Protein AF-A0AA88HEI7-F1 (afdb_monomer)

Mean predicted aligned error: 9.88 Å

pLDDT: mean 83.45, std 16.31, range [25.45, 96.25]

Sequence (390 aa):
SRKRRNDLRLVVDYRALNKQVVSDKFPLPRIDEILDSISSKNKIFTSLDLTQGYHQVKIKAADIFKTAFSTSECGSYEYLRVPFGLKTSSSALCRPLLHLLRGLNNIIHFVDDVIAMDKDAEDHLMTLAKVFEKFREGNLKCRPEKVNLFQTKLKFLGVVVTQGQISPDPEKIESVKNIKPPQTIKQLRGILGLMSYFRKFIRNYAQIAKPLTDLTRGNPQKITWSKLAQDSLDHLKKALTSEPILCLPDFQTGQFVVTTDASTKGIGAILSQIINGEEKVIAYASRTLTTGESNYSATQLELLSIIHHLEKFKHYLVGRKFKLRSDHKSLQYLQTFKKPSGILARWILKIQDLDYEFEHLKGKQNAPCDYLSRFPDNAPLENENEEINT

Organism: Artemia franciscana (NCBI:txid6661)

Solvent-accessible surface area (backbone atoms only — not comparable to full-atom values): 22637 Å² total; per-residue (Å²): 83,75,83,49,103,87,44,82,42,93,74,64,86,34,69,70,57,49,70,72,52,82,86,63,85,63,87,72,78,52,68,66,60,57,55,52,67,43,55,36,70,37,43,36,28,27,43,40,35,38,50,61,43,40,60,71,37,72,46,58,78,94,54,24,75,79,50,54,49,72,48,98,86,79,47,78,47,61,42,68,28,34,54,79,64,50,80,44,34,60,44,65,39,36,54,58,52,54,61,61,52,59,91,50,85,51,52,50,76,58,76,50,39,38,34,42,48,21,63,47,71,69,61,35,52,56,52,50,52,52,51,54,49,41,28,58,79,69,69,56,52,66,33,74,96,62,47,44,72,78,28,59,58,43,79,52,97,66,26,32,37,41,80,27,28,38,38,73,24,65,79,61,42,52,60,51,71,68,62,69,88,63,85,44,67,69,51,43,51,49,52,50,52,59,53,56,72,51,31,47,56,26,78,41,37,37,57,49,44,37,58,56,51,59,65,54,57,87,71,60,95,70,73,85,86,44,70,67,37,50,55,28,51,52,47,53,42,46,49,69,70,48,91,54,69,25,34,40,53,48,92,86,81,39,43,43,32,40,40,38,44,51,52,93,70,24,29,27,33,39,36,28,29,40,50,97,88,42,80,39,46,50,36,27,39,46,42,57,60,52,83,74,57,60,73,49,52,71,71,53,39,39,51,49,21,46,52,56,47,49,63,71,44,34,88,78,39,59,91,39,71,30,39,38,32,33,65,59,66,80,58,72,45,65,89,72,57,86,80,63,58,78,69,56,37,59,47,51,64,74,51,64,79,51,50,68,47,74,44,73,39,57,81,84,59,74,56,81,58,76,69,78,71,66,72,74,94,67,79,77,82,78,81,86,81,79,86,87,89,133

Nearest PDB structures (foldseek):
  8r0s-assembly1_A  TM=8.704E-01  e=8.540E-30  Cauliflower mosaic virus
  7o0h-assembly1_A  TM=8.951E-01  e=4.098E-25  White-tufted-ear marmoset simian foamy virus
  7o0g-assembly1_A  TM=7.783E-01  e=6.770E-24  White-tufted-ear marmoset simian foamy virus
  7o24-assembly1_A  TM=8.728E-01  e=4.391E-23  White-tufted-ear marmoset simian foamy virus
  7ksf-assembly1_A  TM=4.291E-01  e=5.043E-19  Eastern chimpanzee simian foamy virus

Foldseek 3Di:
DDPDPPDDDDDDACVVVLVVDDADCDDDDDPLVLLLLAALLWQWKKKWFFDQQQQLFADDPVCFVSQWDADPPPGIDTRRTGDPPHNCSQVSRVVVVCVLCPPLSQWDDDRRMIMGTDNDPVVSVVSVVSVVVSCVVSVIDTDPVPIDGGDSWDDDPQWIDHNQWIAGHPVLLVVLLPDDDDFALVSLVVNCVSLVVCQFQAFALALLCVVSVVQPPPNDGGGPCDPSNVSSSVVSSCSNVDDDIAGRDNLPDWAWEWEKDFDLQWIWIWIWTQDPNDTGTHTIDIHGDDPVRSPDDRVSRRLVNVLVVCLVCVVSFAPHEHEYEDQDVVCQCLVVDDDDDDVSVVSCVSCVRGHYDYDHDNVVNVPPPPVVPPDDPDDDPPPPDDDDDD

Secondary structure (DSSP, 8-state):
-EEETTEE------HHHHHHSPP----PPPHHHHHHHS-TT--EEEEEEBTTHHHHSBPPGGGGGGG-EEETTTEEE--SBPPTT-TTHHHHHHHHHHHHTTT-TTEEEETTEEEEEESSHHHHHHHHHHHHHHHHHTT--B-GGG-EEEESEEEETTEEEETTEEEE-HHHHHHHHTPPPPSSHHHHHHHHHHHHHTGGGSTTHHHHHHHHHHTTTT--SS----HHHHHHHHHHHHHHHS---EEPP-TTTPEEEEEEEEETTEEEEEEEEEETTEEEEEEEEEEPPPTTGGG--HHHHHHHHHHHHHHHTHHHHTTSEEEEEES-GGGGGGGG-SS--HHHHHHHHHHTT-EEEEEEPPTTS--TTSSTT---S-------------

Structure (mmCIF, N/CA/C/O backbone):
data_AF-A0AA88HEI7-F1
#
_entry.id   AF-A0AA88HEI7-F1
#
loop_
_atom_site.group_PDB
_atom_site.id
_atom_site.type_symbol
_atom_site.label_atom_id
_atom_site.label_alt_id
_atom_site.label_comp_id
_atom_site.label_asym_id
_atom_site.label_entity_id
_atom_site.label_seq_id
_atom_site.pdbx_PDB_ins_code
_atom_site.Cartn_x
_atom_site.Cartn_y
_atom_site.Cartn_z
_atom_site.occupancy
_atom_site.B_iso_or_equiv
_atom_site.auth_seq_id
_atom_site.auth_comp_id
_atom_site.auth_asym_id
_atom_site.auth_atom_id
_atom_site.pdbx_PDB_model_num
ATOM 1 N N . SER A 1 1 ? 17.238 15.469 -17.930 1.00 46.31 1 SER A N 1
ATOM 2 C CA . SER A 1 1 ? 17.228 15.496 -16.450 1.00 46.31 1 SER A CA 1
ATOM 3 C C . SER A 1 1 ? 18.445 14.751 -15.909 1.00 46.31 1 SER A C 1
ATOM 5 O O . SER A 1 1 ? 18.927 13.840 -16.573 1.00 46.31 1 SER A O 1
ATOM 7 N N . ARG A 1 2 ? 18.979 15.142 -14.742 1.00 37.72 2 ARG A N 1
ATOM 8 C CA . ARG A 1 2 ? 20.109 14.448 -14.091 1.00 37.72 2 ARG A CA 1
ATOM 9 C C . ARG A 1 2 ? 19.578 13.390 -13.126 1.00 37.72 2 ARG A C 1
ATOM 11 O O . ARG A 1 2 ? 18.756 13.723 -12.277 1.00 37.72 2 ARG A O 1
ATOM 18 N N . LYS A 1 3 ? 20.037 12.139 -13.242 1.00 47.06 3 LYS A N 1
ATOM 19 C CA . LYS A 1 3 ? 19.694 11.064 -12.284 1.00 47.06 3 LYS A CA 1
ATOM 20 C C . LYS A 1 3 ? 20.771 10.862 -11.213 1.00 47.06 3 LYS A C 1
ATOM 22 O O . LYS A 1 3 ? 20.450 10.573 -10.067 1.00 47.06 3 LYS A O 1
ATOM 27 N N . ARG A 1 4 ? 22.037 11.059 -11.586 1.00 41.31 4 ARG A N 1
ATOM 28 C CA . ARG A 1 4 ? 23.226 11.180 -10.722 1.00 41.31 4 ARG A CA 1
ATOM 29 C C . ARG A 1 4 ? 24.162 12.222 -11.343 1.00 41.31 4 ARG A C 1
ATOM 31 O O . ARG A 1 4 ? 23.912 12.651 -12.469 1.00 41.31 4 ARG A O 1
ATOM 38 N N . ARG A 1 5 ? 25.219 12.628 -10.626 1.00 44.19 5 ARG A N 1
ATOM 39 C CA . ARG A 1 5 ? 26.132 13.730 -11.007 1.00 44.19 5 ARG A CA 1
ATOM 40 C C . ARG A 1 5 ? 26.672 13.623 -12.455 1.00 44.19 5 ARG A C 1
ATOM 42 O O . ARG A 1 5 ? 26.899 14.671 -13.044 1.00 44.19 5 ARG A O 1
ATOM 49 N N . ASN A 1 6 ? 26.715 12.414 -13.044 1.00 52.28 6 ASN A N 1
ATOM 50 C CA . ASN A 1 6 ? 27.230 12.138 -14.397 1.00 52.28 6 ASN A CA 1
ATOM 51 C C . ASN A 1 6 ? 26.262 11.404 -15.371 1.00 52.28 6 ASN A C 1
ATOM 53 O O . ASN A 1 6 ? 26.705 10.993 -16.434 1.00 52.28 6 ASN A O 1
ATOM 57 N N . ASP A 1 7 ? 24.966 11.224 -15.063 1.00 63.91 7 ASP A N 1
ATOM 58 C CA . ASP A 1 7 ? 24.001 10.560 -15.982 1.00 63.91 7 ASP A CA 1
ATOM 59 C C . ASP A 1 7 ? 22.966 11.576 -16.500 1.00 63.91 7 ASP A C 1
ATOM 61 O O . ASP A 1 7 ? 22.053 11.985 -15.762 1.00 63.91 7 ASP A O 1
ATOM 65 N N . LEU A 1 8 ? 23.144 12.025 -17.749 1.00 76.06 8 LEU A N 1
ATOM 66 C CA . LEU A 1 8 ? 22.208 12.895 -18.464 1.00 76.06 8 LEU A CA 1
ATOM 67 C C . LEU A 1 8 ? 21.148 12.043 -19.164 1.00 76.06 8 LEU A C 1
ATOM 69 O O . LEU A 1 8 ? 21.453 11.207 -20.004 1.00 76.06 8 LEU A O 1
ATOM 73 N N . ARG A 1 9 ? 19.877 12.306 -18.859 1.00 77.31 9 ARG A N 1
ATOM 74 C CA . ARG A 1 9 ? 18.740 11.678 -19.541 1.00 77.31 9 ARG A CA 1
ATOM 75 C C . ARG A 1 9 ? 18.022 12.673 -20.430 1.00 77.31 9 ARG A C 1
ATOM 77 O O . ARG A 1 9 ? 17.627 13.739 -19.948 1.00 77.31 9 ARG A O 1
ATOM 84 N N . LEU A 1 10 ? 17.791 12.298 -21.684 1.00 83.38 10 LEU A N 1
ATOM 85 C CA . LEU A 1 10 ? 16.886 13.026 -22.565 1.00 83.38 10 LEU A CA 1
ATOM 86 C C . LEU A 1 10 ? 15.468 12.972 -21.982 1.00 83.38 10 LEU A C 1
ATOM 88 O O . LEU A 1 10 ? 14.978 11.909 -21.603 1.00 83.38 10 LEU A O 1
ATOM 92 N N . VAL A 1 11 ? 14.830 14.133 -21.866 1.00 85.75 11 VAL A N 1
ATOM 93 C CA . VAL A 1 11 ? 13.433 14.253 -21.444 1.00 85.75 11 VAL A CA 1
ATOM 94 C C . VAL A 1 11 ? 12.746 15.145 -22.454 1.00 85.75 11 VAL A C 1
ATOM 96 O O . VAL A 1 11 ? 13.076 16.323 -22.551 1.00 85.75 11 VAL A O 1
ATOM 99 N N . VAL A 1 12 ? 11.804 14.571 -23.191 1.00 89.56 12 VAL A N 1
ATOM 100 C CA . VAL A 1 12 ? 10.972 15.313 -24.133 1.00 89.56 12 VAL A CA 1
ATOM 101 C C . VAL A 1 12 ? 9.746 15.847 -23.399 1.00 89.56 12 VAL A C 1
ATOM 103 O O . VAL A 1 12 ? 9.105 15.130 -22.625 1.00 89.56 12 VAL A O 1
ATOM 106 N N . ASP A 1 13 ? 9.420 17.117 -23.623 1.00 90.75 13 ASP A N 1
ATOM 107 C CA . ASP A 1 13 ? 8.258 17.753 -23.011 1.00 90.75 13 ASP A CA 1
ATOM 108 C C . ASP A 1 13 ? 6.970 17.444 -23.785 1.00 90.75 13 ASP A C 1
ATOM 110 O O . ASP A 1 13 ? 6.516 18.209 -24.634 1.00 90.75 13 ASP A O 1
ATOM 114 N N . TYR A 1 14 ? 6.334 16.325 -23.444 1.00 93.25 14 TYR A N 1
ATOM 115 C CA . TYR A 1 14 ? 5.052 15.927 -24.027 1.00 93.25 14 TYR A CA 1
ATOM 116 C C . TYR A 1 14 ? 3.824 16.550 -23.342 1.00 93.25 14 TYR A C 1
ATOM 118 O O . TYR A 1 14 ? 2.710 16.061 -23.535 1.00 93.25 14 TYR A O 1
ATOM 126 N N . ARG A 1 15 ? 3.950 17.619 -22.537 1.00 93.00 15 ARG A N 1
ATOM 127 C CA . ARG A 1 15 ? 2.788 18.212 -21.834 1.00 93.00 15 ARG A CA 1
ATOM 128 C C . ARG A 1 15 ? 1.668 18.643 -22.784 1.00 93.00 15 ARG A C 1
ATOM 130 O O . ARG A 1 15 ? 0.502 18.417 -22.466 1.00 93.00 15 ARG A O 1
ATOM 137 N N . ALA A 1 16 ? 2.001 19.242 -23.928 1.00 92.31 16 ALA A N 1
ATOM 138 C CA . ALA A 1 16 ? 1.014 19.662 -24.926 1.00 92.31 16 ALA A CA 1
ATOM 139 C C . ALA A 1 16 ? 0.331 18.455 -25.590 1.00 92.31 16 ALA A C 1
ATOM 141 O O . ALA A 1 16 ? -0.897 18.375 -25.611 1.00 92.31 16 ALA A O 1
ATOM 142 N N . LEU A 1 17 ? 1.120 17.470 -26.023 1.00 92.44 17 LEU A N 1
ATOM 143 C CA . LEU A 1 17 ? 0.617 16.227 -26.607 1.00 92.44 17 LEU A CA 1
ATOM 144 C C . LEU A 1 17 ? -0.289 15.460 -25.629 1.00 92.44 17 LEU A C 1
ATOM 146 O O . LEU A 1 17 ? -1.380 15.021 -25.986 1.00 92.44 17 LEU A O 1
ATOM 150 N N . ASN A 1 18 ? 0.103 15.375 -24.357 1.00 93.19 18 ASN A N 1
ATOM 151 C CA . ASN A 1 18 ? -0.674 14.716 -23.308 1.00 93.19 18 ASN A CA 1
ATOM 152 C C . ASN A 1 18 ? -2.057 15.346 -23.086 1.00 93.19 18 ASN A C 1
ATOM 154 O O . ASN A 1 18 ? -2.955 14.653 -22.603 1.00 93.19 18 ASN A O 1
ATOM 158 N N . LYS A 1 19 ? -2.269 16.623 -23.431 1.00 92.69 19 LYS A N 1
ATOM 159 C CA . LYS A 1 19 ? -3.604 17.245 -23.374 1.00 92.69 19 LYS A CA 1
ATOM 160 C C . LYS A 1 19 ? -4.527 16.747 -24.488 1.00 92.69 19 LYS A C 1
ATOM 162 O O . LYS A 1 19 ? -5.728 16.679 -24.266 1.00 92.69 19 LYS A O 1
ATOM 167 N N . GLN A 1 20 ? -3.973 16.385 -25.643 1.00 91.81 20 GLN A N 1
ATOM 168 C CA . GLN A 1 20 ? -4.734 15.970 -26.827 1.00 91.81 20 GLN A CA 1
ATOM 169 C C . GLN A 1 20 ? -4.946 14.454 -26.909 1.00 91.81 20 GLN A C 1
ATOM 171 O O . GLN A 1 20 ? -5.955 13.992 -27.432 1.00 91.81 20 GLN A O 1
ATOM 176 N N . VAL A 1 21 ? -4.007 13.663 -26.388 1.00 89.06 21 VAL A N 1
ATOM 177 C CA . VAL A 1 21 ? -4.118 12.197 -26.361 1.00 89.06 21 VAL A CA 1
ATOM 178 C C . VAL A 1 21 ? -5.319 11.780 -25.502 1.00 89.06 21 VAL A C 1
ATOM 180 O O . VAL A 1 21 ? -5.598 12.403 -24.482 1.00 89.06 21 VAL A O 1
ATOM 183 N N . VAL A 1 22 ? -6.039 10.716 -25.852 1.00 89.25 22 VAL A N 1
ATOM 184 C CA . VAL A 1 22 ? -7.107 10.172 -24.991 1.00 89.25 22 VAL A CA 1
ATOM 185 C C . VAL A 1 22 ? -6.477 9.448 -23.797 1.00 89.25 22 VAL A C 1
ATOM 187 O O . VAL A 1 22 ? -5.483 8.742 -23.938 1.00 89.25 22 VAL A O 1
ATOM 190 N N . SER A 1 23 ? -7.005 9.660 -22.589 1.00 85.06 23 SER A N 1
ATOM 191 C CA . SER A 1 23 ? -6.466 9.003 -21.393 1.00 85.06 23 SER A CA 1
ATOM 192 C C . SER A 1 23 ? -6.825 7.519 -21.381 1.00 85.06 23 SER A C 1
ATOM 194 O O . SER A 1 23 ? -8.004 7.178 -21.377 1.00 85.06 23 SER A O 1
ATOM 196 N N . ASP A 1 24 ? -5.820 6.652 -21.285 1.00 84.31 24 ASP A N 1
ATOM 197 C CA . ASP A 1 24 ? -6.005 5.219 -21.060 1.00 84.31 24 ASP A CA 1
ATOM 198 C C . ASP A 1 24 ? -5.978 4.931 -19.554 1.00 84.31 24 ASP A C 1
ATOM 200 O O . ASP A 1 24 ? -4.927 4.979 -18.912 1.00 84.31 24 ASP A O 1
ATOM 204 N N . LYS A 1 25 ? -7.154 4.698 -18.966 1.00 79.81 25 LYS A N 1
ATOM 205 C CA . LYS A 1 25 ? -7.304 4.415 -17.533 1.00 79.81 25 LYS A CA 1
ATOM 206 C C . LYS A 1 25 ? -7.069 2.929 -17.264 1.00 79.81 25 LYS A C 1
ATOM 208 O O . LYS A 1 25 ? -8.001 2.202 -16.931 1.00 79.81 25 LYS A O 1
ATOM 213 N N . PHE A 1 26 ? -5.830 2.473 -17.421 1.00 82.44 26 PHE A N 1
ATOM 214 C CA . PHE A 1 26 ? -5.464 1.121 -17.006 1.00 82.44 26 PHE A CA 1
ATOM 215 C C . PHE A 1 26 ? -5.563 1.009 -15.474 1.00 82.44 26 PHE A C 1
ATOM 217 O O . PHE A 1 26 ? -4.972 1.842 -14.778 1.00 82.44 26 PHE A O 1
ATOM 224 N N . PRO A 1 27 ? -6.310 0.029 -14.934 1.00 80.50 27 PRO A N 1
ATOM 225 C CA . PRO A 1 27 ? -6.462 -0.123 -13.496 1.00 80.50 27 PRO A CA 1
ATOM 226 C C . PRO A 1 27 ? -5.153 -0.653 -12.909 1.00 80.50 27 PRO A C 1
ATOM 228 O O . PRO A 1 27 ? -4.846 -1.837 -13.009 1.00 80.50 27 PRO A O 1
ATOM 231 N N . LEU A 1 28 ? -4.365 0.235 -12.307 1.00 78.88 28 LEU A N 1
ATOM 232 C CA . LEU A 1 28 ? -3.258 -0.188 -11.460 1.00 78.88 28 LEU A CA 1
ATOM 233 C C . LEU A 1 28 ? -3.824 -0.563 -10.084 1.00 78.88 28 LEU A C 1
ATOM 235 O O . LEU A 1 28 ? -4.557 0.252 -9.509 1.00 78.88 28 LEU A O 1
ATOM 239 N N . PRO A 1 29 ? -3.510 -1.761 -9.561 1.00 78.44 29 PRO A N 1
ATOM 240 C CA . PRO A 1 29 ? -3.938 -2.148 -8.225 1.00 78.44 29 PRO A CA 1
ATOM 241 C C . PRO A 1 29 ? -3.342 -1.195 -7.189 1.00 78.44 29 PRO A C 1
ATOM 243 O O . PRO A 1 29 ? -2.284 -0.585 -7.401 1.00 78.44 29 PRO A O 1
ATOM 246 N N . ARG A 1 30 ? -4.031 -1.037 -6.058 1.00 80.69 30 ARG A N 1
ATOM 247 C CA . ARG A 1 30 ? -3.483 -0.225 -4.967 1.00 80.69 30 ARG A CA 1
ATOM 248 C C . ARG A 1 30 ? -2.265 -0.929 -4.393 1.00 80.69 30 ARG A C 1
ATOM 250 O O . ARG A 1 30 ? -2.239 -2.145 -4.281 1.00 80.69 30 ARG A O 1
ATOM 257 N N . ILE A 1 31 ? -1.277 -0.152 -3.962 1.00 83.06 31 ILE A N 1
ATOM 258 C CA . ILE A 1 31 ? -0.042 -0.696 -3.383 1.00 83.06 31 ILE A CA 1
ATOM 259 C C . ILE A 1 31 ? -0.345 -1.619 -2.201 1.00 83.06 31 ILE A C 1
ATOM 261 O O . ILE A 1 31 ? 0.251 -2.681 -2.090 1.00 83.06 31 ILE A O 1
ATOM 265 N N . ASP A 1 32 ? -1.312 -1.245 -1.362 1.00 79.38 32 ASP A N 1
ATOM 266 C CA . ASP A 1 32 ? -1.751 -2.085 -0.250 1.00 79.38 32 ASP A CA 1
ATOM 267 C C . ASP A 1 32 ? -2.324 -3.427 -0.726 1.00 79.38 32 ASP A C 1
ATOM 269 O O . ASP A 1 32 ? -1.926 -4.448 -0.192 1.00 79.38 32 ASP A O 1
ATOM 273 N N . GLU A 1 33 ? -3.138 -3.449 -1.787 1.00 82.56 33 GLU A N 1
ATOM 274 C CA . GLU A 1 33 ? -3.690 -4.691 -2.358 1.00 82.56 33 GLU A CA 1
ATOM 275 C C . GLU A 1 33 ? -2.591 -5.589 -2.941 1.00 82.56 33 GLU A C 1
ATOM 277 O O . GLU A 1 33 ? -2.639 -6.810 -2.804 1.00 82.56 33 GLU A O 1
ATOM 282 N N . ILE A 1 34 ? -1.578 -4.988 -3.575 1.00 87.00 34 ILE A N 1
ATOM 283 C CA . ILE A 1 34 ? -0.418 -5.730 -4.076 1.00 87.00 34 ILE A CA 1
ATOM 284 C C . ILE A 1 34 ? 0.338 -6.359 -2.905 1.00 87.00 34 ILE A C 1
ATOM 286 O O . ILE A 1 34 ? 0.660 -7.542 -2.947 1.00 87.00 34 ILE A O 1
ATOM 290 N N . LEU A 1 35 ? 0.606 -5.586 -1.852 1.00 85.75 35 LEU A N 1
ATOM 291 C CA . LEU A 1 35 ? 1.295 -6.090 -0.668 1.00 85.75 35 LEU A CA 1
ATOM 292 C C . LEU A 1 35 ? 0.477 -7.175 0.041 1.00 85.75 35 LEU A C 1
ATOM 294 O O . LEU A 1 35 ? 1.048 -8.186 0.421 1.00 85.75 35 LEU A O 1
ATOM 298 N N . ASP A 1 36 ? -0.842 -7.011 0.147 1.00 85.06 36 ASP A N 1
ATOM 299 C CA . ASP A 1 36 ? -1.750 -8.008 0.723 1.00 85.06 36 ASP A CA 1
ATOM 300 C C . ASP A 1 36 ? -1.759 -9.318 -0.081 1.00 85.06 36 ASP A C 1
ATOM 302 O O . ASP A 1 36 ? -1.977 -10.385 0.486 1.00 85.06 36 ASP A O 1
ATOM 306 N N . SER A 1 37 ? -1.519 -9.262 -1.397 1.00 84.88 37 SER A N 1
ATOM 307 C CA . SER A 1 37 ? -1.434 -10.465 -2.238 1.00 84.88 37 SER A CA 1
ATOM 308 C C . SER A 1 37 ? -0.168 -11.295 -1.994 1.00 84.88 37 SER A C 1
ATOM 310 O O . SER A 1 37 ? -0.115 -12.464 -2.381 1.00 84.88 37 SER A O 1
ATOM 312 N N . ILE A 1 38 ? 0.843 -10.722 -1.328 1.00 87.44 38 ILE A N 1
ATOM 313 C CA . ILE A 1 38 ? 2.047 -11.451 -0.931 1.00 87.44 38 ILE A CA 1
ATOM 314 C C . ILE A 1 38 ? 1.668 -12.407 0.197 1.00 87.44 38 ILE A C 1
ATOM 316 O O . ILE A 1 38 ? 1.335 -11.988 1.303 1.00 87.44 38 ILE A O 1
ATOM 320 N N . SER A 1 39 ? 1.758 -13.711 -0.063 1.00 83.50 39 SER A N 1
ATOM 321 C CA . SER A 1 39 ? 1.528 -14.703 0.985 1.00 83.50 39 SER A CA 1
ATOM 322 C C . SER A 1 39 ? 2.576 -14.574 2.090 1.00 83.50 39 SER A C 1
ATOM 324 O O . SER A 1 39 ? 3.778 -14.555 1.816 1.00 83.50 39 SER A O 1
ATOM 326 N N . SER A 1 40 ? 2.127 -14.593 3.347 1.00 81.88 40 SER A N 1
ATOM 327 C CA . SER A 1 40 ? 3.000 -14.658 4.526 1.00 81.88 40 SER A CA 1
ATOM 328 C C . SER A 1 40 ? 3.908 -15.898 4.550 1.00 81.88 40 SER A C 1
ATOM 330 O O . SER A 1 40 ? 4.911 -15.913 5.260 1.00 81.88 40 SER A O 1
ATOM 332 N N . LYS A 1 41 ? 3.585 -16.926 3.752 1.00 83.75 41 LYS A N 1
ATOM 333 C CA . LYS A 1 41 ? 4.357 -18.169 3.618 1.00 83.75 41 LYS A CA 1
ATOM 334 C C . LYS A 1 41 ? 5.565 -18.039 2.689 1.00 83.75 41 LYS A C 1
ATOM 336 O O . LYS A 1 41 ? 6.446 -18.894 2.737 1.00 83.75 41 LYS A O 1
ATOM 341 N N . ASN A 1 42 ? 5.609 -17.004 1.850 1.00 88.94 42 ASN A N 1
ATOM 342 C CA . ASN A 1 42 ? 6.715 -16.794 0.924 1.00 88.94 42 ASN A CA 1
ATOM 343 C C . ASN A 1 42 ? 7.952 -16.322 1.690 1.00 88.94 42 ASN A C 1
ATOM 345 O O . ASN A 1 42 ? 7.897 -15.370 2.472 1.00 88.94 42 ASN A O 1
ATOM 349 N N . LYS A 1 43 ? 9.074 -17.002 1.459 1.00 89.81 43 LYS A N 1
ATOM 350 C CA . LYS A 1 43 ? 10.350 -16.752 2.146 1.00 89.81 43 LYS A CA 1
ATOM 351 C C . LYS A 1 43 ? 11.431 -16.261 1.195 1.00 89.81 43 LYS A C 1
ATOM 353 O O . LYS A 1 43 ? 12.391 -15.640 1.645 1.00 89.81 43 LYS A O 1
ATOM 358 N N . ILE A 1 44 ? 11.274 -16.553 -0.093 1.00 94.31 44 ILE A N 1
ATOM 359 C CA . ILE A 1 44 ? 12.256 -16.276 -1.131 1.00 94.31 44 ILE A CA 1
ATOM 360 C C . ILE A 1 44 ? 11.632 -15.319 -2.131 1.00 94.31 44 ILE A C 1
ATOM 362 O O . ILE A 1 44 ? 10.534 -15.552 -2.638 1.00 94.31 44 ILE A O 1
ATOM 366 N N . PHE A 1 45 ? 12.354 -14.245 -2.416 1.00 95.12 45 PHE A N 1
ATOM 367 C CA . PHE A 1 45 ? 11.930 -13.186 -3.310 1.00 95.12 45 PHE A CA 1
ATOM 368 C C . PHE A 1 45 ? 13.007 -12.924 -4.354 1.00 95.12 45 PHE A C 1
ATOM 370 O O . PHE A 1 45 ? 14.190 -12.817 -4.038 1.00 95.12 45 PHE A O 1
ATOM 377 N N . THR A 1 46 ? 12.587 -12.739 -5.597 1.00 95.56 46 THR A N 1
ATOM 378 C CA . THR A 1 46 ? 13.456 -12.257 -6.669 1.00 95.56 46 THR A CA 1
ATOM 379 C C . THR A 1 46 ? 12.829 -11.027 -7.294 1.00 95.56 46 THR A C 1
ATOM 381 O O . THR A 1 46 ? 11.671 -11.070 -7.697 1.00 95.56 46 THR A O 1
ATOM 384 N N . SER A 1 47 ? 13.596 -9.944 -7.393 1.00 94.38 47 SER A N 1
ATOM 385 C CA . SER A 1 47 ? 13.179 -8.699 -8.040 1.00 94.38 47 SER A CA 1
ATOM 386 C C . SER A 1 47 ? 13.895 -8.527 -9.378 1.00 94.38 47 SER A C 1
ATOM 388 O O . SER A 1 47 ? 15.127 -8.597 -9.452 1.00 94.38 47 SER A O 1
ATOM 390 N N . LEU A 1 48 ? 13.113 -8.307 -10.434 1.00 94.00 48 LEU A N 1
ATOM 391 C CA . LEU A 1 48 ? 13.548 -8.151 -11.816 1.00 94.00 48 LEU A CA 1
ATOM 392 C C . LEU A 1 48 ? 13.118 -6.766 -12.333 1.00 94.00 48 LEU A C 1
ATOM 394 O O . LEU A 1 48 ? 11.933 -6.516 -12.538 1.00 94.00 48 LEU A O 1
ATOM 398 N N . ASP A 1 49 ? 14.088 -5.880 -12.585 1.00 91.31 49 ASP A N 1
ATOM 399 C CA . ASP A 1 49 ? 13.877 -4.548 -13.188 1.00 91.31 49 ASP A CA 1
ATOM 400 C C . ASP A 1 49 ? 14.002 -4.650 -14.716 1.00 91.31 49 ASP A C 1
ATOM 402 O O . ASP A 1 49 ? 15.042 -5.076 -15.243 1.00 91.31 49 ASP A O 1
ATOM 406 N N . LEU A 1 50 ? 12.954 -4.258 -15.446 1.00 90.81 50 LEU A N 1
ATOM 407 C CA . LEU A 1 50 ? 12.991 -4.192 -16.908 1.00 90.81 50 LEU A CA 1
ATOM 408 C C . LEU A 1 50 ? 13.887 -3.037 -17.389 1.00 90.81 50 LEU A C 1
ATOM 410 O O . LEU A 1 50 ? 13.739 -1.872 -17.007 1.00 90.81 50 LEU A O 1
ATOM 414 N N . THR A 1 51 ? 14.810 -3.327 -18.311 1.00 87.69 51 THR A N 1
ATOM 415 C CA . THR A 1 51 ? 15.716 -2.317 -18.873 1.00 87.69 51 THR A CA 1
ATOM 416 C C . THR A 1 51 ? 14.942 -1.310 -19.710 1.00 87.69 51 THR A C 1
ATOM 418 O O . THR A 1 51 ? 14.588 -1.595 -20.848 1.00 87.69 51 THR A O 1
ATOM 421 N N . GLN A 1 52 ? 14.725 -0.105 -19.175 1.00 84.00 52 GLN A N 1
ATOM 422 C CA . GLN A 1 52 ? 13.996 0.951 -19.892 1.00 84.00 52 GLN A CA 1
ATOM 423 C C . GLN A 1 52 ? 12.639 0.433 -20.407 1.00 84.00 52 GLN A C 1
ATOM 425 O O . GLN A 1 52 ? 12.377 0.518 -21.604 1.00 84.00 52 GLN A O 1
ATOM 430 N N . GLY A 1 53 ? 11.815 -0.148 -19.524 1.00 85.62 53 GLY A N 1
ATOM 431 C CA . GLY A 1 53 ? 10.642 -0.957 -19.891 1.00 85.62 53 GLY A CA 1
ATOM 432 C C . GLY A 1 53 ? 9.767 -0.360 -20.996 1.00 85.62 53 GLY A C 1
ATOM 433 O O . GLY A 1 53 ? 9.475 -1.043 -21.976 1.00 85.62 53 GLY A O 1
ATOM 434 N N . TYR A 1 54 ? 9.458 0.941 -20.941 1.00 89.56 54 TYR A N 1
ATOM 435 C CA . TYR A 1 54 ? 8.697 1.618 -22.004 1.00 89.56 54 TYR A CA 1
ATOM 436 C C . TYR A 1 54 ? 9.340 1.503 -23.396 1.00 89.56 54 TYR A C 1
ATOM 438 O O . TYR A 1 54 ? 8.659 1.182 -24.368 1.00 89.56 54 TYR A O 1
ATOM 446 N N . HIS A 1 55 ? 10.658 1.666 -23.510 1.00 91.50 55 HIS A N 1
ATOM 447 C CA . HIS A 1 55 ? 11.365 1.566 -24.789 1.00 91.50 55 HIS A CA 1
ATOM 448 C C . HIS A 1 55 ? 11.425 0.140 -25.357 1.00 91.50 55 HIS A C 1
ATOM 450 O O . HIS A 1 55 ? 11.844 -0.054 -26.498 1.00 91.50 55 HIS A O 1
ATOM 456 N N . GLN A 1 56 ? 10.973 -0.867 -24.611 1.00 91.88 56 GLN A N 1
ATOM 457 C CA . GLN A 1 56 ? 10.829 -2.226 -25.129 1.00 91.88 56 GLN A CA 1
ATOM 458 C C . GLN A 1 56 ? 9.515 -2.406 -25.906 1.00 91.88 56 GLN A C 1
ATOM 460 O O . GLN A 1 56 ? 9.420 -3.284 -26.764 1.00 91.88 56 GLN A O 1
ATOM 465 N N . VAL A 1 57 ? 8.526 -1.526 -25.713 1.00 92.81 57 VAL A N 1
ATOM 466 C CA . VAL A 1 57 ? 7.216 -1.592 -26.378 1.00 92.81 57 VAL A CA 1
ATOM 467 C C . VAL A 1 57 ? 7.224 -0.772 -27.670 1.00 92.81 57 VAL A C 1
ATOM 469 O O . VAL A 1 57 ? 7.652 0.381 -27.683 1.00 92.81 57 VAL A O 1
ATOM 472 N N . LYS A 1 58 ? 6.764 -1.360 -28.783 1.00 93.88 58 LYS A N 1
ATOM 473 C CA . LYS A 1 58 ? 6.641 -0.661 -30.076 1.00 93.88 58 LYS A CA 1
ATOM 474 C C . LYS A 1 58 ? 5.461 0.304 -30.074 1.00 93.88 58 LYS A C 1
ATOM 476 O O . LYS A 1 58 ? 4.394 -0.026 -29.564 1.00 93.88 58 LYS A O 1
ATOM 481 N N . ILE A 1 59 ? 5.646 1.464 -30.698 1.00 94.06 59 ILE A N 1
ATOM 482 C CA . ILE A 1 59 ? 4.533 2.358 -31.031 1.00 94.06 59 ILE A CA 1
ATOM 483 C C . ILE A 1 59 ? 3.884 1.855 -32.320 1.00 94.06 59 ILE A C 1
ATOM 485 O O . ILE A 1 59 ? 4.557 1.333 -33.212 1.00 94.06 59 ILE A O 1
ATOM 489 N N . LYS A 1 60 ? 2.562 1.992 -32.420 1.00 94.06 60 LYS A N 1
ATOM 490 C CA . LYS A 1 60 ? 1.836 1.730 -33.664 1.00 94.06 60 LYS A CA 1
ATOM 491 C C . LYS A 1 60 ? 2.355 2.673 -34.754 1.00 94.06 60 LYS A C 1
ATOM 493 O O . LYS A 1 60 ? 2.455 3.868 -34.511 1.00 94.06 60 LYS A O 1
ATOM 498 N N . ALA A 1 61 ? 2.624 2.162 -35.957 1.00 95.50 61 ALA A N 1
ATOM 499 C CA . ALA A 1 61 ? 3.243 2.943 -37.037 1.00 95.50 61 ALA A CA 1
ATOM 500 C C . ALA A 1 61 ? 2.541 4.288 -37.314 1.00 95.50 61 ALA A C 1
ATOM 502 O O . ALA A 1 61 ? 3.194 5.315 -37.448 1.00 95.50 61 ALA A O 1
ATOM 503 N N . ALA A 1 62 ? 1.205 4.295 -37.289 1.00 96.25 62 ALA A N 1
ATOM 504 C CA . ALA A 1 62 ? 0.386 5.489 -37.500 1.00 96.25 62 ALA A CA 1
ATOM 505 C C . ALA A 1 62 ? 0.488 6.555 -36.387 1.00 96.25 62 ALA A C 1
ATOM 507 O O . ALA A 1 62 ? -0.023 7.654 -36.559 1.00 96.25 62 ALA A O 1
ATOM 508 N N . ASP A 1 63 ? 1.105 6.247 -35.245 1.00 94.69 63 ASP A N 1
ATOM 509 C CA . ASP A 1 63 ? 1.230 7.152 -34.097 1.00 94.69 63 ASP A CA 1
ATOM 510 C C . ASP A 1 63 ? 2.675 7.623 -33.855 1.00 94.69 63 ASP A C 1
ATOM 512 O O . ASP A 1 63 ? 2.894 8.463 -32.983 1.00 94.69 63 ASP A O 1
ATOM 516 N N . ILE A 1 64 ? 3.657 7.123 -34.618 1.00 95.50 64 ILE A N 1
ATOM 517 C CA . ILE A 1 64 ? 5.089 7.430 -34.434 1.00 95.50 64 ILE A CA 1
ATOM 518 C C . ILE A 1 64 ? 5.354 8.935 -34.570 1.00 95.50 64 ILE A C 1
ATOM 520 O O . ILE A 1 64 ? 5.936 9.530 -33.662 1.00 95.50 64 ILE A O 1
ATOM 524 N N . PHE A 1 65 ? 4.821 9.572 -35.617 1.00 94.75 65 PHE A N 1
ATOM 525 C CA . PHE A 1 65 ? 5.020 11.002 -35.890 1.00 94.75 65 PHE A CA 1
ATOM 526 C C . PHE A 1 65 ? 4.555 11.918 -34.746 1.00 94.75 65 PHE A C 1
ATOM 528 O O . PHE A 1 65 ? 5.061 13.023 -34.565 1.00 94.75 65 PHE A O 1
ATOM 535 N N . LYS A 1 66 ? 3.609 11.459 -33.913 1.00 94.31 66 LYS A N 1
ATOM 536 C CA . LYS A 1 66 ? 3.119 12.220 -32.751 1.00 94.31 66 LYS A CA 1
ATOM 537 C C . LYS A 1 66 ? 4.189 12.369 -31.671 1.00 94.31 66 LYS A C 1
ATOM 539 O O . LYS A 1 66 ? 4.070 13.238 -30.817 1.00 94.31 66 LYS A O 1
ATOM 544 N N . THR A 1 67 ? 5.212 11.520 -31.692 1.00 94.81 67 THR A N 1
ATOM 545 C CA . THR A 1 67 ? 6.338 11.539 -30.751 1.00 94.81 67 THR A CA 1
ATOM 546 C C . THR A 1 67 ? 7.534 12.342 -31.258 1.00 94.81 67 THR A C 1
ATOM 548 O O . THR A 1 67 ? 8.625 12.231 -30.700 1.00 94.81 67 THR A O 1
ATOM 551 N N . ALA A 1 68 ? 7.344 13.137 -32.313 1.00 93.38 68 ALA A N 1
ATOM 552 C CA . ALA A 1 68 ? 8.389 13.989 -32.847 1.00 93.38 68 ALA A CA 1
ATOM 553 C C . ALA A 1 68 ? 8.926 14.964 -31.785 1.00 93.38 68 ALA A C 1
ATOM 555 O O . ALA A 1 68 ? 8.168 15.588 -31.036 1.00 93.38 68 ALA A O 1
ATOM 556 N N . PHE A 1 69 ? 10.245 15.111 -31.740 1.00 92.62 69 PHE A N 1
ATOM 557 C CA . PHE A 1 69 ? 10.947 16.114 -30.951 1.00 92.62 69 PHE A CA 1
ATOM 558 C C . PHE A 1 69 ? 12.142 16.642 -31.739 1.00 92.62 69 PHE A C 1
ATOM 560 O O . PHE A 1 69 ? 12.709 15.937 -32.569 1.00 92.62 69 PHE A O 1
ATOM 567 N N . SER A 1 70 ? 12.544 17.878 -31.461 1.00 90.69 70 SER A N 1
ATOM 568 C CA . SER A 1 70 ? 13.680 18.506 -32.135 1.00 90.69 70 SER A CA 1
ATOM 569 C C . SER A 1 70 ? 14.800 18.781 -31.143 1.00 90.69 70 SER A C 1
ATOM 571 O O . SER A 1 70 ? 14.549 19.173 -30.000 1.00 90.69 70 SER A O 1
ATOM 573 N N . THR A 1 71 ? 16.039 18.586 -31.580 1.00 88.00 71 THR A N 1
ATOM 574 C CA . THR A 1 71 ? 17.231 19.049 -30.867 1.00 88.00 71 THR A CA 1
ATOM 575 C C . THR A 1 71 ? 17.833 20.228 -31.621 1.00 88.00 71 THR A C 1
ATOM 577 O O . THR A 1 71 ? 17.751 20.304 -32.846 1.00 88.00 71 THR A O 1
ATOM 580 N N . SER A 1 72 ? 18.423 21.175 -30.890 1.00 80.69 72 SER A N 1
ATOM 581 C CA . SER A 1 72 ? 18.972 22.414 -31.457 1.00 80.69 72 SER A CA 1
ATOM 582 C C . SER A 1 72 ? 20.096 22.184 -32.469 1.00 80.69 72 SER A C 1
ATOM 584 O O . SER A 1 72 ? 20.315 23.029 -33.326 1.00 80.69 72 SER A O 1
ATOM 586 N N . GLU A 1 73 ? 20.795 21.053 -32.373 1.00 78.56 73 GLU A N 1
ATOM 587 C CA . GLU A 1 73 ? 21.994 20.764 -33.165 1.00 78.56 73 GLU A CA 1
ATOM 588 C C . GLU A 1 73 ? 21.791 19.657 -34.208 1.00 78.56 73 GLU A C 1
ATOM 590 O O . GLU A 1 73 ? 22.548 19.595 -35.171 1.00 78.56 73 GLU A O 1
ATOM 595 N N . CYS A 1 74 ? 20.801 18.769 -34.040 1.00 76.12 74 CYS A N 1
ATOM 596 C CA . CYS A 1 74 ? 20.729 17.529 -34.826 1.00 76.12 74 CYS A CA 1
ATOM 597 C C . CYS A 1 74 ? 19.391 17.315 -35.561 1.00 76.12 74 CYS A C 1
ATOM 599 O O . CYS A 1 74 ? 19.203 16.287 -36.206 1.00 76.12 74 CYS A O 1
ATOM 601 N N . GLY A 1 75 ? 18.469 18.281 -35.515 1.00 85.50 75 GLY A N 1
ATOM 602 C CA . GLY A 1 75 ? 17.211 18.230 -36.268 1.00 85.50 75 GLY A CA 1
ATOM 603 C C . GLY A 1 75 ? 16.071 17.521 -35.530 1.00 85.50 75 GLY A C 1
ATOM 604 O O . GLY A 1 75 ? 16.027 17.504 -34.298 1.00 85.50 75 GLY A O 1
ATOM 605 N N . SER A 1 76 ? 15.103 16.999 -36.290 1.00 91.00 76 SER A N 1
ATOM 606 C CA . SER A 1 76 ? 13.881 16.374 -35.764 1.00 91.00 76 SER A CA 1
ATOM 607 C C . SER A 1 76 ? 13.964 14.850 -35.774 1.00 91.00 76 SER A C 1
ATOM 609 O O . SER A 1 76 ? 14.368 14.244 -36.762 1.00 91.00 76 SER A O 1
ATOM 611 N N . TYR A 1 77 ? 13.529 14.242 -34.675 1.00 93.88 77 TYR A N 1
ATOM 612 C CA . TYR A 1 77 ? 13.546 12.804 -34.434 1.00 93.88 77 TYR A CA 1
ATOM 613 C C . TYR A 1 77 ? 12.192 12.329 -33.931 1.00 93.88 77 TYR A C 1
ATOM 615 O O . TYR A 1 77 ? 11.466 13.077 -33.282 1.00 93.88 77 TYR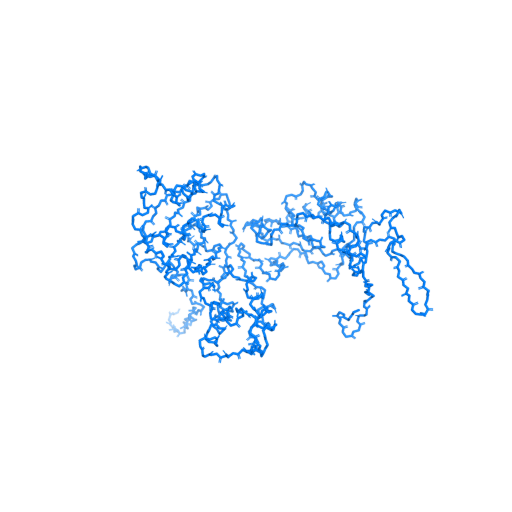 A O 1
ATOM 623 N N . GLU A 1 78 ? 11.885 11.058 -34.162 1.00 94.12 78 GLU A N 1
ATOM 624 C CA . GLU A 1 78 ? 10.653 10.412 -33.716 1.00 94.12 78 GLU A CA 1
ATOM 625 C C . GLU A 1 78 ? 10.983 9.123 -32.959 1.00 94.12 78 GLU A C 1
ATOM 627 O O . GLU A 1 78 ? 11.983 8.451 -33.229 1.00 94.12 78 GLU A O 1
ATOM 632 N N . TYR A 1 79 ? 10.138 8.747 -32.002 1.00 95.00 79 TYR A N 1
ATOM 633 C CA . TYR A 1 79 ? 10.304 7.509 -31.254 1.00 95.00 79 TYR A CA 1
ATOM 634 C C . TYR A 1 79 ? 9.578 6.340 -31.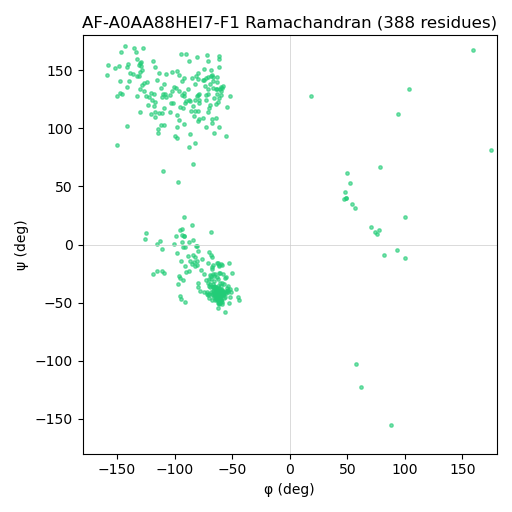929 1.00 95.00 79 TYR A C 1
ATOM 636 O O . TYR A 1 79 ? 8.361 6.328 -32.065 1.00 95.00 79 TYR A O 1
ATOM 644 N N . LEU A 1 80 ? 10.312 5.268 -32.234 1.00 95.62 80 LEU A N 1
ATOM 645 C CA . LEU A 1 80 ? 9.728 3.994 -32.697 1.00 95.62 80 LEU A CA 1
ATOM 646 C C . LEU A 1 80 ? 9.191 3.122 -31.542 1.00 95.62 80 LEU A C 1
ATOM 648 O O . LEU A 1 80 ? 8.482 2.131 -31.745 1.00 95.62 80 LEU A O 1
ATOM 652 N N . ARG A 1 81 ? 9.575 3.461 -30.310 1.00 94.19 81 ARG A N 1
ATOM 653 C CA . ARG A 1 81 ? 9.267 2.739 -29.072 1.00 94.19 81 ARG A CA 1
ATOM 654 C C . ARG A 1 81 ? 8.721 3.708 -28.042 1.00 94.19 81 ARG A C 1
ATOM 656 O O . ARG A 1 81 ? 9.139 4.858 -28.035 1.00 94.19 81 ARG A O 1
ATOM 663 N N . VAL A 1 82 ? 7.832 3.256 -27.163 1.00 93.56 82 VAL A N 1
ATOM 664 C CA . VAL A 1 82 ? 7.114 4.142 -26.234 1.00 93.56 82 VAL A CA 1
ATOM 665 C C . VAL A 1 82 ? 8.112 4.989 -25.426 1.00 93.56 82 VAL A C 1
ATOM 667 O O . VAL A 1 82 ? 8.946 4.425 -24.710 1.00 93.56 82 VAL A O 1
ATOM 670 N N . PRO A 1 83 ? 8.086 6.332 -25.539 1.00 92.00 83 PRO A N 1
ATOM 671 C CA . PRO A 1 83 ? 8.985 7.178 -24.780 1.00 92.00 83 PRO A CA 1
ATOM 672 C C . PRO A 1 83 ? 8.506 7.403 -23.351 1.00 92.00 83 PRO A C 1
ATOM 674 O O . PRO A 1 83 ? 7.329 7.249 -23.012 1.00 92.00 83 PRO A O 1
ATOM 677 N N . PHE A 1 84 ? 9.435 7.831 -22.500 1.00 88.56 84 PHE A N 1
ATOM 678 C CA . PHE A 1 84 ? 9.087 8.407 -21.208 1.00 88.56 84 PHE A CA 1
ATOM 679 C C . PHE A 1 84 ? 8.349 9.739 -21.411 1.00 88.56 84 PHE A C 1
ATOM 681 O O . PHE A 1 84 ? 8.681 10.514 -22.305 1.00 88.56 84 PHE A O 1
ATOM 688 N N . GLY A 1 85 ? 7.370 10.024 -20.549 1.00 88.38 85 GLY A N 1
ATOM 689 C CA . GLY A 1 85 ? 6.672 11.313 -20.512 1.00 88.38 85 GLY A CA 1
ATOM 690 C C . GLY A 1 85 ? 5.300 11.340 -21.189 1.00 88.38 85 GLY A C 1
ATOM 691 O O . GLY A 1 85 ? 4.557 12.294 -20.955 1.00 88.38 85 GLY A O 1
ATOM 692 N N . LEU A 1 86 ? 4.911 10.310 -21.952 1.00 90.50 86 LEU A N 1
ATOM 693 C CA . LEU A 1 86 ? 3.521 10.184 -22.403 1.00 90.50 86 LEU A CA 1
ATOM 694 C C . LEU A 1 86 ? 2.639 9.707 -21.251 1.00 90.50 86 LEU A C 1
ATOM 696 O O . LEU A 1 86 ? 3.010 8.830 -20.470 1.00 90.50 86 LEU A O 1
ATOM 700 N N . LYS A 1 87 ? 1.423 10.244 -21.171 1.00 89.19 87 LYS A N 1
ATOM 701 C CA . LYS A 1 87 ? 0.463 9.858 -20.128 1.00 89.19 87 LYS A CA 1
ATOM 702 C C . LYS A 1 87 ? -0.026 8.410 -20.244 1.00 89.19 87 LYS A C 1
ATOM 704 O O . LYS A 1 87 ? -0.566 7.880 -19.283 1.00 89.19 87 LYS A O 1
ATOM 709 N N . THR A 1 88 ? 0.145 7.786 -21.408 1.00 89.88 88 THR A N 1
ATOM 710 C CA . THR A 1 88 ? -0.234 6.394 -21.692 1.00 89.88 88 THR A CA 1
ATOM 711 C C . THR A 1 88 ? 0.951 5.426 -21.630 1.00 89.88 88 THR A C 1
ATOM 713 O O . THR A 1 88 ? 0.757 4.232 -21.840 1.00 89.88 88 THR A O 1
ATOM 716 N N . SER A 1 89 ? 2.177 5.884 -21.327 1.00 89.94 89 SER A N 1
ATOM 717 C CA . SER A 1 89 ? 3.358 5.003 -21.349 1.00 89.94 89 SER A CA 1
ATOM 718 C C . SER A 1 89 ? 3.228 3.826 -20.386 1.00 89.94 89 SER A C 1
ATOM 720 O O . SER A 1 89 ? 3.511 2.690 -20.758 1.00 89.94 89 SER A O 1
ATOM 722 N N . SER A 1 90 ? 2.740 4.077 -19.167 1.00 87.12 90 SER A N 1
ATOM 723 C CA . SER A 1 90 ? 2.559 3.026 -18.164 1.00 87.12 90 SER A CA 1
ATOM 724 C C . SER A 1 90 ? 1.537 1.984 -18.605 1.00 87.12 90 SER A C 1
ATOM 726 O O . SER A 1 90 ? 1.812 0.795 -18.510 1.00 87.12 90 SER A O 1
ATOM 728 N N . SER A 1 91 ? 0.393 2.393 -19.159 1.00 89.44 91 SER A N 1
ATOM 729 C CA . SER A 1 91 ? -0.617 1.437 -19.627 1.00 89.44 91 SER A CA 1
ATOM 730 C C . SER A 1 91 ? -0.162 0.648 -20.855 1.00 89.44 91 SER A C 1
ATOM 732 O O . SER A 1 91 ? -0.485 -0.536 -20.979 1.00 89.44 91 SER A O 1
ATOM 734 N N . ALA A 1 92 ? 0.624 1.276 -21.734 1.00 91.00 92 ALA A N 1
ATOM 735 C CA . ALA A 1 92 ? 1.213 0.632 -22.902 1.00 91.00 92 ALA A CA 1
ATOM 736 C C . ALA A 1 92 ? 2.198 -0.488 -22.531 1.00 91.00 92 ALA A C 1
ATOM 738 O O . ALA A 1 92 ? 2.334 -1.432 -23.302 1.00 91.00 92 ALA A O 1
ATOM 739 N N . LEU A 1 93 ? 2.840 -0.416 -21.359 1.00 90.25 93 LEU A N 1
ATOM 740 C CA . LEU A 1 93 ? 3.697 -1.482 -20.834 1.00 90.25 93 LEU A CA 1
ATOM 741 C C . LEU A 1 93 ? 2.944 -2.479 -19.947 1.00 90.25 93 LEU A C 1
ATOM 743 O O . LEU A 1 93 ? 3.066 -3.685 -20.151 1.00 90.25 93 LEU A O 1
ATOM 747 N N . CYS A 1 94 ? 2.162 -2.001 -18.976 1.00 89.75 94 CYS A N 1
ATOM 748 C CA . CYS A 1 94 ? 1.516 -2.877 -17.998 1.00 89.75 94 CYS A CA 1
ATOM 749 C C . CYS A 1 94 ? 0.566 -3.875 -18.663 1.00 89.75 94 CYS A C 1
ATOM 751 O O . CYS A 1 94 ? 0.514 -5.032 -18.263 1.00 89.75 94 CYS A O 1
ATOM 753 N N . ARG A 1 95 ? -0.176 -3.453 -19.694 1.00 90.06 95 ARG A N 1
ATOM 754 C CA . ARG A 1 95 ? -1.151 -4.310 -20.379 1.00 90.06 95 ARG A CA 1
ATOM 755 C C . ARG A 1 95 ? -0.510 -5.531 -21.062 1.00 90.06 95 ARG A C 1
ATOM 757 O O . ARG A 1 95 ? -0.956 -6.641 -20.772 1.00 90.06 95 ARG A O 1
ATOM 764 N N . PRO A 1 96 ? 0.499 -5.386 -21.944 1.00 90.44 96 PRO A N 1
ATOM 765 C CA . PRO A 1 96 ? 1.162 -6.547 -22.531 1.00 90.44 96 PRO A CA 1
ATOM 766 C C . PRO A 1 96 ? 1.934 -7.364 -21.492 1.00 90.44 96 PRO A C 1
ATOM 768 O O . PRO A 1 96 ? 1.916 -8.587 -21.582 1.00 90.44 96 PRO A O 1
ATOM 771 N N . LEU A 1 97 ? 2.549 -6.729 -20.486 1.00 90.62 97 LEU A N 1
ATOM 772 C CA . LEU A 1 97 ? 3.263 -7.450 -19.428 1.00 90.62 97 LEU A CA 1
ATOM 773 C C . LEU A 1 97 ? 2.319 -8.336 -18.598 1.00 90.62 97 LEU A C 1
ATOM 775 O O . LEU A 1 97 ? 2.612 -9.509 -18.386 1.00 90.62 97 LEU A O 1
ATOM 779 N N . LEU A 1 98 ? 1.156 -7.809 -18.202 1.00 89.62 98 LEU A N 1
ATOM 780 C CA . LEU A 1 98 ? 0.109 -8.568 -17.511 1.00 89.62 98 LEU A CA 1
ATOM 781 C C . LEU A 1 98 ? -0.394 -9.741 -18.361 1.00 89.62 98 LEU A C 1
ATOM 783 O O . LEU A 1 98 ? -0.624 -10.828 -17.839 1.00 89.62 98 LEU A O 1
ATOM 787 N N . HIS A 1 99 ? -0.571 -9.534 -19.669 1.00 90.31 99 HIS A N 1
ATOM 788 C CA . HIS A 1 99 ? -0.984 -10.604 -20.574 1.00 90.31 99 HIS A CA 1
ATOM 789 C C . HIS A 1 99 ? 0.081 -11.704 -20.684 1.00 90.31 99 HIS A C 1
ATOM 791 O O . HIS A 1 99 ? -0.250 -12.883 -20.604 1.00 90.31 99 HIS A O 1
ATOM 797 N N . LEU A 1 100 ? 1.350 -11.315 -20.819 1.00 92.31 100 LEU A N 1
ATOM 798 C CA . LEU A 1 100 ? 2.488 -12.221 -20.969 1.00 92.31 100 LEU A CA 1
ATOM 799 C C . LEU A 1 100 ? 2.736 -13.074 -19.715 1.00 92.31 100 LEU A C 1
ATOM 801 O O . LEU A 1 100 ? 3.053 -14.255 -19.824 1.00 92.31 100 LEU A O 1
ATOM 805 N N . LEU A 1 101 ? 2.577 -12.479 -18.530 1.00 90.69 101 LEU A N 1
ATOM 806 C CA . LEU A 1 101 ? 2.777 -13.143 -17.237 1.00 90.69 101 LEU A CA 1
ATOM 807 C C . LEU A 1 101 ? 1.523 -13.862 -16.718 1.00 90.69 101 LEU A C 1
ATOM 809 O O . LEU A 1 101 ? 1.531 -14.420 -15.619 1.00 90.69 101 LEU A O 1
ATOM 813 N N . ARG A 1 102 ? 0.428 -13.858 -17.486 1.00 89.00 102 ARG A N 1
ATOM 814 C CA . ARG A 1 102 ? -0.826 -14.495 -17.083 1.00 89.00 102 ARG A CA 1
ATOM 815 C C . ARG A 1 102 ? -0.618 -15.992 -16.833 1.00 89.00 102 ARG A C 1
ATOM 817 O O . ARG A 1 102 ? -0.004 -16.688 -17.633 1.00 89.00 102 ARG A O 1
ATOM 824 N N . GLY A 1 103 ? -1.193 -16.489 -15.738 1.00 86.69 103 GLY A N 1
ATOM 825 C CA . GLY A 1 103 ? -1.091 -17.894 -15.323 1.00 86.69 103 GLY A CA 1
ATOM 826 C C . GLY A 1 103 ? 0.056 -18.179 -14.350 1.00 86.69 103 GLY A C 1
ATOM 827 O O . GLY A 1 103 ? 0.152 -19.291 -13.838 1.00 86.69 103 GLY A O 1
ATOM 828 N N . LEU A 1 104 ? 0.896 -17.183 -14.052 1.00 89.19 104 LEU A N 1
ATOM 829 C CA . LEU A 1 104 ? 1.927 -17.273 -13.025 1.00 89.19 104 LEU A CA 1
ATOM 830 C C . LEU A 1 104 ? 1.406 -16.630 -11.732 1.00 89.19 104 LEU A C 1
ATOM 832 O O . LEU A 1 104 ? 1.375 -15.411 -11.603 1.00 89.19 104 LEU A O 1
ATOM 836 N N . ASN A 1 105 ? 0.966 -17.458 -10.783 1.00 84.38 105 ASN A N 1
ATOM 837 C CA . ASN A 1 105 ? 0.342 -16.990 -9.534 1.00 84.38 105 ASN A CA 1
ATOM 838 C C . ASN A 1 105 ? 1.358 -16.460 -8.507 1.00 84.38 105 ASN A C 1
ATOM 840 O O . ASN A 1 105 ? 1.002 -15.671 -7.640 1.00 84.38 105 ASN A O 1
ATOM 844 N N . ASN A 1 106 ? 2.622 -16.865 -8.631 1.00 89.00 106 ASN A N 1
ATOM 845 C CA . ASN A 1 106 ? 3.713 -16.532 -7.711 1.00 89.00 106 ASN A CA 1
ATOM 846 C C . ASN A 1 106 ? 4.476 -15.271 -8.146 1.00 89.00 106 ASN A C 1
ATOM 848 O O . ASN A 1 106 ? 5.657 -15.102 -7.841 1.00 89.00 106 ASN A O 1
ATOM 852 N N . ILE A 1 107 ? 3.817 -14.404 -8.922 1.00 91.50 107 ILE A N 1
ATOM 853 C CA . ILE A 1 107 ? 4.419 -13.203 -9.490 1.00 91.50 107 ILE A CA 1
ATOM 854 C C . ILE A 1 107 ? 3.549 -11.993 -9.214 1.00 91.50 107 ILE A C 1
ATOM 856 O O . ILE A 1 107 ? 2.351 -11.972 -9.490 1.00 91.50 107 ILE A O 1
ATOM 860 N N . ILE A 1 108 ? 4.209 -10.937 -8.766 1.00 89.69 108 ILE A N 1
ATOM 861 C CA . ILE A 1 108 ? 3.662 -9.592 -8.726 1.00 89.69 108 ILE A CA 1
ATOM 862 C C . ILE A 1 108 ? 4.368 -8.760 -9.786 1.00 89.69 108 ILE A C 1
ATOM 864 O O . ILE A 1 108 ? 5.583 -8.830 -9.938 1.00 89.69 108 ILE A O 1
ATOM 868 N N . HIS A 1 109 ? 3.612 -7.940 -10.505 1.00 88.00 109 HIS A N 1
ATOM 869 C CA . HIS A 1 109 ? 4.181 -6.931 -11.388 1.00 88.00 109 HIS A CA 1
ATOM 870 C C . HIS A 1 109 ? 3.632 -5.558 -11.009 1.00 88.00 109 HIS A C 1
ATOM 872 O O . HIS A 1 109 ? 2.446 -5.404 -10.707 1.00 88.00 109 HIS A O 1
ATOM 878 N N . PHE A 1 110 ? 4.495 -4.551 -11.042 1.00 86.19 110 PHE A N 1
ATOM 879 C CA . PHE A 1 110 ? 4.106 -3.160 -10.878 1.00 86.19 110 PHE A CA 1
ATOM 880 C C . PHE A 1 110 ? 4.921 -2.291 -11.826 1.00 86.19 110 PHE A C 1
ATOM 882 O O . PHE A 1 110 ? 6.079 -1.967 -11.576 1.00 86.19 110 PHE A O 1
ATOM 889 N N . VAL A 1 111 ? 4.285 -1.894 -12.928 1.00 85.06 111 VAL A N 1
ATOM 890 C CA . VAL A 1 111 ? 4.917 -1.118 -14.002 1.00 85.06 111 VAL A CA 1
ATOM 891 C C . VAL A 1 111 ? 6.144 -1.841 -14.573 1.00 85.06 111 VAL A C 1
ATOM 893 O O . VAL A 1 111 ? 5.966 -2.770 -15.354 1.00 85.06 111 VAL A O 1
ATOM 896 N N . ASP A 1 112 ? 7.355 -1.424 -14.199 1.00 85.25 112 ASP A N 1
ATOM 897 C CA . ASP A 1 112 ? 8.625 -1.961 -14.704 1.00 85.25 112 ASP A CA 1
ATOM 898 C C . ASP A 1 112 ? 9.205 -3.071 -13.804 1.00 85.25 112 ASP A C 1
ATOM 900 O O . ASP A 1 112 ? 10.129 -3.770 -14.226 1.00 85.25 112 ASP A O 1
ATOM 904 N N . ASP A 1 113 ? 8.687 -3.221 -12.580 1.00 87.81 113 ASP A N 1
ATOM 905 C CA . ASP A 1 113 ? 9.178 -4.181 -11.592 1.00 87.81 113 ASP A CA 1
ATOM 906 C C . ASP A 1 113 ? 8.382 -5.486 -11.673 1.00 87.81 113 ASP A C 1
ATOM 908 O O . ASP A 1 113 ? 7.148 -5.481 -11.604 1.00 87.81 113 ASP A O 1
ATOM 912 N N . VAL A 1 114 ? 9.087 -6.613 -11.776 1.00 92.62 114 VAL A N 1
ATOM 913 C CA . VAL A 1 114 ? 8.513 -7.962 -11.694 1.00 92.62 114 VAL A CA 1
ATOM 914 C C . VAL A 1 114 ? 9.145 -8.694 -10.519 1.00 92.62 114 VAL A C 1
ATOM 916 O O . VAL A 1 114 ? 10.364 -8.812 -10.432 1.00 92.62 114 VAL A O 1
ATOM 919 N N . ILE A 1 115 ? 8.313 -9.187 -9.611 1.00 94.25 115 ILE A N 1
ATOM 920 C CA . ILE A 1 115 ? 8.728 -9.864 -8.388 1.00 94.25 115 ILE A CA 1
ATOM 921 C C . ILE A 1 115 ? 8.209 -11.290 -8.423 1.00 94.25 115 ILE A C 1
ATOM 923 O O . ILE A 1 115 ? 6.999 -11.496 -8.442 1.00 94.25 115 ILE A O 1
ATOM 927 N N . ALA A 1 116 ? 9.118 -12.257 -8.388 1.00 94.81 116 ALA A N 1
ATOM 928 C CA . ALA A 1 116 ? 8.790 -13.654 -8.137 1.00 94.81 116 ALA A CA 1
ATOM 929 C C . ALA A 1 116 ? 8.887 -13.940 -6.635 1.00 94.81 116 ALA A C 1
ATOM 931 O O . ALA A 1 116 ? 9.775 -13.406 -5.960 1.00 94.81 116 ALA A O 1
ATOM 932 N N . MET A 1 117 ? 7.994 -14.777 -6.114 1.00 94.12 117 MET A N 1
ATOM 933 C CA . MET A 1 117 ? 7.940 -15.110 -4.693 1.00 94.12 117 MET A CA 1
ATOM 934 C C . MET A 1 117 ? 7.501 -16.546 -4.454 1.00 94.12 117 MET A C 1
ATOM 936 O O . MET A 1 117 ? 6.459 -16.966 -4.943 1.00 94.12 117 MET A O 1
ATOM 940 N N . ASP A 1 118 ? 8.258 -17.275 -3.645 1.00 94.12 118 ASP A N 1
ATOM 941 C CA . ASP A 1 118 ? 7.958 -18.672 -3.347 1.00 94.12 118 ASP A CA 1
ATOM 942 C C . ASP A 1 118 ? 8.359 -19.025 -1.903 1.00 94.12 118 ASP A C 1
ATOM 944 O O . ASP A 1 118 ? 9.059 -18.274 -1.206 1.00 94.12 118 ASP A O 1
ATOM 948 N N . LYS A 1 119 ? 7.868 -20.173 -1.426 1.00 91.88 119 LYS A N 1
ATOM 949 C CA . LYS A 1 119 ? 8.163 -20.712 -0.088 1.00 91.88 119 LYS A CA 1
ATOM 950 C C . LYS A 1 119 ? 9.541 -21.380 -0.005 1.00 91.88 119 LYS A C 1
ATOM 952 O O . LYS A 1 119 ? 10.235 -21.180 0.989 1.00 91.88 119 LYS A O 1
ATOM 957 N N . ASP A 1 120 ? 9.917 -22.111 -1.055 1.00 92.81 120 ASP A N 1
ATOM 958 C CA . ASP A 1 120 ? 11.083 -22.996 -1.121 1.00 92.81 120 ASP A CA 1
ATOM 959 C C . ASP A 1 120 ? 11.915 -22.695 -2.377 1.00 92.81 120 ASP A C 1
ATOM 961 O O . ASP A 1 120 ? 11.411 -22.139 -3.358 1.00 92.81 120 ASP A O 1
ATOM 965 N N . ALA A 1 121 ? 13.206 -23.030 -2.348 1.00 94.62 121 ALA A N 1
ATOM 966 C CA . ALA A 1 121 ? 14.152 -22.642 -3.397 1.00 94.62 121 ALA A CA 1
ATOM 967 C C . ALA A 1 121 ? 13.903 -23.389 -4.715 1.00 94.62 121 ALA A C 1
ATOM 969 O O . ALA A 1 121 ? 14.043 -22.803 -5.790 1.00 94.62 121 ALA A O 1
ATOM 970 N N . GLU A 1 122 ? 13.492 -24.653 -4.638 1.00 94.81 122 GLU A N 1
ATOM 971 C CA . GLU A 1 122 ? 13.154 -25.490 -5.788 1.00 94.81 122 GLU A CA 1
ATOM 972 C C . GLU A 1 122 ? 11.929 -24.941 -6.529 1.00 94.81 122 GLU A C 1
ATOM 974 O O . GLU A 1 122 ? 11.973 -24.749 -7.748 1.00 94.81 122 GLU A O 1
ATOM 979 N N . ASP A 1 123 ? 10.868 -24.605 -5.786 1.00 93.88 123 ASP A N 1
ATOM 980 C CA . ASP A 1 123 ? 9.675 -23.947 -6.330 1.00 93.88 123 ASP A CA 1
ATOM 981 C C . ASP A 1 123 ? 10.056 -22.615 -6.993 1.00 93.88 123 ASP A C 1
ATOM 983 O O . ASP A 1 123 ? 9.637 -22.326 -8.119 1.00 93.88 123 ASP A O 1
ATOM 987 N N . HIS A 1 124 ? 10.943 -21.849 -6.351 1.00 95.81 124 HIS A N 1
ATOM 988 C CA . HIS A 1 124 ? 11.423 -20.576 -6.879 1.00 95.81 124 HIS A CA 1
ATOM 989 C C . HIS A 1 124 ? 12.196 -20.717 -8.194 1.00 95.81 124 HIS A C 1
ATOM 991 O O . HIS A 1 124 ? 11.987 -19.933 -9.123 1.00 95.81 124 HIS A O 1
ATOM 997 N N . LEU A 1 125 ? 13.060 -21.728 -8.317 1.00 96.19 125 LEU A N 1
ATOM 998 C CA . LEU A 1 125 ? 13.781 -22.017 -9.561 1.00 96.19 125 LEU A CA 1
ATOM 999 C C . LEU A 1 125 ? 12.816 -22.323 -10.710 1.00 96.19 125 LEU A C 1
ATOM 1001 O O . LEU A 1 125 ? 12.978 -21.787 -11.810 1.00 96.19 125 LEU A O 1
ATOM 1005 N N . MET A 1 126 ? 11.786 -23.135 -10.455 1.00 95.38 126 MET A N 1
ATOM 1006 C CA . MET A 1 126 ? 10.757 -23.444 -11.452 1.00 95.38 126 MET A CA 1
ATOM 1007 C C . MET A 1 126 ? 9.960 -22.200 -11.856 1.00 95.38 126 MET A C 1
ATOM 1009 O O . MET A 1 126 ? 9.684 -22.001 -13.044 1.00 95.38 126 MET A O 1
ATOM 1013 N N . THR A 1 127 ? 9.609 -21.345 -10.893 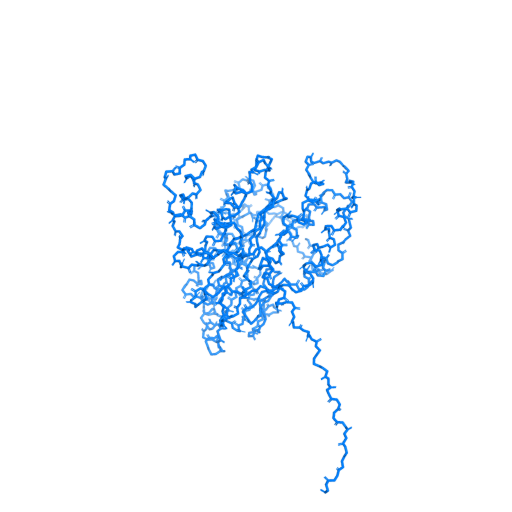1.00 95.38 127 THR A N 1
ATOM 1014 C CA . THR A 1 127 ? 8.942 -20.064 -11.154 1.00 95.38 127 THR A CA 1
ATOM 1015 C C . THR A 1 127 ? 9.817 -19.173 -12.034 1.00 95.38 127 THR A C 1
ATOM 1017 O O . THR A 1 127 ? 9.360 -18.717 -13.084 1.00 95.38 127 THR A O 1
ATOM 1020 N N . LEU A 1 128 ? 11.092 -18.981 -11.680 1.00 96.19 128 LEU A N 1
ATOM 1021 C CA . LEU A 1 128 ? 12.032 -18.157 -12.446 1.00 96.19 128 LEU A CA 1
ATOM 1022 C C . LEU A 1 128 ? 12.265 -18.678 -13.865 1.00 96.19 128 LEU A C 1
ATOM 1024 O O . LEU A 1 128 ? 12.286 -17.879 -14.802 1.00 96.19 128 LEU A O 1
ATOM 1028 N N . ALA A 1 129 ? 12.381 -19.994 -14.054 1.00 95.94 129 ALA A N 1
ATOM 1029 C CA . ALA A 1 129 ? 12.517 -20.590 -15.382 1.00 95.94 129 ALA A CA 1
ATOM 1030 C C . ALA A 1 129 ? 11.343 -20.200 -16.297 1.00 95.94 129 ALA A C 1
ATOM 1032 O O . ALA A 1 129 ? 11.561 -19.738 -17.422 1.00 95.94 129 ALA A O 1
ATOM 1033 N N . LYS A 1 130 ? 10.108 -20.281 -15.780 1.00 96.12 130 LYS A N 1
ATOM 1034 C CA . LYS A 1 130 ? 8.894 -19.849 -16.493 1.00 96.12 130 LYS A CA 1
ATOM 1035 C C . LYS A 1 130 ? 8.893 -18.343 -16.755 1.00 96.12 130 LYS A C 1
ATOM 1037 O O . LYS A 1 130 ? 8.555 -17.921 -17.858 1.00 96.12 130 LYS A O 1
ATOM 1042 N N . VAL A 1 131 ? 9.304 -17.519 -15.784 1.00 95.56 131 VAL A N 1
ATOM 1043 C CA . VAL A 1 131 ? 9.396 -16.056 -15.971 1.00 95.56 131 VAL A CA 1
ATOM 1044 C C . VAL A 1 131 ? 10.353 -15.714 -17.109 1.00 95.56 131 VAL A C 1
ATOM 1046 O O . VAL A 1 131 ? 10.008 -14.941 -18.002 1.00 95.56 131 VAL A O 1
ATOM 1049 N N . PHE A 1 132 ? 11.548 -16.303 -17.111 1.00 95.06 132 PHE A N 1
ATOM 1050 C CA . PHE A 1 132 ? 12.551 -16.034 -18.137 1.00 95.06 132 PHE A CA 1
ATOM 1051 C C . PHE A 1 132 ? 12.167 -16.604 -19.503 1.00 95.06 132 PHE A C 1
ATOM 1053 O O . PHE A 1 132 ? 12.529 -16.028 -20.528 1.00 95.06 132 PHE A O 1
ATOM 1060 N N . GLU A 1 133 ? 11.416 -17.702 -19.556 1.00 95.56 133 GLU A N 1
ATOM 1061 C CA . GLU A 1 133 ? 10.781 -18.169 -20.789 1.00 95.56 133 GLU A CA 1
ATOM 1062 C C . GLU A 1 133 ? 9.784 -17.140 -21.329 1.00 95.56 133 GLU A C 1
ATOM 1064 O O . GLU A 1 133 ? 9.933 -16.699 -22.469 1.00 95.56 133 GLU A O 1
ATOM 1069 N N . LYS A 1 134 ? 8.874 -16.636 -20.488 1.00 94.81 134 LYS A N 1
ATOM 1070 C CA . LYS A 1 134 ? 7.949 -15.560 -20.869 1.00 94.81 134 LYS A CA 1
ATOM 1071 C C . LYS A 1 134 ? 8.668 -14.295 -21.315 1.00 94.81 134 LYS A C 1
ATOM 1073 O O . LYS A 1 134 ? 8.298 -13.697 -22.322 1.00 94.81 134 LYS A O 1
ATOM 1078 N N . PHE A 1 135 ? 9.746 -13.901 -20.647 1.00 94.38 135 PHE A N 1
ATOM 1079 C CA . PHE A 1 135 ? 10.539 -12.754 -21.090 1.00 94.38 135 PHE A CA 1
ATOM 1080 C C . PHE A 1 135 ? 11.200 -12.992 -22.449 1.00 94.38 135 PHE A C 1
ATOM 1082 O O . PHE A 1 135 ? 11.248 -12.066 -23.257 1.00 94.38 135 PHE A O 1
ATOM 1089 N N . ARG A 1 136 ? 11.653 -14.214 -22.753 1.00 95.19 136 ARG A N 1
ATOM 1090 C CA . ARG A 1 136 ? 12.161 -14.559 -24.092 1.00 95.19 136 ARG A CA 1
ATOM 1091 C C . ARG A 1 136 ? 11.056 -14.501 -25.148 1.00 95.19 136 ARG A C 1
ATOM 1093 O O . ARG A 1 136 ? 11.283 -13.879 -26.183 1.00 95.19 136 ARG A O 1
ATOM 1100 N N . GLU A 1 137 ? 9.873 -15.052 -24.869 1.00 94.12 137 GLU A N 1
ATOM 1101 C CA . GLU A 1 137 ? 8.696 -14.972 -25.755 1.00 94.12 137 GLU A CA 1
ATOM 1102 C C . GLU A 1 137 ? 8.322 -13.512 -26.071 1.00 94.12 137 GLU A C 1
ATOM 1104 O O . GLU A 1 137 ? 8.109 -13.146 -27.225 1.00 94.12 137 GLU A O 1
ATOM 1109 N N . GLY A 1 138 ? 8.298 -12.653 -25.047 1.00 91.31 138 GLY A N 1
ATOM 1110 C CA . GLY A 1 138 ? 7.989 -11.227 -25.180 1.00 91.31 138 GLY A CA 1
ATOM 1111 C C . GLY A 1 138 ? 9.151 -10.353 -25.665 1.00 91.31 138 GLY A C 1
ATOM 1112 O O . GLY A 1 138 ? 8.983 -9.140 -25.789 1.00 91.31 138 GLY A O 1
ATOM 1113 N N . ASN A 1 139 ? 10.333 -10.936 -25.905 1.00 93.31 139 ASN A N 1
ATOM 1114 C CA . ASN A 1 139 ? 11.596 -10.230 -26.146 1.00 93.31 139 ASN A CA 1
ATOM 1115 C C . ASN A 1 139 ? 11.870 -9.100 -25.129 1.00 93.31 139 ASN A C 1
ATOM 1117 O O . ASN A 1 139 ? 12.364 -8.023 -25.478 1.00 93.31 139 ASN A O 1
ATOM 1121 N N . LEU A 1 140 ? 11.537 -9.354 -23.864 1.00 93.00 140 LEU A N 1
ATOM 1122 C CA . LEU A 1 140 ? 11.793 -8.456 -22.751 1.00 93.00 140 LEU A CA 1
ATOM 1123 C C . LEU A 1 140 ? 13.210 -8.658 -22.209 1.00 93.00 140 LEU A C 1
ATOM 1125 O O . LEU A 1 140 ? 13.734 -9.772 -22.151 1.00 93.00 140 LEU A O 1
ATOM 1129 N N . LYS A 1 141 ? 13.844 -7.560 -21.806 1.00 92.69 141 LYS A N 1
ATOM 1130 C CA . LYS A 1 141 ? 15.201 -7.521 -21.257 1.00 92.69 141 LYS A CA 1
ATOM 1131 C C . LYS A 1 141 ? 15.178 -6.939 -19.851 1.00 92.69 141 LYS A C 1
ATOM 1133 O O . LYS A 1 141 ? 14.642 -5.852 -19.631 1.00 92.69 141 LYS A O 1
ATOM 1138 N N . CYS A 1 142 ? 15.823 -7.627 -18.919 1.00 92.50 142 CYS A N 1
ATOM 1139 C CA . CYS A 1 142 ? 16.082 -7.122 -17.573 1.00 92.50 142 CYS A CA 1
ATOM 1140 C C . CYS A 1 142 ? 17.414 -6.381 -17.517 1.00 92.50 142 CYS A C 1
ATOM 1142 O O . CYS A 1 142 ? 18.244 -6.513 -18.420 1.00 92.50 142 CYS A O 1
ATOM 1144 N N . ARG A 1 143 ? 17.618 -5.595 -16.462 1.00 89.06 143 ARG A N 1
ATOM 1145 C CA . ARG A 1 143 ? 18.903 -4.955 -16.174 1.00 89.06 143 ARG A CA 1
ATOM 1146 C C . ARG A 1 143 ? 19.681 -5.808 -15.171 1.00 89.06 143 ARG A C 1
ATOM 1148 O O . ARG A 1 143 ? 19.325 -5.760 -13.997 1.00 89.06 143 ARG A O 1
ATOM 1155 N N . PRO A 1 144 ? 20.748 -6.524 -15.576 1.00 89.12 144 PRO A N 1
ATOM 1156 C CA . PRO A 1 144 ? 21.454 -7.447 -14.681 1.00 89.12 144 PRO A CA 1
ATOM 1157 C C . PRO A 1 144 ? 21.916 -6.799 -13.369 1.00 89.12 144 PRO A C 1
ATOM 1159 O O . PRO A 1 144 ? 21.702 -7.359 -12.306 1.00 89.12 144 PRO A O 1
ATOM 1162 N N . GLU A 1 145 ? 22.428 -5.564 -13.423 1.00 89.38 145 GLU A N 1
ATOM 1163 C CA . GLU A 1 145 ? 22.900 -4.797 -12.252 1.00 89.38 145 GLU A CA 1
ATOM 1164 C C . GLU A 1 145 ? 21.827 -4.498 -11.192 1.00 89.38 145 GLU A C 1
ATOM 1166 O O . GLU A 1 145 ? 22.145 -4.085 -10.080 1.00 89.38 145 GLU A O 1
ATOM 1171 N N . LYS A 1 146 ? 20.548 -4.615 -11.551 1.00 86.88 146 LYS A N 1
ATOM 1172 C CA . LYS A 1 146 ? 19.411 -4.347 -10.664 1.00 86.88 146 LYS A CA 1
ATOM 1173 C C . LYS A 1 146 ? 18.573 -5.586 -10.370 1.00 86.88 146 LYS A C 1
ATOM 1175 O O . LYS A 1 146 ? 17.560 -5.485 -9.680 1.00 86.88 146 LYS A O 1
ATOM 1180 N N . VAL A 1 147 ? 18.961 -6.728 -10.920 1.00 91.00 147 VAL A N 1
ATOM 1181 C CA . VAL A 1 147 ? 18.316 -7.998 -10.628 1.00 91.00 147 VAL A CA 1
ATOM 1182 C C . VAL A 1 147 ? 18.830 -8.480 -9.277 1.00 91.00 147 VAL A C 1
ATOM 1184 O O . VAL A 1 147 ? 20.033 -8.617 -9.079 1.00 91.00 147 VAL A O 1
ATOM 1187 N N . ASN A 1 148 ? 17.912 -8.741 -8.350 1.00 93.50 148 ASN A N 1
ATOM 1188 C CA . ASN A 1 148 ? 18.231 -9.285 -7.033 1.00 93.50 148 ASN A CA 1
ATOM 1189 C C . ASN A 1 148 ? 17.556 -10.648 -6.915 1.00 93.50 148 ASN A C 1
ATOM 1191 O O . ASN A 1 148 ? 16.329 -10.709 -6.858 1.00 93.50 148 ASN A O 1
ATOM 1195 N N . LEU A 1 149 ? 18.344 -11.724 -6.920 1.00 94.50 149 LEU A N 1
ATOM 1196 C CA . LEU A 1 149 ? 17.847 -13.102 -6.911 1.00 94.50 149 LEU A CA 1
ATOM 1197 C C . LEU A 1 149 ? 17.862 -13.690 -5.493 1.00 94.50 149 LEU A C 1
ATOM 1199 O O . LEU A 1 149 ? 18.742 -13.344 -4.705 1.00 94.50 149 LEU A O 1
ATOM 1203 N N . PHE A 1 150 ? 16.930 -14.602 -5.199 1.00 94.88 150 PHE A N 1
ATOM 1204 C CA . PHE A 1 150 ? 16.893 -15.427 -3.976 1.00 94.88 150 PHE A CA 1
ATOM 1205 C C . PHE A 1 150 ? 17.073 -14.643 -2.663 1.00 94.88 150 PHE A C 1
ATOM 1207 O O . PHE A 1 150 ? 17.763 -15.067 -1.738 1.00 94.88 150 PHE A O 1
ATOM 1214 N N . GLN A 1 151 ? 16.461 -13.467 -2.574 1.00 94.88 151 GLN A N 1
ATOM 1215 C CA . GLN A 1 151 ? 16.516 -12.625 -1.388 1.00 94.88 151 GLN A CA 1
ATOM 1216 C C . GLN A 1 151 ? 15.531 -13.120 -0.327 1.00 94.88 151 GLN A C 1
ATOM 1218 O O . GLN A 1 151 ? 14.403 -13.491 -0.636 1.00 94.88 151 GLN A O 1
ATOM 1223 N N . THR A 1 152 ? 15.920 -13.041 0.943 1.00 92.06 152 THR A N 1
ATOM 1224 C CA . THR A 1 152 ? 15.021 -13.286 2.088 1.00 92.06 152 THR A CA 1
ATOM 1225 C C . THR A 1 152 ? 14.252 -12.034 2.515 1.00 92.06 152 THR A C 1
ATOM 1227 O O . THR A 1 152 ? 13.278 -12.111 3.266 1.00 92.06 152 THR A O 1
ATOM 1230 N N . LYS A 1 153 ? 14.689 -10.867 2.024 1.00 92.00 153 LYS A N 1
ATOM 1231 C CA . LYS A 1 153 ? 14.062 -9.563 2.241 1.00 92.00 153 LYS A CA 1
ATOM 1232 C C . LYS A 1 153 ? 13.716 -8.936 0.898 1.00 92.00 153 LYS A C 1
ATOM 1234 O O . LYS A 1 153 ? 14.584 -8.771 0.044 1.00 92.00 153 LYS A O 1
ATOM 1239 N N . LEU A 1 154 ? 12.466 -8.530 0.729 1.00 91.38 154 LEU A N 1
ATOM 1240 C CA . LEU A 1 154 ? 11.996 -7.831 -0.460 1.00 91.38 154 LEU A CA 1
ATOM 1241 C C . LEU A 1 154 ? 11.836 -6.344 -0.150 1.00 91.38 154 LEU A C 1
ATOM 1243 O O . LEU A 1 154 ? 10.957 -5.959 0.616 1.00 91.38 154 LEU A O 1
ATOM 1247 N N . LYS A 1 155 ? 12.653 -5.497 -0.780 1.00 90.81 155 LYS A N 1
ATOM 1248 C CA . LYS A 1 155 ? 12.408 -4.050 -0.832 1.00 90.81 155 LYS A CA 1
ATOM 1249 C C . LYS A 1 155 ? 11.482 -3.759 -2.009 1.00 90.81 155 LYS A C 1
ATOM 1251 O O . LYS A 1 155 ? 11.870 -3.964 -3.157 1.00 90.81 155 LYS A O 1
ATOM 1256 N N . PHE A 1 156 ? 10.274 -3.276 -1.741 1.00 87.69 156 PHE A N 1
ATOM 1257 C CA . PHE A 1 156 ? 9.290 -2.993 -2.782 1.00 87.69 156 PHE A CA 1
ATOM 1258 C C . PHE A 1 156 ? 8.411 -1.806 -2.398 1.00 87.69 156 PHE A C 1
ATOM 1260 O O . PHE A 1 156 ? 7.902 -1.740 -1.288 1.00 87.69 156 PHE A O 1
ATOM 1267 N N . LEU A 1 157 ? 8.249 -0.836 -3.305 1.00 84.69 157 LEU A N 1
ATOM 1268 C CA . LEU A 1 157 ? 7.373 0.332 -3.115 1.00 84.69 157 LEU A CA 1
ATOM 1269 C C . LEU A 1 157 ? 7.565 1.060 -1.768 1.00 84.69 157 LEU A C 1
ATOM 1271 O O . LEU A 1 157 ? 6.613 1.510 -1.136 1.00 84.69 157 LEU A O 1
ATOM 1275 N N . GLY A 1 158 ? 8.813 1.203 -1.318 1.00 86.50 158 GLY A N 1
ATOM 1276 C CA . GLY A 1 158 ? 9.134 1.904 -0.070 1.00 86.50 158 GLY A CA 1
ATOM 1277 C C . GLY A 1 158 ? 8.720 1.164 1.204 1.00 86.50 158 GLY A C 1
ATOM 1278 O O . GLY A 1 158 ? 8.696 1.781 2.268 1.00 86.50 158 GLY A O 1
ATOM 1279 N N . VAL A 1 159 ? 8.409 -0.129 1.107 1.00 88.81 159 VAL A N 1
ATOM 1280 C CA . VAL A 1 159 ? 8.297 -1.049 2.241 1.00 88.81 159 VAL A CA 1
ATOM 1281 C C . VAL A 1 159 ? 9.316 -2.180 2.105 1.00 88.81 159 VAL A C 1
ATOM 1283 O O . VAL A 1 159 ? 9.800 -2.480 1.010 1.00 88.81 159 VAL A O 1
ATOM 1286 N N . VAL A 1 160 ? 9.640 -2.809 3.227 1.00 90.62 160 VAL A N 1
ATOM 1287 C CA . VAL A 1 160 ? 10.436 -4.030 3.305 1.00 90.62 160 VAL A CA 1
ATOM 1288 C C . VAL A 1 160 ? 9.523 -5.149 3.765 1.00 90.62 160 VAL A C 1
ATOM 1290 O O . VAL A 1 160 ? 8.855 -5.024 4.788 1.00 90.62 160 VAL A O 1
ATOM 1293 N N . VAL A 1 161 ? 9.504 -6.237 3.006 1.00 91.00 161 VAL A N 1
ATOM 1294 C CA . VAL A 1 161 ? 8.839 -7.481 3.380 1.00 91.00 161 VAL A CA 1
ATOM 1295 C C . VAL A 1 161 ? 9.903 -8.478 3.811 1.00 91.00 161 VAL A C 1
ATOM 1297 O O . VAL A 1 161 ? 10.905 -8.671 3.120 1.00 91.00 161 VAL A O 1
ATOM 1300 N N . THR A 1 162 ? 9.741 -9.085 4.977 1.00 89.88 162 THR A N 1
ATOM 1301 C CA . THR A 1 162 ? 10.675 -10.079 5.522 1.00 89.88 162 THR A CA 1
ATOM 1302 C C . THR A 1 162 ? 9.892 -11.050 6.391 1.00 89.88 162 THR A C 1
ATOM 1304 O O . THR A 1 162 ? 9.154 -10.606 7.254 1.00 89.88 162 THR A O 1
ATOM 1307 N N . GLN A 1 163 ? 10.024 -12.361 6.166 1.00 84.75 163 GLN A N 1
ATOM 1308 C CA . GLN A 1 163 ? 9.429 -13.405 7.026 1.00 84.75 163 GLN A CA 1
ATOM 1309 C C . GLN A 1 163 ? 7.934 -13.193 7.374 1.00 84.75 163 GLN A C 1
ATOM 1311 O O . GLN A 1 163 ? 7.526 -13.311 8.526 1.00 84.75 163 GLN A O 1
ATOM 1316 N N . GLY A 1 164 ? 7.097 -12.849 6.389 1.00 85.75 164 GLY A N 1
ATOM 1317 C CA . GLY A 1 164 ? 5.661 -12.635 6.628 1.00 85.75 164 GLY A CA 1
ATOM 1318 C C . GLY A 1 164 ? 5.314 -11.310 7.324 1.00 85.75 164 GLY A C 1
ATOM 1319 O O . GLY A 1 164 ? 4.169 -11.098 7.723 1.00 85.75 164 GLY A O 1
ATOM 1320 N N . GLN A 1 165 ? 6.286 -10.415 7.466 1.00 89.00 165 GLN A N 1
ATOM 1321 C CA . GLN A 1 165 ? 6.148 -9.102 8.077 1.00 89.00 165 GLN A CA 1
ATOM 1322 C C . GLN A 1 165 ? 6.437 -7.988 7.070 1.00 89.00 165 GLN A C 1
ATOM 1324 O O . GLN A 1 165 ? 7.198 -8.177 6.120 1.00 89.00 165 GLN A O 1
ATOM 1329 N N . ILE A 1 166 ? 5.841 -6.818 7.293 1.00 90.31 166 ILE A N 1
ATOM 1330 C CA . ILE A 1 166 ? 6.029 -5.605 6.501 1.00 90.31 166 ILE A CA 1
ATOM 1331 C C . ILE A 1 166 ? 6.426 -4.464 7.431 1.00 90.31 166 ILE A C 1
ATOM 1333 O O . ILE A 1 166 ? 5.753 -4.188 8.427 1.00 90.31 166 ILE A O 1
ATOM 1337 N N . SER A 1 167 ? 7.465 -3.737 7.046 1.00 89.12 167 SER A N 1
ATOM 1338 C CA . SER A 1 167 ? 7.873 -2.481 7.670 1.00 89.12 167 SER A CA 1
ATOM 1339 C C . SER A 1 167 ? 8.137 -1.418 6.601 1.00 89.12 167 SER A C 1
ATOM 1341 O O . SER A 1 167 ? 8.325 -1.748 5.426 1.00 89.12 167 SER A O 1
ATOM 1343 N N . PRO A 1 168 ? 8.113 -0.120 6.935 1.00 89.31 168 PRO A N 1
ATOM 1344 C CA . PRO A 1 168 ? 8.526 0.893 5.977 1.00 89.31 168 PRO A CA 1
ATOM 1345 C C . PRO A 1 168 ? 10.036 0.804 5.702 1.00 89.31 168 PRO A C 1
ATOM 1347 O O . PRO A 1 168 ? 10.815 0.403 6.562 1.00 89.31 168 PRO A O 1
ATOM 1350 N N . ASP A 1 169 ? 10.459 1.180 4.495 1.00 88.62 169 ASP A N 1
ATOM 1351 C CA . ASP A 1 169 ? 11.870 1.144 4.097 1.00 88.62 169 ASP A CA 1
ATOM 1352 C C . ASP A 1 169 ? 12.716 2.111 4.945 1.00 88.62 169 ASP A C 1
ATOM 1354 O O . ASP A 1 169 ? 12.451 3.320 4.913 1.00 88.62 169 ASP A O 1
ATOM 1358 N N . PRO A 1 170 ? 13.741 1.626 5.679 1.00 84.62 170 PRO A N 1
ATOM 1359 C CA . PRO A 1 170 ? 14.607 2.472 6.492 1.00 84.62 170 PRO A CA 1
ATOM 1360 C C . PRO A 1 170 ? 15.232 3.632 5.713 1.00 84.62 170 PRO A C 1
ATOM 1362 O O . PRO A 1 170 ? 15.318 4.735 6.249 1.00 84.62 170 PRO A O 1
ATOM 1365 N N . GLU A 1 171 ? 15.583 3.433 4.437 1.00 83.88 171 GLU A N 1
ATOM 1366 C CA . GLU A 1 171 ? 16.148 4.491 3.583 1.00 83.88 171 GLU A CA 1
ATOM 1367 C C . GLU A 1 171 ? 15.115 5.596 3.299 1.00 83.88 171 GLU A C 1
ATOM 1369 O O . GLU A 1 171 ? 15.437 6.784 3.218 1.00 83.88 171 GLU A O 1
ATOM 1374 N N . LYS A 1 172 ? 13.831 5.229 3.187 1.00 81.31 172 LYS A N 1
ATOM 1375 C CA . LYS A 1 172 ? 12.730 6.194 3.049 1.00 81.31 172 LYS A CA 1
ATOM 1376 C C . LYS A 1 172 ? 12.433 6.889 4.372 1.00 81.31 172 LYS A C 1
ATOM 1378 O O . LYS A 1 172 ? 12.215 8.104 4.376 1.00 81.31 172 LYS A O 1
ATOM 1383 N N . ILE A 1 173 ? 12.456 6.154 5.482 1.00 82.38 173 ILE A N 1
ATOM 1384 C CA . ILE A 1 173 ? 12.226 6.697 6.825 1.00 82.38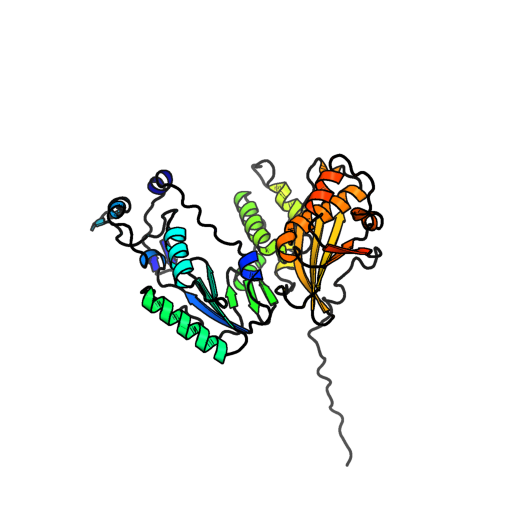 173 ILE A CA 1
ATOM 1385 C C . ILE A 1 173 ? 13.367 7.627 7.262 1.00 82.38 173 ILE A C 1
ATOM 1387 O O . ILE A 1 173 ? 13.129 8.584 7.995 1.00 82.38 173 ILE A O 1
ATOM 1391 N N . GLU A 1 174 ? 14.601 7.424 6.812 1.00 82.75 174 GLU A N 1
ATOM 1392 C CA . GLU A 1 174 ? 15.719 8.299 7.181 1.00 82.75 174 GLU A CA 1
ATOM 1393 C C . GLU A 1 174 ? 15.466 9.753 6.760 1.00 82.75 174 GLU A C 1
ATOM 1395 O O . GLU A 1 174 ? 15.673 10.693 7.535 1.00 82.75 174 GLU A O 1
ATOM 1400 N N . SER A 1 175 ? 14.886 9.942 5.571 1.00 80.06 175 SER A N 1
ATOM 1401 C CA . SER A 1 175 ? 14.435 11.264 5.130 1.00 80.06 175 SER A CA 1
ATOM 1402 C C . SER A 1 175 ? 13.365 11.853 6.057 1.00 80.06 175 SER A C 1
ATOM 1404 O O . SER A 1 175 ? 13.364 13.060 6.290 1.00 80.06 175 SER A O 1
ATOM 1406 N N . VAL A 1 176 ? 12.511 11.004 6.643 1.00 82.25 176 VAL A N 1
ATOM 1407 C CA . VAL A 1 176 ? 11.473 11.377 7.611 1.00 82.25 176 VAL A CA 1
ATOM 1408 C C . VAL A 1 176 ? 12.069 11.795 8.956 1.00 82.25 176 VAL A C 1
ATOM 1410 O O . VAL A 1 176 ? 11.651 12.818 9.502 1.00 82.25 176 VAL A O 1
ATOM 1413 N N . LYS A 1 177 ? 13.080 11.078 9.468 1.00 83.44 177 LYS A N 1
ATOM 1414 C CA . LYS A 1 177 ? 13.790 11.424 10.719 1.00 83.44 177 LYS A CA 1
ATOM 1415 C C . LYS A 1 177 ? 14.324 12.857 10.689 1.00 83.44 177 LYS A C 1
ATOM 1417 O O . LYS A 1 177 ? 14.184 13.600 11.661 1.00 83.44 177 LYS A O 1
ATOM 1422 N N . ASN A 1 178 ? 14.831 13.279 9.536 1.00 84.94 178 ASN A N 1
ATOM 1423 C CA . ASN A 1 178 ? 15.483 14.573 9.357 1.00 84.94 178 ASN A CA 1
ATOM 1424 C C . ASN A 1 178 ? 14.543 15.704 8.900 1.00 84.94 178 ASN A C 1
ATOM 1426 O O . ASN A 1 178 ? 15.007 16.811 8.618 1.00 84.94 178 ASN A O 1
ATOM 1430 N N . ILE A 1 179 ? 13.223 15.474 8.842 1.00 86.75 179 ILE A N 1
ATOM 1431 C CA . ILE A 1 179 ? 12.260 16.523 8.474 1.00 86.75 179 ILE A CA 1
ATOM 1432 C C . ILE A 1 179 ? 12.310 17.664 9.491 1.00 86.75 179 ILE A C 1
ATOM 1434 O O . ILE A 1 179 ? 12.074 17.466 10.686 1.00 86.75 179 ILE A O 1
ATOM 1438 N N . LYS A 1 180 ? 12.577 18.871 8.991 1.00 87.50 180 LYS A N 1
ATOM 1439 C CA . LYS A 1 180 ? 12.470 20.122 9.745 1.00 87.50 180 LYS A CA 1
ATOM 1440 C C . LYS A 1 180 ? 11.044 20.683 9.658 1.00 87.50 180 LYS A C 1
ATOM 1442 O O . LYS A 1 180 ? 10.332 20.368 8.699 1.00 87.50 180 LYS A O 1
ATOM 1447 N N . PRO A 1 181 ? 10.635 21.541 10.607 1.00 89.25 181 PRO A N 1
ATOM 1448 C CA . PRO A 1 181 ? 9.368 22.258 10.524 1.00 89.25 181 PRO A CA 1
ATOM 1449 C C . PRO A 1 181 ? 9.223 22.996 9.179 1.00 89.25 181 PRO A C 1
ATOM 1451 O O . PRO A 1 181 ? 10.140 23.721 8.778 1.00 89.25 181 PRO A O 1
ATOM 1454 N N . PRO A 1 182 ? 8.113 22.804 8.444 1.00 89.88 182 PRO A N 1
ATOM 1455 C CA . PRO A 1 182 ? 7.903 23.442 7.155 1.00 89.88 182 PRO A CA 1
ATOM 1456 C C . PRO A 1 182 ? 7.691 24.948 7.310 1.00 89.88 182 PRO A C 1
ATOM 1458 O O . PRO A 1 182 ? 6.919 25.403 8.150 1.00 89.88 182 PRO A O 1
ATOM 1461 N N . GLN A 1 183 ? 8.314 25.717 6.422 1.00 87.19 183 GLN A N 1
ATOM 1462 C CA . GLN A 1 183 ? 8.138 27.170 6.339 1.00 87.19 183 GLN A CA 1
ATOM 1463 C C . GLN A 1 183 ? 7.014 27.559 5.371 1.00 87.19 183 GLN A C 1
ATOM 1465 O O . GLN A 1 183 ? 6.497 28.672 5.418 1.00 87.19 183 GLN A O 1
ATOM 1470 N N . THR A 1 184 ? 6.624 26.644 4.477 1.00 88.75 184 THR A N 1
ATOM 1471 C CA . THR A 1 184 ? 5.598 26.888 3.455 1.00 88.75 184 THR A CA 1
ATOM 1472 C C . THR A 1 184 ? 4.530 25.803 3.451 1.00 88.75 184 THR A C 1
ATOM 1474 O O . THR A 1 184 ? 4.782 24.640 3.768 1.00 88.75 184 THR A O 1
ATOM 1477 N N . ILE A 1 185 ? 3.321 26.150 3.007 1.00 89.31 185 ILE A N 1
ATOM 1478 C CA . ILE A 1 185 ? 2.202 25.193 2.927 1.00 89.31 185 ILE A CA 1
ATOM 1479 C C . ILE A 1 185 ? 2.473 24.103 1.903 1.00 89.31 185 ILE A C 1
ATOM 1481 O O . ILE A 1 185 ? 2.061 22.962 2.092 1.00 89.31 185 ILE A O 1
ATOM 1485 N N . LYS A 1 186 ? 3.209 24.426 0.837 1.00 89.00 186 LYS A N 1
ATOM 1486 C CA . LYS A 1 186 ? 3.653 23.432 -0.140 1.00 89.00 186 LYS A CA 1
ATOM 1487 C C . LYS A 1 186 ? 4.540 22.371 0.520 1.00 89.00 186 LYS A C 1
ATOM 1489 O O . LYS A 1 186 ? 4.324 21.186 0.281 1.00 89.00 186 LYS A O 1
ATOM 1494 N N . GLN A 1 187 ? 5.481 22.780 1.376 1.00 90.31 187 GLN A N 1
ATOM 1495 C CA . GLN A 1 187 ? 6.305 21.848 2.153 1.00 90.31 187 GLN A CA 1
ATOM 1496 C C . GLN A 1 187 ? 5.453 21.036 3.132 1.00 90.31 187 GLN A C 1
ATOM 1498 O O . GLN A 1 187 ? 5.562 19.814 3.144 1.00 90.31 187 GLN A O 1
ATOM 1503 N N . LEU A 1 188 ? 4.556 21.682 3.887 1.00 91.31 188 LEU A N 1
ATOM 1504 C CA . LEU A 1 188 ? 3.677 20.995 4.839 1.00 91.31 188 LEU A CA 1
ATOM 1505 C C . LEU A 1 188 ? 2.786 19.945 4.155 1.00 91.31 188 LEU A C 1
ATOM 1507 O O . LEU A 1 188 ? 2.680 18.821 4.635 1.00 91.31 188 LEU A O 1
ATOM 1511 N N . ARG A 1 189 ? 2.202 20.268 2.996 1.00 90.69 189 ARG A N 1
ATOM 1512 C CA . ARG A 1 189 ? 1.429 19.315 2.180 1.00 90.69 189 ARG A CA 1
ATOM 1513 C C . ARG A 1 189 ? 2.284 18.169 1.657 1.00 90.69 189 ARG A C 1
ATOM 1515 O O . ARG A 1 189 ? 1.816 17.038 1.647 1.00 90.69 189 ARG A O 1
ATOM 1522 N N . GLY A 1 190 ? 3.520 18.449 1.248 1.00 90.50 190 GLY A N 1
ATOM 1523 C CA . GLY A 1 190 ? 4.475 17.415 0.850 1.00 90.50 190 GLY A CA 1
ATOM 1524 C C . GLY A 1 190 ? 4.788 16.449 1.995 1.00 90.50 190 GLY A C 1
ATOM 1525 O O . GLY A 1 190 ? 4.718 15.238 1.802 1.00 90.50 190 GLY A O 1
ATOM 1526 N N . ILE A 1 191 ? 5.048 16.978 3.196 1.00 90.12 191 ILE A N 1
ATOM 1527 C CA . ILE A 1 191 ? 5.293 16.185 4.411 1.00 90.12 191 ILE A CA 1
ATOM 1528 C C . ILE A 1 191 ? 4.061 15.348 4.759 1.00 90.12 191 ILE A C 1
ATOM 1530 O O . ILE A 1 191 ? 4.179 14.140 4.936 1.00 90.12 191 ILE A O 1
ATOM 1534 N N . LEU A 1 192 ? 2.872 15.955 4.807 1.00 91.12 192 LEU A N 1
ATOM 1535 C CA . LEU A 1 192 ? 1.625 15.237 5.081 1.00 91.12 192 LEU A CA 1
ATOM 1536 C C . LEU A 1 192 ? 1.350 14.152 4.037 1.00 91.12 192 LEU A C 1
ATOM 1538 O O . LEU A 1 192 ? 0.963 13.049 4.406 1.00 91.12 192 LEU A O 1
ATOM 1542 N N . GLY A 1 193 ? 1.600 14.432 2.757 1.00 90.00 193 GLY A N 1
ATOM 1543 C CA . GLY A 1 193 ? 1.483 13.454 1.677 1.00 90.00 193 GLY A CA 1
ATOM 1544 C C . GLY A 1 193 ? 2.402 12.251 1.894 1.00 90.00 193 GLY A C 1
ATOM 1545 O O . GLY A 1 193 ? 1.927 11.116 1.880 1.00 90.00 193 GLY A O 1
ATOM 1546 N N . LEU A 1 194 ? 3.682 12.497 2.189 1.00 87.94 194 LEU A N 1
ATOM 1547 C CA . LEU A 1 194 ? 4.657 11.447 2.500 1.00 87.94 194 LEU A CA 1
ATOM 1548 C C . LEU A 1 194 ? 4.242 10.627 3.729 1.00 87.94 194 LEU A C 1
ATOM 1550 O O . LEU A 1 194 ? 4.234 9.405 3.679 1.00 87.94 194 LEU A O 1
ATOM 1554 N N . MET A 1 195 ? 3.848 11.284 4.819 1.00 88.62 195 MET A N 1
ATOM 1555 C CA . MET A 1 195 ? 3.417 10.615 6.053 1.00 88.62 195 MET A CA 1
ATOM 1556 C C . MET A 1 195 ? 2.139 9.798 5.844 1.00 88.62 195 MET A C 1
ATOM 1558 O O . MET A 1 195 ? 1.989 8.711 6.395 1.00 88.62 195 MET A O 1
ATOM 1562 N N . SER A 1 196 ? 1.217 10.304 5.021 1.00 89.06 196 SER A N 1
ATOM 1563 C CA . SER A 1 196 ? -0.053 9.635 4.737 1.00 89.06 196 SER A CA 1
ATOM 1564 C C . SER A 1 196 ? 0.128 8.328 3.967 1.00 89.06 196 SER A C 1
ATOM 1566 O O . SER A 1 196 ? -0.699 7.430 4.115 1.00 89.06 196 SER A O 1
ATOM 1568 N N . TYR A 1 197 ? 1.224 8.195 3.210 1.00 87.62 197 TYR A N 1
ATOM 1569 C CA . TYR A 1 197 ? 1.609 6.946 2.555 1.00 87.62 197 TYR A CA 1
ATOM 1570 C C . TYR A 1 197 ? 1.801 5.815 3.573 1.00 87.62 197 TYR A C 1
ATOM 1572 O O . TYR A 1 197 ? 1.343 4.696 3.368 1.00 87.62 197 TYR A O 1
ATOM 1580 N N . PHE A 1 198 ? 2.392 6.134 4.726 1.00 88.25 198 PHE A N 1
ATOM 1581 C CA . PHE A 1 198 ? 2.683 5.181 5.794 1.00 88.25 198 PHE A CA 1
ATOM 1582 C C . PHE A 1 198 ? 1.609 5.139 6.893 1.00 88.25 198 PHE A C 1
ATOM 1584 O O . PHE A 1 198 ? 1.809 4.521 7.936 1.00 88.25 198 PHE A O 1
ATOM 1591 N N . ARG A 1 199 ? 0.434 5.746 6.676 1.00 89.19 199 ARG A N 1
ATOM 1592 C CA . ARG A 1 199 ? -0.639 5.817 7.688 1.00 89.19 199 ARG A CA 1
ATOM 1593 C C . ARG A 1 199 ? -1.084 4.453 8.225 1.00 89.19 199 ARG A C 1
ATOM 1595 O O . ARG A 1 199 ? -1.562 4.389 9.350 1.00 89.19 199 ARG A O 1
ATOM 1602 N N . LYS A 1 200 ? -0.951 3.377 7.435 1.00 89.69 200 LYS A N 1
ATOM 1603 C CA . LYS A 1 200 ? -1.339 2.018 7.849 1.00 89.69 200 LYS A CA 1
ATOM 1604 C C . LYS A 1 200 ? -0.459 1.451 8.963 1.00 89.69 200 LYS A C 1
ATOM 1606 O O . LYS A 1 200 ? -0.907 0.551 9.657 1.00 89.69 200 LYS A O 1
ATOM 1611 N N . PHE A 1 201 ? 0.747 1.995 9.136 1.00 88.81 201 PHE A N 1
ATOM 1612 C CA . PHE A 1 201 ? 1.695 1.633 10.191 1.00 88.81 201 PHE A CA 1
ATOM 1613 C C . PHE A 1 201 ? 1.482 2.453 11.473 1.00 88.81 201 PHE A C 1
ATOM 1615 O O . PHE A 1 201 ? 2.054 2.135 12.504 1.00 88.81 201 PHE A O 1
ATOM 1622 N N . ILE A 1 202 ? 0.647 3.501 11.440 1.00 89.19 202 ILE A N 1
ATOM 1623 C CA . ILE A 1 202 ? 0.483 4.438 12.556 1.00 89.19 202 ILE A CA 1
ATOM 1624 C C . ILE A 1 202 ? -0.929 4.318 13.140 1.00 89.19 202 ILE A C 1
ATOM 1626 O O . ILE A 1 202 ? -1.919 4.733 12.523 1.00 89.19 202 ILE A O 1
ATOM 1630 N N . ARG A 1 203 ? -1.026 3.831 14.380 1.00 88.69 203 ARG A N 1
ATOM 1631 C CA . ARG A 1 203 ? -2.275 3.866 15.153 1.00 88.69 203 ARG A CA 1
ATOM 1632 C C . ARG A 1 203 ? -2.740 5.315 15.323 1.00 88.69 203 ARG A C 1
ATOM 1634 O O . ARG A 1 203 ? -1.961 6.181 15.704 1.00 88.69 203 ARG A O 1
ATOM 1641 N N . ASN A 1 204 ? -4.018 5.581 15.051 1.00 88.00 204 ASN A N 1
ATOM 1642 C CA . ASN A 1 204 ? -4.632 6.909 15.201 1.00 88.00 204 ASN A CA 1
ATOM 1643 C C . ASN A 1 204 ? -3.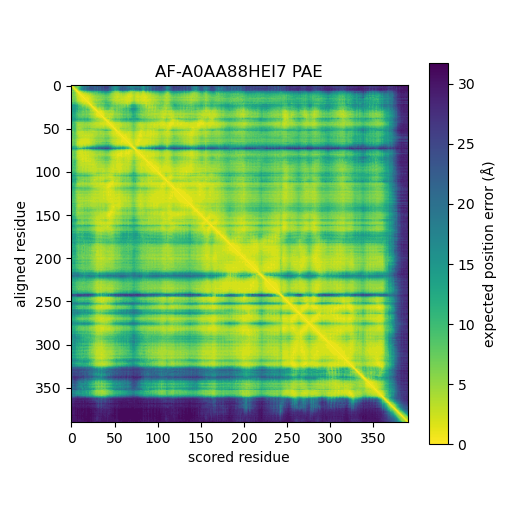941 8.041 14.408 1.00 88.00 204 ASN A C 1
ATOM 1645 O O . ASN A 1 204 ? -3.968 9.204 14.817 1.00 88.00 204 ASN A O 1
ATOM 1649 N N . TYR A 1 205 ? -3.355 7.719 13.245 1.00 91.75 205 TYR A N 1
ATOM 1650 C CA . TYR A 1 205 ? -2.730 8.693 12.340 1.00 91.75 205 TYR A CA 1
ATOM 1651 C C . TYR A 1 205 ? -3.556 9.972 12.138 1.00 91.75 205 TYR A C 1
ATOM 1653 O O . TYR A 1 205 ? -3.015 11.069 12.232 1.00 91.75 205 TYR A O 1
ATOM 1661 N N . ALA A 1 206 ? -4.858 9.855 11.860 1.00 90.50 206 ALA A N 1
ATOM 1662 C CA . ALA A 1 206 ? -5.705 10.999 11.536 1.00 90.50 206 ALA A CA 1
ATOM 1663 C C . ALA A 1 206 ? -5.824 11.989 12.705 1.00 90.50 206 ALA A C 1
ATOM 1665 O O . ALA A 1 206 ? -5.837 13.199 12.487 1.00 90.50 206 ALA A O 1
ATOM 1666 N N . GLN A 1 207 ? -5.878 11.486 13.938 1.00 89.69 207 GLN A N 1
ATOM 1667 C CA . GLN A 1 207 ? -5.934 12.287 15.156 1.00 89.69 207 GLN A CA 1
ATOM 1668 C C . GLN A 1 207 ? -4.589 12.974 15.416 1.00 89.69 207 GLN A C 1
ATOM 1670 O O . GLN A 1 207 ? -4.571 14.165 15.722 1.00 89.69 207 GLN A O 1
ATOM 1675 N N . ILE A 1 208 ? -3.476 12.252 15.243 1.00 91.00 208 ILE A N 1
ATOM 1676 C CA . ILE A 1 208 ? -2.119 12.790 15.437 1.00 91.00 208 ILE A CA 1
ATOM 1677 C C . ILE A 1 208 ? -1.801 13.842 14.364 1.00 91.00 208 ILE A C 1
ATOM 1679 O O . ILE A 1 208 ? -1.275 14.905 14.666 1.00 91.00 208 ILE A O 1
ATOM 1683 N N . ALA A 1 209 ? -2.166 13.592 13.107 1.00 92.81 209 ALA A N 1
ATOM 1684 C CA . ALA A 1 209 ? -1.925 14.511 11.998 1.00 92.81 209 ALA A CA 1
ATOM 1685 C C . ALA A 1 209 ? -2.890 15.709 11.978 1.00 92.81 209 ALA A C 1
ATOM 1687 O O . ALA A 1 209 ? -2.645 16.668 11.241 1.00 92.81 209 ALA A O 1
ATOM 1688 N N . LYS A 1 210 ? -3.976 15.690 12.767 1.00 91.19 210 LYS A N 1
ATOM 1689 C CA . LYS A 1 210 ? -5.029 16.715 12.733 1.00 91.19 210 LYS A CA 1
ATOM 1690 C C . LYS A 1 210 ? -4.482 18.143 12.883 1.00 91.19 210 LYS A C 1
ATOM 1692 O O . LYS A 1 210 ? -4.773 18.944 11.991 1.00 91.19 210 LYS A O 1
ATOM 1697 N N . PRO A 1 211 ? -3.638 18.473 13.884 1.00 91.88 211 PRO A N 1
ATOM 1698 C CA . PRO A 1 211 ? -3.108 19.830 14.038 1.00 91.88 211 PRO A CA 1
ATOM 1699 C C . PRO A 1 211 ? -2.312 20.302 12.817 1.00 91.88 211 PRO A C 1
ATOM 1701 O O . PRO A 1 211 ? -2.412 21.458 12.419 1.00 91.88 211 PRO A O 1
ATOM 1704 N N . LEU A 1 212 ? -1.582 19.396 12.162 1.00 92.75 212 LEU A N 1
ATOM 1705 C CA . LEU A 1 212 ? -0.838 19.687 10.935 1.00 92.75 212 LEU A CA 1
ATOM 1706 C C . LEU A 1 212 ? -1.763 19.877 9.729 1.00 92.75 212 LEU A C 1
ATOM 1708 O O . LEU A 1 212 ? -1.546 20.770 8.913 1.00 92.75 212 LEU A O 1
ATOM 1712 N N . THR A 1 213 ? -2.809 19.058 9.601 1.00 91.19 213 THR A N 1
ATOM 1713 C CA . THR A 1 213 ? -3.789 19.209 8.514 1.00 91.19 213 THR A CA 1
ATOM 1714 C C . THR A 1 213 ? -4.596 20.498 8.648 1.00 91.19 213 THR A C 1
ATOM 1716 O O . THR A 1 213 ? -4.853 21.157 7.638 1.00 91.19 213 THR A O 1
ATOM 1719 N N . ASP A 1 214 ? -4.931 20.904 9.876 1.00 90.06 214 ASP A N 1
ATOM 1720 C CA . ASP A 1 214 ? -5.678 22.129 10.161 1.00 90.06 214 ASP A CA 1
ATOM 1721 C C . ASP A 1 214 ? -4.897 23.375 9.696 1.00 90.06 214 ASP A C 1
ATOM 1723 O O . ASP A 1 214 ? -5.493 24.274 9.105 1.00 90.06 214 ASP A O 1
ATOM 1727 N N . LEU A 1 215 ? -3.560 23.372 9.806 1.00 90.75 215 LEU A N 1
ATOM 1728 C CA . LEU A 1 215 ? -2.684 24.428 9.268 1.00 90.75 215 LEU A CA 1
ATOM 1729 C C . LEU A 1 215 ? -2.722 24.559 7.733 1.00 90.75 215 LEU A C 1
ATOM 1731 O O . LEU A 1 215 ? -2.261 25.560 7.188 1.00 90.75 215 LEU A O 1
ATOM 1735 N N . THR A 1 216 ? -3.246 23.566 7.009 1.00 88.56 216 THR A N 1
ATOM 1736 C CA . THR A 1 216 ? -3.368 23.613 5.538 1.00 88.56 216 THR A CA 1
ATOM 1737 C C . THR A 1 216 ? -4.756 24.025 5.046 1.00 88.56 216 THR A C 1
ATOM 1739 O O . THR A 1 216 ? -4.940 24.214 3.833 1.00 88.56 216 THR A O 1
ATOM 1742 N N . ARG A 1 217 ? -5.734 24.146 5.956 1.00 85.75 217 ARG A N 1
ATOM 1743 C CA . ARG A 1 217 ? -7.138 24.435 5.640 1.00 85.75 217 ARG A CA 1
ATOM 1744 C C . ARG A 1 217 ? -7.300 25.875 5.158 1.00 85.75 217 ARG A C 1
ATOM 1746 O O . ARG A 1 217 ? -6.788 26.796 5.775 1.00 85.75 217 ARG A O 1
ATOM 1753 N N . GLY A 1 218 ? -8.045 26.066 4.069 1.00 80.25 218 GLY A N 1
ATOM 1754 C CA . GLY A 1 218 ? -8.364 27.402 3.551 1.00 80.25 218 GLY A CA 1
ATOM 1755 C C . GLY A 1 218 ? -7.231 28.087 2.780 1.00 80.25 218 GLY A C 1
ATOM 1756 O O . GLY A 1 218 ? -7.351 29.267 2.491 1.00 80.25 218 GLY A O 1
ATOM 1757 N N . ASN A 1 219 ? -6.159 27.363 2.419 1.00 77.56 219 ASN A N 1
ATOM 1758 C CA . ASN A 1 219 ? -4.985 27.917 1.721 1.00 77.56 219 ASN A CA 1
ATOM 1759 C C . ASN A 1 219 ? -4.434 29.193 2.397 1.00 77.56 219 ASN A C 1
ATOM 1761 O O . ASN A 1 219 ? -4.425 30.252 1.768 1.00 77.56 219 ASN A O 1
ATOM 1765 N N . PRO A 1 220 ? -3.972 29.116 3.659 1.00 81.06 220 PRO A N 1
ATOM 1766 C CA . PRO A 1 220 ? -3.444 30.296 4.334 1.00 81.06 220 PRO A CA 1
ATOM 1767 C C . PRO A 1 220 ? -2.223 30.858 3.585 1.00 81.06 220 PRO A C 1
ATOM 1769 O O . PRO A 1 220 ? -1.625 30.180 2.758 1.00 81.06 220 PRO A O 1
ATOM 1772 N N . GLN A 1 221 ? -1.826 32.105 3.835 1.00 74.19 221 GLN A N 1
ATOM 1773 C CA . GLN A 1 221 ? -0.576 32.628 3.256 1.00 74.19 221 GLN A CA 1
ATOM 1774 C C . GLN A 1 221 ? 0.642 32.394 4.157 1.00 74.19 221 GLN A C 1
ATOM 1776 O O . GLN A 1 221 ? 1.769 32.325 3.670 1.00 74.19 221 GLN A O 1
ATOM 1781 N N . LYS A 1 222 ? 0.424 32.236 5.468 1.00 77.75 222 LYS A N 1
ATOM 1782 C CA . LYS A 1 222 ? 1.469 32.006 6.473 1.00 77.75 222 LYS A CA 1
ATOM 1783 C C . LYS A 1 222 ? 1.099 30.823 7.359 1.00 77.75 222 LYS A C 1
ATOM 1785 O O . LYS A 1 222 ? -0.074 30.615 7.658 1.00 77.75 222 LYS A O 1
ATOM 1790 N N . ILE A 1 223 ? 2.108 30.061 7.775 1.00 84.50 223 ILE A N 1
ATOM 1791 C CA . ILE A 1 223 ? 1.953 28.978 8.748 1.00 84.50 223 ILE A CA 1
ATOM 1792 C C . ILE A 1 223 ? 2.295 29.532 10.126 1.00 84.50 223 ILE A C 1
ATOM 1794 O O . ILE A 1 223 ? 3.434 29.925 10.368 1.00 84.50 223 ILE A O 1
ATOM 1798 N N . THR A 1 224 ? 1.331 29.513 11.040 1.00 86.00 224 THR A N 1
ATOM 1799 C CA . THR A 1 224 ? 1.598 29.750 12.461 1.00 86.00 224 THR A CA 1
ATOM 1800 C C . THR A 1 224 ? 1.976 28.420 13.102 1.00 86.00 224 THR A C 1
ATOM 1802 O O . THR A 1 224 ? 1.108 27.617 13.443 1.00 86.00 224 THR A O 1
ATOM 1805 N N . TRP A 1 225 ? 3.277 28.149 13.206 1.00 92.00 225 TRP A N 1
ATOM 1806 C CA . TRP A 1 225 ? 3.770 26.898 13.779 1.00 92.00 225 TRP A CA 1
ATOM 1807 C C . TRP A 1 225 ? 3.629 26.916 15.304 1.00 92.00 225 TRP A C 1
ATOM 1809 O O . TRP A 1 225 ? 4.326 27.657 15.993 1.00 92.00 225 TRP A O 1
ATOM 1819 N N . SER A 1 226 ? 2.693 26.130 15.832 1.00 91.69 226 SER A N 1
ATOM 1820 C CA . SER A 1 226 ? 2.427 26.036 17.269 1.00 91.69 226 SER A CA 1
ATOM 1821 C C . SER A 1 226 ? 3.193 24.880 17.915 1.00 91.69 226 SER A C 1
ATOM 1823 O O . SER A 1 226 ? 3.613 23.941 17.236 1.00 91.69 226 SER A O 1
ATOM 1825 N N . LYS A 1 227 ? 3.301 24.892 19.250 1.00 93.25 227 LYS A N 1
ATOM 1826 C CA . LYS A 1 227 ? 3.825 23.746 20.012 1.00 93.25 227 LYS A CA 1
ATOM 1827 C C . LYS A 1 227 ? 3.048 22.460 19.703 1.00 93.25 227 LYS A C 1
ATOM 1829 O O . LYS A 1 227 ? 3.650 21.432 19.442 1.00 93.25 227 LYS A O 1
ATOM 1834 N N . LEU A 1 228 ? 1.719 22.551 19.594 1.00 91.81 228 LEU A N 1
ATOM 1835 C CA . LEU A 1 228 ? 0.865 21.417 19.229 1.00 91.81 228 LEU A CA 1
ATOM 1836 C C . LEU A 1 228 ? 1.213 20.832 17.847 1.00 91.81 228 LEU A C 1
ATOM 1838 O O . LEU A 1 228 ? 1.177 19.616 17.663 1.00 91.81 228 LEU A O 1
ATOM 1842 N N . ALA A 1 229 ? 1.542 21.685 16.871 1.00 93.00 229 ALA A N 1
ATOM 1843 C CA . ALA A 1 229 ? 1.981 21.246 15.548 1.00 93.00 229 ALA A CA 1
ATOM 1844 C C . ALA A 1 229 ? 3.355 20.562 15.606 1.00 93.00 229 ALA A C 1
ATOM 1846 O O . ALA A 1 229 ? 3.541 19.526 14.968 1.00 93.00 229 ALA A O 1
ATOM 1847 N N . GLN A 1 230 ? 4.280 21.097 16.407 1.00 94.31 230 GLN A N 1
ATOM 1848 C CA . GLN A 1 230 ? 5.586 20.483 16.641 1.00 94.31 230 GLN A CA 1
ATOM 1849 C C . GLN A 1 230 ? 5.449 19.102 17.294 1.00 94.31 230 GLN A C 1
ATOM 1851 O O . GLN A 1 230 ? 5.935 18.122 16.735 1.00 94.31 230 GLN A O 1
ATOM 1856 N N . ASP A 1 231 ? 4.693 19.005 18.389 1.00 94.00 231 ASP A N 1
ATOM 1857 C CA . ASP A 1 231 ? 4.451 17.750 19.109 1.00 94.00 231 ASP A CA 1
ATOM 1858 C C . ASP A 1 231 ? 3.803 16.697 18.191 1.00 94.00 231 ASP A C 1
ATOM 1860 O O . ASP A 1 231 ? 4.160 15.520 18.216 1.00 94.00 231 ASP A O 1
ATOM 1864 N N . SER A 1 232 ? 2.878 17.125 17.322 1.00 93.12 232 SER A N 1
ATOM 1865 C CA . SER A 1 232 ? 2.242 16.253 16.325 1.00 93.12 232 SER A CA 1
ATOM 1866 C C . SER A 1 232 ? 3.238 15.736 15.287 1.00 93.12 232 SER A C 1
ATOM 1868 O O . SER A 1 232 ? 3.211 14.556 14.936 1.00 93.12 232 SER A O 1
ATOM 1870 N N . LEU A 1 233 ? 4.121 16.606 14.788 1.00 92.69 233 LEU A N 1
ATOM 1871 C CA . LEU A 1 233 ? 5.160 16.226 13.834 1.00 92.69 233 LEU A CA 1
ATOM 1872 C C . LEU A 1 233 ? 6.141 15.233 14.466 1.00 92.69 233 LEU A C 1
ATOM 1874 O O . LEU A 1 233 ? 6.434 14.204 13.860 1.00 92.69 233 LEU A O 1
ATOM 1878 N N . ASP A 1 234 ? 6.603 15.504 15.683 1.00 92.12 234 ASP A N 1
ATOM 1879 C CA . ASP A 1 234 ? 7.557 14.645 16.385 1.00 92.12 234 ASP A CA 1
ATOM 1880 C C . ASP A 1 234 ? 6.943 13.290 16.749 1.00 92.12 234 ASP A C 1
ATOM 1882 O O . ASP A 1 234 ? 7.599 12.258 16.595 1.00 92.12 234 ASP A O 1
ATOM 1886 N N . HIS A 1 235 ? 5.659 13.255 17.118 1.00 91.06 235 HIS A N 1
ATOM 1887 C CA . HIS A 1 235 ? 4.936 12.002 17.328 1.00 91.06 235 HIS A CA 1
ATOM 1888 C C . HIS A 1 235 ? 4.845 11.184 16.031 1.00 91.06 235 HIS A C 1
ATOM 1890 O O . HIS A 1 235 ? 5.163 9.998 16.043 1.00 91.06 235 HIS A O 1
ATOM 1896 N N . LEU A 1 236 ? 4.492 11.792 14.891 1.00 90.25 236 LEU A N 1
ATOM 1897 C CA . LEU A 1 236 ? 4.463 11.076 13.606 1.00 90.25 236 LEU A CA 1
ATOM 1898 C C . LEU A 1 236 ? 5.842 10.533 13.211 1.00 90.25 236 LEU A C 1
ATOM 1900 O O . LEU A 1 236 ? 5.944 9.399 12.746 1.00 90.25 236 LEU A O 1
ATOM 1904 N N . LYS A 1 237 ? 6.907 11.316 13.427 1.00 89.69 237 LYS A N 1
ATOM 1905 C CA . LYS A 1 237 ? 8.288 10.874 13.189 1.00 89.69 237 LYS A CA 1
ATOM 1906 C C . LYS A 1 237 ? 8.631 9.690 14.086 1.00 89.69 237 LYS A C 1
ATOM 1908 O O . LYS A 1 237 ? 9.134 8.687 13.589 1.00 89.69 237 LYS A O 1
ATOM 1913 N N . LYS A 1 238 ? 8.316 9.771 15.381 1.00 88.56 238 LYS A N 1
ATOM 1914 C CA . LYS A 1 238 ? 8.534 8.672 16.325 1.00 88.56 238 LYS A CA 1
ATOM 1915 C C . LYS A 1 238 ? 7.773 7.421 15.893 1.00 88.56 238 LYS A C 1
ATOM 1917 O O . LYS A 1 238 ? 8.405 6.396 15.724 1.00 88.56 238 LYS A O 1
ATOM 1922 N N . ALA A 1 239 ? 6.477 7.521 15.604 1.00 85.81 239 ALA A N 1
ATOM 1923 C CA . ALA A 1 239 ? 5.643 6.379 15.222 1.00 85.81 239 ALA A CA 1
ATOM 1924 C C . ALA A 1 239 ? 6.134 5.637 13.964 1.00 85.81 239 ALA A C 1
ATOM 1926 O O . ALA A 1 239 ? 5.976 4.426 13.877 1.00 85.81 239 ALA A O 1
ATOM 1927 N N . LEU A 1 240 ? 6.740 6.346 13.003 1.00 82.44 240 LEU A N 1
ATOM 1928 C CA . LEU A 1 240 ? 7.327 5.740 11.797 1.00 82.44 240 LEU A CA 1
ATOM 1929 C C . LEU A 1 240 ? 8.741 5.194 11.981 1.00 82.44 240 LEU A C 1
ATOM 1931 O O . LEU A 1 240 ? 9.244 4.509 11.095 1.00 82.44 240 LEU A O 1
ATOM 1935 N N . THR A 1 241 ? 9.411 5.570 13.067 1.00 81.62 241 THR A N 1
ATOM 1936 C CA . THR A 1 241 ? 10.813 5.219 13.325 1.00 81.62 241 THR A CA 1
ATOM 1937 C C . THR A 1 241 ? 10.964 4.205 14.448 1.00 81.62 241 THR A C 1
ATOM 1939 O O . THR A 1 241 ? 11.959 3.490 14.467 1.00 81.62 241 THR A O 1
ATOM 1942 N N . SER A 1 242 ? 9.991 4.137 15.357 1.00 75.81 242 SER A N 1
ATOM 1943 C CA . SER A 1 242 ? 9.747 2.993 16.231 1.00 75.81 242 SER A CA 1
ATOM 1944 C C . SER A 1 242 ? 9.191 1.829 15.419 1.00 75.81 242 SER A C 1
ATOM 1946 O O . SER A 1 242 ? 8.597 2.061 14.370 1.00 75.81 242 SER A O 1
ATOM 1948 N N . GLU A 1 243 ? 9.328 0.602 15.913 1.00 59.28 243 GLU A N 1
ATOM 1949 C CA . GLU A 1 243 ? 8.763 -0.590 15.278 1.00 59.28 243 GLU A CA 1
ATOM 1950 C C . GLU A 1 243 ? 7.258 -0.730 15.562 1.00 59.28 243 GLU A C 1
ATOM 1952 O O . GLU A 1 243 ? 6.857 -1.105 16.662 1.00 59.28 243 GLU A O 1
ATOM 1957 N N . PRO A 1 244 ? 6.396 -0.503 14.561 1.00 58.69 244 PRO A N 1
ATOM 1958 C CA . PRO A 1 244 ? 5.243 -1.359 14.378 1.00 58.69 244 PRO A CA 1
ATOM 1959 C C . PRO A 1 244 ? 5.493 -2.189 13.129 1.00 58.69 244 PRO A C 1
ATOM 1961 O O . PRO A 1 244 ? 5.378 -1.721 11.992 1.00 58.69 244 PRO A O 1
ATOM 1964 N N . ILE A 1 245 ? 5.855 -3.441 13.359 1.00 73.88 245 ILE A N 1
ATOM 1965 C CA . ILE A 1 245 ? 5.935 -4.431 12.304 1.00 73.88 245 ILE A CA 1
ATOM 1966 C C . ILE A 1 245 ? 4.508 -4.905 12.030 1.00 73.88 245 ILE A C 1
ATOM 1968 O O . ILE A 1 245 ? 3.857 -5.485 12.900 1.00 73.88 245 ILE A O 1
ATOM 1972 N N . LEU A 1 246 ? 4.000 -4.617 10.832 1.00 88.62 246 LEU A N 1
ATOM 1973 C CA . LEU A 1 246 ? 2.726 -5.177 10.393 1.00 88.62 246 LEU A CA 1
ATOM 1974 C C . LEU A 1 246 ? 2.957 -6.606 9.911 1.00 88.62 246 LEU A C 1
ATOM 1976 O O . LEU A 1 246 ? 4.004 -6.925 9.353 1.00 88.62 246 LEU A O 1
ATOM 1980 N N . CYS A 1 247 ? 1.977 -7.471 10.102 1.00 89.75 247 CYS A N 1
ATOM 1981 C CA . CYS A 1 247 ? 1.984 -8.817 9.556 1.00 89.75 247 CYS A CA 1
ATOM 1982 C C . CYS A 1 247 ? 1.251 -8.833 8.211 1.00 89.75 247 CYS A C 1
ATOM 1984 O O . CYS A 1 247 ? 0.232 -8.159 8.041 1.00 89.75 247 CYS A O 1
ATOM 1986 N N . LEU A 1 248 ? 1.774 -9.599 7.254 1.00 90.62 248 LEU A N 1
ATOM 1987 C CA . LEU A 1 248 ? 1.042 -9.922 6.035 1.00 90.62 248 LEU A CA 1
ATOM 1988 C C . LEU A 1 248 ? -0.212 -10.737 6.387 1.00 90.62 248 LEU A C 1
ATOM 1990 O O . LEU A 1 248 ? -0.134 -11.628 7.236 1.00 90.62 248 LEU A O 1
ATOM 1994 N N . PRO A 1 249 ? -1.354 -10.474 5.732 1.00 90.44 249 PRO A N 1
ATOM 1995 C CA . PRO A 1 249 ? -2.573 -11.235 5.969 1.00 90.44 249 PRO A CA 1
ATOM 1996 C C . PRO A 1 249 ? -2.393 -12.708 5.565 1.00 90.44 249 PRO A C 1
ATOM 1998 O O . PRO A 1 249 ? -1.933 -13.015 4.465 1.00 90.44 249 PRO A O 1
ATOM 2001 N N . ASP A 1 250 ? -2.821 -13.637 6.420 1.00 89.31 250 ASP A N 1
ATOM 2002 C CA . ASP A 1 250 ? -3.000 -15.045 6.055 1.00 89.31 250 ASP A CA 1
ATOM 2003 C C . ASP A 1 250 ? -4.475 -15.335 5.771 1.00 89.31 250 ASP A C 1
ATOM 2005 O O . ASP A 1 250 ? -5.254 -15.673 6.660 1.00 89.31 250 ASP A O 1
ATOM 2009 N N . PHE A 1 251 ? -4.875 -15.244 4.507 1.00 87.25 251 PHE A N 1
ATOM 2010 C CA . PHE A 1 251 ? -6.262 -15.484 4.105 1.00 87.25 251 PHE A CA 1
ATOM 2011 C C . PHE A 1 251 ? -6.743 -16.937 4.247 1.00 87.25 251 PHE A C 1
ATOM 2013 O O . PHE A 1 251 ? -7.935 -17.173 4.032 1.00 87.25 251 PHE A O 1
ATOM 2020 N N . GLN A 1 252 ? -5.858 -17.896 4.544 1.00 83.19 252 GLN A N 1
ATOM 2021 C CA . GLN A 1 252 ? -6.199 -19.319 4.619 1.00 83.19 252 GLN A CA 1
ATOM 2022 C C . GLN A 1 252 ? -6.540 -19.769 6.038 1.00 83.19 252 GLN A C 1
ATOM 2024 O O . GLN A 1 252 ? -7.527 -20.478 6.214 1.00 83.19 252 GLN A O 1
ATOM 2029 N N . THR A 1 253 ? -5.723 -19.400 7.031 1.00 81.31 253 THR A N 1
ATOM 2030 C CA . THR A 1 253 ? -5.839 -19.979 8.384 1.00 81.31 253 THR A CA 1
ATOM 2031 C C . THR A 1 253 ? -6.155 -18.976 9.484 1.00 81.31 253 THR A C 1
ATOM 2033 O O . THR A 1 253 ? -6.734 -19.350 10.503 1.00 81.31 253 THR A O 1
ATOM 2036 N N . GLY A 1 254 ? -5.802 -17.703 9.306 1.00 81.81 254 GLY A N 1
ATOM 2037 C CA . GLY A 1 254 ? -5.913 -16.737 10.390 1.00 81.81 254 GLY A CA 1
ATOM 2038 C C . GLY A 1 254 ? -7.324 -16.165 10.538 1.00 81.81 254 GLY A C 1
ATOM 2039 O O . GLY A 1 254 ? -7.969 -15.774 9.561 1.00 81.81 254 GLY A O 1
ATOM 2040 N N . GLN A 1 255 ? -7.785 -16.025 11.780 1.00 92.94 255 GLN A N 1
ATOM 2041 C CA . GLN A 1 255 ? -9.055 -15.364 12.079 1.00 92.94 255 GLN A CA 1
ATOM 2042 C C . GLN A 1 255 ? -8.857 -13.849 12.154 1.00 92.94 255 GLN A C 1
ATOM 2044 O O . GLN A 1 255 ? -8.119 -13.364 13.012 1.00 92.94 255 GLN A O 1
ATOM 2049 N N . PHE A 1 256 ? -9.535 -13.101 11.282 1.00 95.69 256 PHE A N 1
ATOM 2050 C CA . PHE A 1 256 ? -9.508 -11.641 11.327 1.00 95.69 256 PHE A CA 1
ATOM 2051 C C . PHE A 1 256 ? -10.220 -11.105 12.569 1.00 95.69 256 PHE A C 1
ATOM 2053 O O . PHE A 1 256 ? -11.243 -11.634 13.017 1.00 95.69 256 PHE A O 1
ATOM 2060 N N . VAL A 1 257 ? -9.683 -10.011 13.093 1.00 95.75 257 VAL A N 1
ATOM 2061 C CA . VAL A 1 257 ? -10.236 -9.252 14.203 1.00 95.75 257 VAL A CA 1
ATOM 2062 C C . VAL A 1 257 ? -10.213 -7.776 13.822 1.00 95.75 257 VAL A C 1
ATOM 2064 O O . VAL A 1 257 ? -9.189 -7.233 13.411 1.00 95.75 257 VAL A O 1
ATOM 2067 N N . VAL A 1 258 ? -11.356 -7.114 13.949 1.00 96.00 258 VAL A N 1
ATOM 2068 C CA . VAL A 1 258 ? -11.481 -5.670 13.772 1.00 96.00 258 VAL A CA 1
ATOM 2069 C C . VAL A 1 258 ? -11.784 -5.071 15.129 1.00 96.00 258 VAL A C 1
ATOM 2071 O O . VAL A 1 258 ? -12.855 -5.306 15.678 1.00 96.00 258 VAL A O 1
ATOM 2074 N N . THR A 1 259 ? -10.856 -4.285 15.664 1.00 94.38 259 THR A N 1
ATOM 2075 C CA . THR A 1 259 ? -11.078 -3.523 16.898 1.00 94.38 259 THR A CA 1
ATOM 2076 C C . THR A 1 259 ? -11.322 -2.072 16.541 1.00 94.38 259 THR A C 1
ATOM 2078 O O . THR A 1 259 ? -10.468 -1.455 15.905 1.00 94.38 259 THR A O 1
ATOM 2081 N N . THR A 1 260 ? -12.469 -1.524 16.930 1.00 92.19 260 THR A N 1
ATOM 2082 C CA . THR A 1 260 ? -12.836 -0.129 16.666 1.00 92.19 260 THR A CA 1
ATOM 2083 C C . THR A 1 260 ? -12.911 0.682 17.945 1.00 92.19 260 THR A C 1
ATOM 2085 O O . THR A 1 260 ? -13.297 0.168 18.990 1.00 92.19 260 THR A O 1
ATOM 2088 N N . ASP A 1 261 ? -12.576 1.959 17.824 1.00 87.19 261 ASP A N 1
ATOM 2089 C CA . ASP A 1 261 ? -12.655 2.958 18.888 1.00 87.19 261 ASP A CA 1
ATOM 2090 C C . ASP A 1 261 ? -13.187 4.259 18.269 1.00 87.19 261 ASP A C 1
ATOM 2092 O O . ASP A 1 261 ? -12.853 4.600 17.117 1.00 87.19 261 ASP A O 1
ATOM 2096 N N . ALA A 1 262 ? -14.048 4.971 18.986 1.00 87.62 262 ALA A N 1
ATOM 2097 C CA . ALA A 1 262 ? -14.486 6.298 18.620 1.00 87.62 262 ALA A CA 1
ATOM 2098 C C . ALA A 1 262 ? -14.285 7.302 19.756 1.00 87.62 262 ALA A C 1
ATOM 2100 O O . ALA A 1 262 ? -14.607 7.105 20.920 1.00 87.62 262 ALA A O 1
ATOM 2101 N N . SER A 1 263 ? -13.827 8.488 19.370 1.00 85.12 263 SER A N 1
ATOM 2102 C CA . SER A 1 263 ? -13.722 9.629 20.269 1.00 85.12 263 SER A CA 1
ATOM 2103 C C . SER A 1 263 ? -14.288 10.875 19.606 1.00 85.12 263 SER A C 1
ATOM 2105 O O . SER A 1 263 ? -14.410 10.959 18.382 1.00 85.12 263 SER A O 1
ATOM 2107 N N . THR A 1 264 ? -14.521 11.915 20.402 1.00 80.94 264 THR A N 1
ATOM 2108 C CA . THR A 1 264 ? -14.888 13.249 19.899 1.00 80.94 264 THR A CA 1
ATOM 2109 C C . THR A 1 264 ? -13.824 13.861 18.976 1.00 80.94 264 THR A C 1
ATOM 2111 O O . THR A 1 264 ? -14.111 14.792 18.225 1.00 80.94 264 THR A O 1
ATOM 2114 N N . LYS A 1 265 ? -12.589 13.337 18.987 1.00 78.69 265 LYS A N 1
ATOM 2115 C CA . LYS A 1 265 ? -11.490 13.784 18.116 1.00 78.69 265 LYS A CA 1
ATOM 2116 C C . LYS A 1 265 ? -11.463 13.066 16.762 1.00 78.69 265 LYS A C 1
ATOM 2118 O O . LYS A 1 265 ? -10.885 13.592 15.808 1.00 78.69 265 LYS A O 1
ATOM 2123 N N . GLY A 1 266 ? -12.051 11.876 16.661 1.00 89.62 266 GLY A N 1
ATOM 2124 C CA . GLY A 1 266 ? -11.942 11.013 15.487 1.00 89.62 266 GLY A CA 1
ATOM 2125 C C . GLY A 1 266 ? -12.262 9.557 15.795 1.00 89.62 266 GLY A C 1
ATOM 2126 O O . GLY A 1 266 ? -12.276 9.145 16.953 1.00 89.62 266 GLY A O 1
ATOM 2127 N N . ILE A 1 267 ? -12.426 8.782 14.730 1.00 92.44 267 ILE A N 1
ATOM 2128 C CA . ILE A 1 267 ? -12.627 7.332 14.766 1.00 92.44 267 ILE A CA 1
ATOM 2129 C C . ILE A 1 267 ? -11.330 6.603 14.400 1.00 92.44 267 ILE A C 1
ATOM 2131 O O . ILE A 1 267 ? -10.528 7.105 13.600 1.00 92.44 267 ILE A O 1
ATOM 2135 N N . GLY A 1 268 ? -11.118 5.426 14.975 1.00 92.88 268 GLY A N 1
ATOM 2136 C CA . GLY A 1 268 ? -9.955 4.580 14.727 1.00 92.88 268 GLY A CA 1
ATOM 2137 C C . GLY A 1 268 ? -10.325 3.103 14.663 1.00 92.88 268 GLY A C 1
ATOM 2138 O O . GLY A 1 268 ? -11.333 2.675 15.222 1.00 92.88 268 GLY A O 1
ATOM 2139 N N . ALA A 1 269 ? -9.498 2.326 13.972 1.00 93.81 269 ALA A N 1
ATOM 2140 C CA . ALA A 1 269 ? -9.584 0.879 13.982 1.00 93.81 269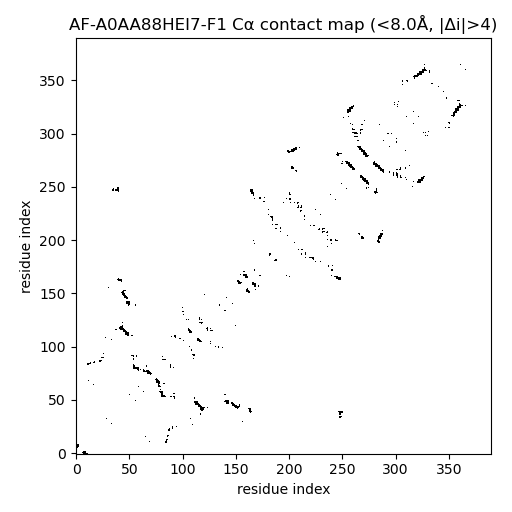 ALA A CA 1
ATOM 2141 C C . ALA A 1 269 ? -8.221 0.209 13.808 1.00 93.81 269 ALA A C 1
ATOM 2143 O O . ALA A 1 269 ? -7.300 0.750 13.185 1.00 93.81 269 ALA A O 1
ATOM 2144 N N . ILE A 1 270 ? -8.139 -1.004 14.334 1.00 94.56 270 ILE A N 1
ATOM 2145 C CA . ILE A 1 270 ? -7.038 -1.941 14.159 1.00 94.56 270 ILE A CA 1
ATOM 2146 C C . ILE A 1 270 ? -7.616 -3.156 13.440 1.00 94.56 270 ILE A C 1
ATOM 2148 O O . ILE A 1 270 ? -8.573 -3.757 13.925 1.00 94.56 270 ILE A O 1
ATOM 2152 N N . LEU A 1 271 ? -7.046 -3.493 12.288 1.00 95.19 271 LEU A N 1
ATOM 2153 C CA . LEU A 1 271 ? -7.220 -4.797 11.670 1.00 95.19 271 LEU A CA 1
ATOM 2154 C C . LEU A 1 271 ? -6.070 -5.679 12.142 1.00 95.19 271 LEU A C 1
ATOM 2156 O O . LEU A 1 271 ? -4.905 -5.383 11.865 1.00 95.19 271 LEU A O 1
ATOM 2160 N N . SER A 1 272 ? -6.400 -6.745 12.847 1.00 95.12 272 SER A N 1
ATOM 2161 C CA . SER A 1 272 ? -5.466 -7.754 13.329 1.00 95.12 272 SER A CA 1
ATOM 2162 C C . SER A 1 272 ? -5.933 -9.145 12.918 1.00 95.12 272 SER A C 1
ATOM 2164 O O . SER A 1 272 ? -7.037 -9.339 12.401 1.00 95.12 272 SER A O 1
ATOM 2166 N N . GLN A 1 273 ? -5.061 -10.124 13.107 1.00 93.62 273 GLN A N 1
ATOM 2167 C CA . GLN A 1 273 ? -5.353 -11.516 12.836 1.00 93.62 273 GLN A CA 1
ATOM 2168 C C . GLN A 1 273 ? -4.730 -12.393 13.908 1.00 93.62 273 GLN A C 1
ATOM 2170 O O . GLN A 1 273 ? -3.585 -12.182 14.306 1.00 93.62 273 GLN A O 1
ATOM 2175 N N . ILE A 1 274 ? -5.496 -13.369 14.383 1.00 91.31 274 ILE A N 1
ATOM 2176 C CA . ILE A 1 274 ? -5.000 -14.375 15.317 1.00 91.31 274 ILE A CA 1
ATOM 2177 C C . ILE A 1 274 ? -4.311 -15.455 14.485 1.00 91.31 274 ILE A C 1
ATOM 2179 O O . ILE A 1 274 ? -4.974 -16.184 13.745 1.00 91.31 274 ILE A O 1
ATOM 2183 N N . ILE A 1 275 ? -2.986 -15.529 14.587 1.00 85.81 275 ILE A N 1
ATOM 2184 C CA . ILE A 1 275 ? -2.130 -16.483 13.876 1.00 85.81 275 ILE A CA 1
ATOM 2185 C C . ILE A 1 275 ? -1.335 -17.242 14.934 1.00 85.81 275 ILE A C 1
ATOM 2187 O O . ILE A 1 275 ? -0.598 -16.635 15.706 1.00 85.81 275 ILE A O 1
ATOM 2191 N N . ASN A 1 276 ? -1.483 -18.568 14.980 1.00 83.56 276 ASN A N 1
ATOM 2192 C CA . ASN A 1 276 ? -0.835 -19.430 15.979 1.00 83.56 276 ASN A CA 1
ATOM 2193 C C . ASN A 1 276 ? -1.110 -19.005 17.439 1.00 83.56 276 ASN A C 1
ATOM 2195 O O . ASN A 1 276 ? -0.240 -19.108 18.294 1.00 83.56 276 ASN A O 1
ATOM 2199 N N . GLY A 1 277 ? -2.315 -18.497 17.723 1.00 84.31 277 GLY A N 1
ATOM 2200 C CA . GLY A 1 277 ? -2.711 -18.034 19.061 1.00 84.31 277 GLY A CA 1
ATOM 2201 C C . GLY A 1 277 ? -2.251 -16.616 19.421 1.00 84.31 277 GLY A C 1
ATOM 2202 O O . GLY A 1 277 ? -2.733 -16.063 20.406 1.00 84.31 277 GLY A O 1
ATOM 2203 N N . GLU A 1 278 ? -1.400 -15.993 18.606 1.00 88.06 278 GLU A N 1
ATOM 2204 C CA . GLU A 1 278 ? -0.949 -14.614 18.792 1.00 88.06 278 GLU A CA 1
ATOM 2205 C C . GLU A 1 278 ? -1.745 -13.652 17.911 1.00 88.06 278 GLU A C 1
ATOM 2207 O O . GLU A 1 278 ? -1.946 -13.890 16.718 1.00 88.06 278 GLU A O 1
ATOM 2212 N N . GLU A 1 279 ? -2.175 -12.527 18.477 1.00 90.19 279 GLU A N 1
ATOM 2213 C CA . GLU A 1 279 ? -2.817 -11.464 17.710 1.00 90.19 279 GLU A CA 1
ATOM 2214 C C . GLU A 1 279 ? -1.760 -10.576 17.047 1.00 90.19 279 GLU A C 1
ATOM 2216 O O . GLU A 1 279 ? -1.002 -9.884 17.722 1.00 90.19 279 GLU A O 1
ATOM 2221 N N . LYS A 1 280 ? -1.718 -10.574 15.715 1.00 90.56 280 LYS A N 1
ATOM 2222 C CA . LYS A 1 280 ? -0.767 -9.788 14.919 1.00 90.56 280 LYS A CA 1
ATOM 2223 C C . LYS A 1 280 ? -1.497 -8.691 14.164 1.00 90.56 280 LYS A C 1
ATOM 2225 O O . LYS A 1 280 ? -2.548 -8.926 13.573 1.00 90.56 280 LYS A O 1
ATOM 2230 N N . VAL A 1 281 ? -0.956 -7.476 14.181 1.00 92.38 281 VAL A N 1
ATOM 2231 C CA . VAL A 1 281 ? -1.588 -6.331 13.515 1.00 92.38 281 VAL A CA 1
ATOM 2232 C C . VAL A 1 281 ? -1.296 -6.371 12.019 1.00 92.38 281 VAL A C 1
ATOM 2234 O O . VAL A 1 281 ? -0.141 -6.446 11.620 1.00 92.38 281 VAL A O 1
ATOM 2237 N N . ILE A 1 282 ? -2.336 -6.272 11.194 1.00 92.38 282 ILE A N 1
ATOM 2238 C CA . ILE A 1 282 ? -2.236 -6.204 9.730 1.00 92.38 282 ILE A CA 1
ATOM 2239 C C . ILE A 1 282 ? -2.244 -4.753 9.263 1.00 92.38 282 ILE A C 1
ATOM 2241 O O . ILE A 1 282 ? -1.455 -4.369 8.404 1.00 92.38 282 ILE A O 1
ATOM 2245 N N . ALA A 1 283 ? -3.134 -3.925 9.817 1.00 92.81 283 ALA A N 1
ATOM 2246 C CA . ALA A 1 283 ? -3.234 -2.525 9.426 1.00 92.81 283 ALA A CA 1
ATOM 2247 C C . ALA A 1 283 ? -3.911 -1.654 10.487 1.00 92.81 283 ALA A C 1
ATOM 2249 O O . ALA A 1 283 ? -4.891 -2.046 11.119 1.00 92.81 283 ALA A O 1
ATOM 2250 N N . TYR A 1 284 ? -3.461 -0.405 10.588 1.00 92.88 284 TYR A N 1
ATOM 2251 C CA . TYR A 1 284 ? -4.167 0.653 11.299 1.00 92.88 284 TYR A CA 1
ATOM 2252 C C . TYR A 1 284 ? -5.020 1.499 10.350 1.00 92.88 284 TYR A C 1
ATOM 2254 O O . TYR A 1 284 ? -4.667 1.795 9.201 1.00 92.88 284 TYR A O 1
ATOM 2262 N N . ALA A 1 285 ? -6.159 1.959 10.855 1.00 93.50 285 ALA A N 1
ATOM 2263 C CA . ALA A 1 285 ? -7.008 2.918 10.181 1.00 93.50 285 ALA A CA 1
ATOM 2264 C C . ALA A 1 285 ? -7.497 3.988 11.150 1.00 93.50 285 ALA A C 1
ATOM 2266 O O . ALA A 1 285 ? -7.697 3.751 12.334 1.00 93.50 285 ALA A O 1
ATOM 2267 N N . SER A 1 286 ? -7.655 5.201 10.637 1.00 93.00 286 SER A N 1
ATOM 2268 C CA . SER A 1 286 ? -8.236 6.301 11.390 1.00 93.00 286 SER A CA 1
ATOM 2269 C C . SER A 1 286 ? -8.781 7.363 10.451 1.00 93.00 286 SER A C 1
ATOM 2271 O O . SER A 1 286 ? -8.321 7.500 9.309 1.00 93.00 286 SER A O 1
ATOM 2273 N N . ARG A 1 287 ? -9.766 8.115 10.943 1.00 92.38 287 ARG A N 1
ATOM 2274 C CA . ARG A 1 287 ? -10.382 9.242 10.243 1.00 92.38 287 ARG A CA 1
ATOM 2275 C C . ARG A 1 287 ? -10.809 10.310 11.249 1.00 92.38 287 ARG A C 1
ATOM 2277 O O . ARG A 1 287 ? -11.327 10.004 12.320 1.00 92.38 287 ARG A O 1
ATOM 2284 N N . THR A 1 288 ? -10.616 11.575 10.893 1.00 90.62 288 THR A N 1
ATOM 2285 C CA . THR A 1 288 ? -11.189 12.703 11.633 1.00 90.62 288 THR A CA 1
ATOM 2286 C C . THR A 1 288 ? -12.688 12.835 11.358 1.00 90.62 288 THR A C 1
ATOM 2288 O O . THR A 1 288 ? -13.172 12.484 10.282 1.00 90.62 288 THR A O 1
ATOM 2291 N N . LEU A 1 289 ? -13.434 13.358 12.328 1.00 89.88 289 LEU A N 1
ATOM 2292 C CA . LEU A 1 289 ? -14.860 13.628 12.151 1.00 89.88 289 LEU A CA 1
ATOM 2293 C C . LEU A 1 289 ? -15.074 14.837 11.232 1.00 89.88 289 LEU A C 1
ATOM 2295 O O . LEU A 1 289 ? -14.315 15.811 11.277 1.00 89.88 289 LEU A O 1
ATOM 2299 N N . THR A 1 290 ? -16.118 14.779 10.411 1.00 89.31 290 THR A N 1
ATOM 2300 C CA . THR A 1 290 ? -16.671 15.963 9.739 1.00 89.31 290 THR A CA 1
ATOM 2301 C C . THR A 1 290 ? -17.412 16.850 10.739 1.00 89.31 290 THR A C 1
ATOM 2303 O O . THR A 1 290 ? -17.806 16.393 11.808 1.00 89.31 290 THR A O 1
ATOM 2306 N N . THR A 1 291 ? -17.675 18.106 10.371 1.00 86.81 291 THR A N 1
ATOM 2307 C CA . THR A 1 291 ? -18.410 19.056 11.225 1.00 86.81 291 THR A CA 1
ATOM 2308 C C . THR A 1 291 ? -19.772 18.521 11.677 1.00 86.81 291 THR A C 1
ATOM 2310 O O . THR A 1 291 ? -20.167 18.742 12.814 1.00 86.81 291 THR A O 1
ATOM 2313 N N . GLY A 1 292 ? -20.485 17.795 10.807 1.00 87.94 292 GLY A N 1
ATOM 2314 C CA . GLY A 1 292 ? -21.768 17.181 11.160 1.00 87.94 292 GLY A CA 1
ATOM 2315 C C . GLY A 1 292 ? -21.613 15.987 12.104 1.00 87.94 292 GLY A C 1
ATOM 2316 O O . GLY A 1 292 ? -22.356 15.872 13.073 1.00 87.94 292 GLY A O 1
ATOM 2317 N N . GLU A 1 293 ? -20.622 15.128 11.852 1.00 89.44 293 GLU A N 1
ATOM 2318 C CA . GLU A 1 293 ? -20.332 13.956 12.691 1.00 89.44 293 GLU A CA 1
ATOM 2319 C C . GLU A 1 293 ? -19.799 14.347 14.075 1.00 89.44 293 GLU A C 1
ATOM 2321 O O . GLU A 1 293 ? -20.017 13.618 15.033 1.00 89.44 293 GLU A O 1
ATOM 2326 N N . SER A 1 294 ? -19.147 15.504 14.224 1.00 87.56 294 SER A N 1
ATOM 2327 C CA . SER A 1 294 ? -18.694 16.007 15.530 1.00 87.56 294 SER A CA 1
ATOM 2328 C C . SER A 1 294 ? -19.830 16.254 16.528 1.00 87.56 294 SER A C 1
ATOM 2330 O O . SER A 1 294 ? -19.565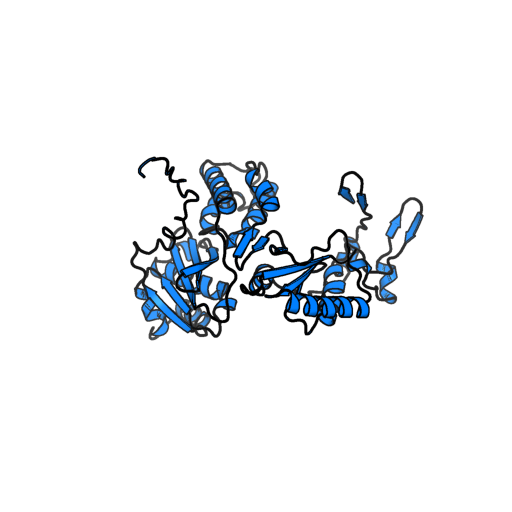 16.309 17.725 1.00 87.56 294 SER A O 1
ATOM 2332 N N . ASN A 1 295 ? -21.074 16.372 16.055 1.00 88.94 295 ASN A N 1
ATOM 2333 C CA . ASN A 1 295 ? -22.261 16.531 16.898 1.00 88.94 295 ASN A CA 1
ATOM 2334 C C . ASN A 1 295 ? -22.947 15.195 17.231 1.00 88.94 295 ASN A C 1
ATOM 2336 O O . ASN A 1 295 ? -24.010 15.185 17.848 1.00 88.94 295 ASN A O 1
ATOM 2340 N N . TYR A 1 296 ? -22.396 14.067 16.779 1.00 87.88 296 TYR A N 1
ATOM 2341 C CA . TYR A 1 296 ? -22.963 12.752 17.056 1.00 87.88 296 TYR A CA 1
ATOM 2342 C C . TYR A 1 296 ? -22.781 12.374 18.527 1.00 87.88 296 TYR A C 1
ATOM 2344 O O . TYR A 1 296 ? -21.755 12.653 19.146 1.00 87.88 296 TYR A O 1
ATOM 2352 N N . SER A 1 297 ? -23.783 11.688 19.077 1.00 87.12 297 SER A N 1
ATOM 2353 C CA . SER A 1 297 ? -23.675 11.029 20.382 1.00 87.12 297 SER A CA 1
ATOM 2354 C C . SER A 1 297 ? -22.576 9.961 20.374 1.00 87.12 297 SER A C 1
ATOM 2356 O O . SER A 1 297 ? -22.215 9.440 19.317 1.00 87.12 297 SER A O 1
ATOM 2358 N N . ALA A 1 298 ? -22.083 9.573 21.554 1.00 83.88 298 ALA A N 1
ATOM 2359 C CA . ALA A 1 298 ? -21.065 8.526 21.685 1.00 83.88 298 ALA A CA 1
ATOM 2360 C C . ALA A 1 298 ? -21.461 7.233 20.947 1.00 83.88 298 ALA A C 1
ATOM 2362 O O . ALA A 1 298 ? -20.687 6.708 20.155 1.00 83.88 298 ALA A O 1
ATOM 2363 N N . THR A 1 299 ? -22.711 6.783 21.094 1.00 83.19 299 THR A N 1
ATOM 2364 C CA . THR A 1 299 ? -23.227 5.598 20.391 1.00 83.19 299 THR A CA 1
ATOM 2365 C C . THR A 1 299 ? -23.214 5.754 18.868 1.00 83.19 299 THR A C 1
ATOM 2367 O O . THR A 1 299 ? -22.897 4.809 18.147 1.00 83.19 299 THR A O 1
ATOM 2370 N N . GLN A 1 300 ? -23.546 6.941 18.354 1.00 86.00 300 GLN A N 1
ATOM 2371 C CA . GLN A 1 300 ? -23.498 7.218 16.915 1.00 86.00 300 GLN A CA 1
ATOM 2372 C C . GLN A 1 300 ? -22.059 7.271 16.390 1.00 86.00 300 GLN A C 1
ATOM 2374 O O . GLN A 1 300 ? -21.819 6.822 15.271 1.00 86.00 300 GLN A O 1
ATOM 2379 N N . LEU A 1 301 ? -21.114 7.798 17.173 1.00 87.69 301 LEU A N 1
ATOM 2380 C CA . LEU A 1 301 ? -19.691 7.823 16.825 1.00 87.69 301 LEU A CA 1
ATOM 2381 C C . LEU A 1 301 ? -19.088 6.418 16.786 1.00 87.69 301 LEU A C 1
ATOM 2383 O O . LEU A 1 301 ? -18.371 6.092 15.841 1.00 87.69 301 LEU A O 1
ATOM 2387 N N . GLU A 1 302 ? -19.422 5.581 17.763 1.00 87.75 302 GLU A N 1
ATOM 2388 C CA . GLU A 1 302 ? -18.998 4.180 17.803 1.00 87.75 302 GLU A CA 1
ATOM 2389 C C . GLU A 1 302 ? -19.525 3.407 16.595 1.00 87.75 302 GLU A C 1
ATOM 2391 O O . GLU A 1 302 ? -18.764 2.776 15.859 1.00 87.75 302 GLU A O 1
ATOM 2396 N N . LEU A 1 303 ? -20.820 3.543 16.300 1.00 87.19 303 LEU A N 1
ATOM 2397 C CA . LEU A 1 303 ? -21.401 2.908 15.124 1.00 87.19 303 LEU A CA 1
ATOM 2398 C C . LEU A 1 303 ? -20.783 3.436 13.821 1.00 87.19 303 LEU A C 1
ATOM 2400 O O . LEU A 1 303 ? -20.459 2.654 12.930 1.00 87.19 303 LEU A O 1
ATOM 2404 N N . LEU A 1 304 ? -20.560 4.746 13.713 1.00 89.69 304 LEU A N 1
ATOM 2405 C CA . LEU A 1 304 ? -19.853 5.338 12.578 1.00 89.69 304 LEU A CA 1
ATOM 2406 C C . LEU A 1 304 ? -18.445 4.744 12.421 1.00 89.69 304 LEU A C 1
ATOM 2408 O O . LEU A 1 304 ? -18.025 4.489 11.290 1.00 89.69 304 LEU A O 1
ATOM 2412 N N . SER A 1 305 ? -17.729 4.518 13.528 1.00 91.25 305 SER A N 1
ATOM 2413 C CA . SER A 1 305 ? -16.405 3.893 13.527 1.00 91.25 305 SER A CA 1
ATOM 2414 C C . SER A 1 305 ? -16.461 2.482 12.955 1.00 91.25 305 SER A C 1
ATOM 2416 O O . SER A 1 305 ? -15.719 2.184 12.018 1.00 91.25 305 SER A O 1
ATOM 2418 N N . ILE A 1 306 ? -17.392 1.651 13.431 1.00 91.00 306 ILE A N 1
ATOM 2419 C CA . ILE A 1 306 ? -17.607 0.291 12.920 1.00 91.00 306 ILE A CA 1
ATOM 2420 C C . ILE A 1 306 ? -17.883 0.315 11.420 1.00 91.00 306 ILE A C 1
ATOM 2422 O O . ILE A 1 306 ? -17.133 -0.270 10.644 1.00 91.00 306 ILE A O 1
ATOM 2426 N N . ILE A 1 307 ? -18.916 1.036 10.986 1.00 90.38 307 ILE A N 1
ATOM 2427 C CA . ILE A 1 307 ? -19.359 1.023 9.586 1.00 90.38 307 ILE A CA 1
ATOM 2428 C C . ILE A 1 307 ? -18.252 1.510 8.653 1.00 90.38 307 ILE A C 1
ATOM 2430 O O . ILE A 1 307 ? -17.966 0.875 7.638 1.00 90.38 307 ILE A O 1
ATOM 2434 N N . HIS A 1 308 ? -17.600 2.618 9.008 1.00 92.94 308 HIS A N 1
ATOM 2435 C CA . HIS A 1 308 ? -16.540 3.195 8.192 1.00 92.94 308 HIS A CA 1
ATOM 2436 C C . HIS A 1 308 ? -15.346 2.246 8.040 1.00 92.94 308 HIS A C 1
ATOM 2438 O O . HIS A 1 308 ? -14.797 2.104 6.945 1.00 92.94 308 HIS A O 1
ATOM 2444 N N . HIS A 1 309 ? -14.924 1.604 9.131 1.00 94.19 309 HIS A N 1
ATOM 2445 C CA . HIS A 1 309 ? -13.746 0.746 9.117 1.00 94.19 309 HIS A CA 1
ATOM 2446 C C . HIS A 1 309 ? -14.029 -0.642 8.542 1.00 94.19 309 HIS A C 1
ATOM 2448 O O . HIS A 1 309 ? -13.173 -1.167 7.835 1.00 94.19 309 HIS A O 1
ATOM 2454 N N . LEU A 1 310 ? -15.228 -1.193 8.738 1.00 93.44 310 LEU A N 1
ATOM 2455 C CA . LEU A 1 310 ? -15.654 -2.414 8.052 1.00 93.44 310 LEU A CA 1
ATOM 2456 C C . LEU A 1 310 ? -15.732 -2.209 6.538 1.00 93.44 310 LEU A C 1
ATOM 2458 O O . LEU A 1 310 ? -15.254 -3.052 5.789 1.00 93.44 310 LEU A O 1
ATOM 2462 N N . GLU A 1 311 ? -16.241 -1.065 6.072 1.00 92.06 311 GLU A N 1
ATOM 2463 C CA . GLU A 1 311 ? -16.227 -0.718 4.645 1.00 92.06 311 GLU A CA 1
ATOM 2464 C C . GLU A 1 311 ? -14.790 -0.566 4.117 1.00 92.06 311 GLU A C 1
ATOM 2466 O O . GLU A 1 311 ? -14.475 -1.026 3.020 1.00 92.06 311 GLU A O 1
ATOM 2471 N N . LYS A 1 312 ? -13.888 0.020 4.914 1.00 91.94 312 LYS A N 1
ATOM 2472 C CA . LYS A 1 312 ? -12.469 0.158 4.557 1.00 91.94 312 LYS A CA 1
ATOM 2473 C C . LYS A 1 312 ? -11.735 -1.183 4.480 1.00 91.94 312 LYS A C 1
ATOM 2475 O O . LYS A 1 312 ? -10.890 -1.344 3.605 1.00 91.94 312 LYS A O 1
ATOM 2480 N N . PHE A 1 313 ? -12.016 -2.103 5.397 1.00 93.44 313 PHE A N 1
ATOM 2481 C CA . PHE A 1 313 ? -11.383 -3.422 5.467 1.00 93.44 313 PHE A CA 1
ATOM 2482 C C . PHE A 1 313 ? -12.178 -4.504 4.735 1.00 93.44 313 PHE A C 1
ATOM 2484 O O . PHE A 1 313 ? -11.838 -5.681 4.817 1.00 93.44 313 PHE A O 1
ATOM 2491 N N . LYS A 1 314 ? -13.221 -4.118 3.994 1.00 90.94 314 LYS A N 1
ATOM 2492 C CA . LYS A 1 314 ? -14.167 -5.034 3.358 1.00 90.94 314 LYS A CA 1
ATOM 2493 C C . LYS A 1 314 ? -13.477 -6.104 2.508 1.00 90.94 314 LYS A C 1
ATOM 2495 O O . LYS A 1 314 ? -13.885 -7.259 2.554 1.00 90.94 314 LYS A O 1
ATOM 2500 N N . HIS A 1 315 ? -12.402 -5.761 1.795 1.00 89.31 315 HIS A N 1
ATOM 2501 C CA . HIS A 1 315 ? -11.659 -6.716 0.963 1.00 89.31 315 HIS A CA 1
ATOM 2502 C C . HIS A 1 315 ? -10.980 -7.839 1.759 1.00 89.31 315 HIS A C 1
ATOM 2504 O O . HIS A 1 315 ? -10.803 -8.927 1.218 1.00 89.31 315 HIS A O 1
ATOM 2510 N N . TYR A 1 316 ? -10.663 -7.621 3.039 1.00 91.19 316 TYR A N 1
ATOM 2511 C CA . TYR A 1 316 ? -10.174 -8.680 3.924 1.00 91.19 316 TYR A CA 1
ATOM 2512 C C . TYR A 1 316 ? -11.310 -9.561 4.464 1.00 91.19 316 TYR A C 1
ATOM 2514 O O . TYR A 1 316 ? -11.146 -10.770 4.624 1.00 91.19 316 TYR A O 1
ATOM 2522 N N . LEU A 1 317 ? -12.465 -8.952 4.742 1.00 92.56 317 LEU A N 1
ATOM 2523 C CA . LEU A 1 317 ? -13.516 -9.534 5.583 1.00 92.56 317 LEU A CA 1
ATOM 2524 C C . LEU A 1 317 ? -14.620 -10.255 4.798 1.00 92.56 317 LEU A C 1
ATOM 2526 O O . LEU A 1 317 ? -15.224 -11.189 5.316 1.00 92.56 317 LEU A O 1
ATOM 2530 N N . VAL A 1 318 ? -14.904 -9.840 3.561 1.00 90.31 318 VAL A N 1
ATOM 2531 C CA . VAL A 1 318 ? -15.995 -10.427 2.763 1.00 90.31 318 VAL A CA 1
ATOM 2532 C C . VAL A 1 318 ? -15.787 -11.928 2.566 1.00 90.31 318 VAL A C 1
ATOM 2534 O O . VAL A 1 318 ? -14.691 -12.381 2.230 1.00 90.31 318 VAL A O 1
ATOM 2537 N N . GLY A 1 319 ? -16.868 -12.689 2.762 1.00 89.31 319 GLY A N 1
ATOM 2538 C CA . GLY A 1 319 ? -16.879 -14.147 2.632 1.00 89.31 319 GLY A CA 1
ATOM 2539 C C . GLY A 1 319 ? -16.189 -14.890 3.779 1.00 89.31 319 GLY A C 1
ATOM 2540 O O . GLY A 1 319 ? -15.947 -16.088 3.649 1.00 89.31 319 GLY A O 1
ATOM 2541 N N . ARG A 1 320 ? -15.844 -14.206 4.879 1.00 91.38 320 ARG A N 1
ATOM 2542 C CA . ARG A 1 320 ? -15.161 -14.792 6.040 1.00 91.38 320 ARG A CA 1
ATOM 2543 C C . ARG A 1 320 ? -15.847 -14.382 7.333 1.00 91.38 320 ARG A C 1
ATOM 2545 O O . ARG A 1 320 ? -16.269 -13.238 7.474 1.00 91.38 320 ARG A O 1
ATOM 2552 N N . LYS A 1 321 ? -15.865 -15.298 8.301 1.00 92.81 321 LYS A N 1
ATOM 2553 C CA . LYS A 1 321 ? -16.250 -14.985 9.675 1.00 92.81 321 LYS A CA 1
ATOM 2554 C C . LYS A 1 321 ? -15.090 -14.309 10.405 1.00 92.81 321 LYS A C 1
ATOM 2556 O O . LYS A 1 321 ? -13.973 -14.829 10.403 1.00 92.81 321 LYS A O 1
ATOM 2561 N N . PHE A 1 322 ? -15.343 -13.179 11.056 1.00 94.88 322 PHE A N 1
ATOM 2562 C CA . PHE A 1 322 ? -14.332 -12.438 11.821 1.00 94.88 322 PHE A CA 1
ATOM 2563 C C . PHE A 1 322 ? -14.864 -11.970 13.180 1.00 94.88 322 PHE A C 1
ATOM 2565 O O . PHE A 1 322 ? -16.061 -12.043 13.452 1.00 94.88 322 PHE A O 1
ATOM 2572 N N . LYS A 1 323 ? -13.976 -11.492 14.057 1.00 94.38 323 LYS A N 1
ATOM 2573 C CA . LYS A 1 323 ? -14.366 -10.892 15.343 1.00 94.38 323 LYS A CA 1
ATOM 2574 C C . LYS A 1 323 ? -14.436 -9.378 15.227 1.00 94.38 323 LYS A C 1
ATOM 2576 O O . LYS A 1 323 ? -13.498 -8.752 14.740 1.00 94.38 323 LYS A O 1
ATOM 2581 N N . LEU A 1 324 ? -15.518 -8.784 15.709 1.00 93.00 324 LEU A N 1
ATOM 2582 C CA . LEU A 1 324 ? -15.680 -7.338 15.813 1.00 93.00 324 LEU A CA 1
ATOM 2583 C C . LEU A 1 324 ? -15.630 -6.932 17.284 1.00 93.00 324 LEU A C 1
ATOM 2585 O O . LEU A 1 324 ? -16.491 -7.330 18.064 1.00 93.00 324 LEU A O 1
ATOM 2589 N N . ARG A 1 325 ? -14.638 -6.123 17.651 1.00 91.81 325 ARG A N 1
ATOM 2590 C CA . ARG A 1 325 ? -14.398 -5.660 19.017 1.00 91.81 325 ARG A CA 1
ATOM 2591 C C . ARG A 1 325 ? -14.700 -4.176 19.170 1.00 91.81 325 ARG A C 1
ATOM 2593 O O . ARG A 1 325 ? -14.187 -3.357 18.410 1.00 91.81 325 ARG A O 1
ATOM 2600 N N . SER A 1 326 ? -15.496 -3.841 20.180 1.00 87.06 326 SER A N 1
ATOM 2601 C CA . SER A 1 326 ? -15.783 -2.462 20.601 1.00 87.06 326 SER A CA 1
ATOM 2602 C C . SER A 1 326 ? -16.102 -2.427 22.100 1.00 87.06 326 SER A C 1
ATOM 2604 O O . SER A 1 326 ? -16.601 -3.398 22.683 1.00 87.06 326 SER A O 1
ATOM 2606 N N . ASP A 1 327 ? -15.823 -1.301 22.745 1.00 79.62 327 ASP A N 1
ATOM 2607 C CA . ASP A 1 327 ? -16.172 -1.052 24.146 1.00 79.62 327 ASP A CA 1
ATOM 2608 C C . ASP A 1 327 ? -17.632 -0.607 24.343 1.00 79.62 327 ASP A C 1
ATOM 2610 O O . ASP A 1 327 ? -18.108 -0.468 25.473 1.00 79.62 327 ASP A O 1
ATOM 2614 N N . HIS A 1 328 ? -18.402 -0.467 23.265 1.00 78.94 328 HIS A N 1
ATOM 2615 C CA . HIS A 1 328 ? -19.780 -0.009 23.345 1.00 78.94 328 HIS A CA 1
ATOM 2616 C C . HIS A 1 328 ? -20.786 -1.172 23.313 1.00 78.94 328 HIS A C 1
ATOM 2618 O O . HIS A 1 328 ? -21.284 -1.574 22.258 1.00 78.94 328 HIS A O 1
ATOM 2624 N N . LYS A 1 329 ? -21.163 -1.678 24.500 1.00 69.31 329 LYS A N 1
ATOM 2625 C CA . LYS A 1 329 ? -22.066 -2.842 24.693 1.00 69.31 329 LYS A CA 1
ATOM 2626 C C . LYS A 1 329 ? -23.342 -2.828 23.848 1.00 69.31 329 LYS A C 1
ATOM 2628 O O . LYS A 1 329 ? -23.764 -3.876 23.371 1.00 69.31 329 LYS A O 1
ATOM 2633 N N . SER A 1 330 ? -23.963 -1.665 23.647 1.00 66.75 330 SER A N 1
ATOM 2634 C CA . SER A 1 330 ? -25.245 -1.566 22.929 1.00 66.75 330 SER A CA 1
ATOM 2635 C C . SER A 1 330 ? -25.170 -2.023 21.467 1.00 66.75 330 SER A C 1
ATOM 2637 O O . SER A 1 330 ? -26.205 -2.283 20.858 1.00 66.75 330 SER A O 1
ATOM 2639 N N . LEU A 1 331 ? -23.965 -2.136 20.901 1.00 68.31 331 LEU A N 1
ATOM 2640 C CA . LEU A 1 331 ? -23.742 -2.521 19.507 1.00 68.31 331 LEU A CA 1
ATOM 2641 C C . LEU A 1 331 ? -23.781 -4.038 19.282 1.00 68.31 331 LEU A C 1
ATOM 2643 O O . LEU A 1 331 ? -23.924 -4.471 18.141 1.00 68.31 331 LEU A O 1
ATOM 2647 N N . GLN A 1 332 ? -23.791 -4.841 20.352 1.00 67.56 332 GLN A N 1
ATOM 2648 C CA . GLN A 1 332 ? -24.035 -6.286 20.271 1.00 67.56 332 GLN A CA 1
ATOM 2649 C C . GLN A 1 332 ? -25.380 -6.607 19.592 1.00 67.56 332 GLN A C 1
ATOM 2651 O O . GLN A 1 332 ? -25.518 -7.626 18.923 1.00 67.56 332 GLN A O 1
ATOM 2656 N N . TYR A 1 333 ? -26.361 -5.707 19.708 1.00 66.38 333 TYR A N 1
ATOM 2657 C CA . TYR A 1 333 ? -27.709 -5.888 19.165 1.00 66.38 333 TYR A CA 1
ATOM 2658 C C . TYR A 1 333 ? -27.897 -5.339 17.744 1.00 66.38 333 TYR A C 1
ATOM 2660 O O . TYR A 1 333 ? -29.029 -5.326 17.254 1.00 66.38 333 TYR A O 1
ATOM 2668 N N . LEU A 1 334 ? -26.826 -4.897 17.067 1.00 70.56 334 LEU A N 1
ATOM 2669 C CA . LEU A 1 334 ? -26.895 -4.324 15.713 1.00 70.56 334 LEU A CA 1
ATOM 2670 C C . LEU A 1 334 ? -27.595 -5.248 14.707 1.00 70.56 334 LEU A C 1
ATOM 2672 O O . LEU A 1 334 ? -28.399 -4.774 13.909 1.00 70.56 334 LEU A O 1
ATOM 2676 N N . GLN A 1 335 ? -27.337 -6.558 14.777 1.00 66.12 335 GLN A N 1
ATOM 2677 C CA . GLN A 1 335 ? -27.950 -7.555 13.888 1.00 66.12 335 GLN A CA 1
ATOM 2678 C C . GLN A 1 335 ? -29.423 -7.838 14.230 1.00 66.12 335 GLN A C 1
ATOM 2680 O O . GLN A 1 335 ? -30.205 -8.225 13.369 1.00 66.12 335 GLN A O 1
ATOM 2685 N N . THR A 1 336 ? -29.825 -7.617 15.483 1.00 69.12 336 THR A N 1
ATOM 2686 C CA . THR A 1 336 ? -31.177 -7.911 15.992 1.00 69.12 336 THR A CA 1
ATOM 2687 C C . THR A 1 336 ? -32.092 -6.685 16.036 1.00 69.12 336 THR A C 1
ATOM 2689 O O . THR A 1 336 ? -33.192 -6.746 16.591 1.00 69.12 336 THR A O 1
ATOM 2692 N N . PHE A 1 337 ? -31.644 -5.549 15.496 1.00 68.88 337 PHE A N 1
ATOM 2693 C CA . PHE A 1 337 ? -32.346 -4.278 15.623 1.00 68.88 337 PHE A CA 1
ATOM 2694 C C . PHE A 1 337 ? -33.676 -4.300 14.851 1.00 68.88 337 PHE A C 1
ATOM 2696 O O . PHE A 1 337 ? -33.713 -4.274 13.620 1.00 68.88 337 PHE A O 1
ATOM 2703 N N . LYS A 1 338 ? -34.802 -4.352 15.575 1.00 60.44 338 LYS A N 1
ATOM 2704 C CA . LYS A 1 338 ? -36.146 -4.410 14.982 1.00 60.44 338 LYS A CA 1
ATOM 2705 C C . LYS A 1 338 ? -36.569 -3.002 14.538 1.00 60.44 338 LYS A C 1
ATOM 2707 O O . LYS A 1 338 ? -36.929 -2.184 15.376 1.00 60.44 338 LYS A O 1
ATOM 2712 N N . LYS A 1 339 ? -36.566 -2.754 13.220 1.00 69.25 339 LYS A N 1
ATOM 2713 C CA . LYS A 1 339 ? -36.945 -1.497 12.521 1.00 69.25 339 LYS A CA 1
ATOM 2714 C C . LYS A 1 339 ? -35.888 -0.373 12.546 1.00 69.25 339 LYS A C 1
ATOM 2716 O O . LYS A 1 339 ? -36.130 0.690 13.118 1.00 69.25 339 LYS A O 1
ATOM 2721 N N . PRO A 1 340 ? -34.728 -0.547 11.890 1.00 72.56 340 PRO A N 1
ATOM 2722 C CA . PRO A 1 340 ? -33.813 0.569 11.687 1.00 72.56 340 PRO A CA 1
ATOM 2723 C C . PRO A 1 340 ? -34.431 1.612 10.739 1.00 72.56 340 PRO A C 1
ATOM 2725 O O . PRO A 1 340 ? -35.073 1.258 9.751 1.00 72.56 340 PRO A O 1
ATOM 2728 N N . SER A 1 341 ? -34.227 2.903 11.012 1.00 73.25 341 SER A N 1
ATOM 2729 C CA . SER A 1 341 ? -34.715 4.004 10.170 1.00 73.25 341 SER A CA 1
ATOM 2730 C C . SER A 1 341 ? -33.603 5.007 9.838 1.00 73.25 341 SER A C 1
ATOM 2732 O O . SER A 1 341 ? -32.568 5.085 10.508 1.00 73.25 341 SER A O 1
ATOM 2734 N N . GLY A 1 342 ? -33.779 5.754 8.745 1.00 82.94 342 GLY A N 1
ATOM 2735 C CA . GLY A 1 342 ? -32.883 6.844 8.354 1.00 82.94 342 GLY A CA 1
ATOM 2736 C C . GLY A 1 342 ? -31.438 6.412 8.072 1.00 82.94 342 GLY A C 1
ATOM 2737 O O . GLY A 1 342 ? -31.161 5.629 7.163 1.00 82.94 342 GLY A O 1
ATOM 2738 N N . ILE A 1 343 ? -30.479 6.998 8.796 1.00 77.75 343 ILE A N 1
ATOM 2739 C CA . ILE A 1 343 ? -29.046 6.717 8.609 1.00 77.75 343 ILE A CA 1
ATOM 2740 C C . ILE A 1 343 ? -28.653 5.318 9.106 1.00 77.75 343 ILE A C 1
ATOM 2742 O O . ILE A 1 343 ? -27.829 4.666 8.472 1.00 77.75 343 ILE A O 1
ATOM 2746 N N . LEU A 1 344 ? -29.307 4.821 10.162 1.00 78.12 344 LEU A N 1
ATOM 2747 C CA . LEU A 1 344 ? -29.026 3.509 10.749 1.00 78.12 344 LEU A CA 1
ATOM 2748 C C . LEU A 1 344 ? -29.376 2.372 9.785 1.00 78.12 344 LEU A C 1
ATOM 2750 O O . LEU A 1 344 ? -28.586 1.450 9.621 1.00 78.12 344 LEU A O 1
ATOM 2754 N N . ALA A 1 345 ? -30.512 2.472 9.085 1.00 81.12 345 ALA A N 1
ATOM 2755 C CA . ALA A 1 345 ? -30.893 1.497 8.061 1.00 81.12 345 ALA A CA 1
ATOM 2756 C C . ALA A 1 345 ? -29.855 1.434 6.931 1.00 81.12 345 ALA A C 1
ATOM 2758 O O . ALA A 1 345 ? -29.407 0.356 6.553 1.00 81.12 345 ALA A O 1
ATOM 2759 N N . ARG A 1 346 ? -29.407 2.600 6.443 1.00 84.06 346 ARG A N 1
ATOM 2760 C CA . ARG A 1 346 ? -28.363 2.690 5.408 1.00 84.06 346 ARG A CA 1
ATOM 2761 C C . ARG A 1 346 ? -27.038 2.090 5.865 1.00 84.06 346 ARG A C 1
ATOM 2763 O O . ARG A 1 346 ? -26.336 1.489 5.063 1.00 84.06 346 ARG A O 1
ATOM 2770 N N . TRP A 1 347 ? -26.686 2.270 7.132 1.00 85.31 347 TRP A N 1
ATOM 2771 C CA . TRP A 1 347 ? -25.470 1.714 7.713 1.00 85.31 347 TRP A CA 1
ATOM 2772 C C . TRP A 1 347 ? -25.540 0.198 7.871 1.00 85.31 347 TRP A C 1
ATOM 2774 O O . TRP A 1 347 ? -24.618 -0.480 7.432 1.00 85.31 347 TRP A O 1
ATOM 2784 N N . ILE A 1 348 ? -26.643 -0.341 8.391 1.00 79.25 348 ILE A N 1
ATOM 2785 C CA . ILE A 1 348 ? -26.838 -1.793 8.512 1.00 79.25 348 ILE A CA 1
ATOM 2786 C C . ILE A 1 348 ? -26.746 -2.471 7.140 1.00 79.25 348 ILE A C 1
ATOM 2788 O O . ILE A 1 348 ? -26.036 -3.461 7.005 1.00 79.25 348 ILE A O 1
ATOM 2792 N N . LEU A 1 349 ? -27.358 -1.890 6.100 1.00 83.50 349 LEU A N 1
ATOM 2793 C CA . LEU A 1 349 ? -27.268 -2.413 4.729 1.00 83.50 349 LEU A CA 1
ATOM 2794 C C . LEU A 1 349 ? -25.821 -2.525 4.214 1.00 83.50 349 LEU A C 1
ATOM 2796 O O . LEU A 1 349 ? -25.515 -3.441 3.459 1.00 83.50 349 LEU A O 1
ATOM 2800 N N . LYS A 1 350 ? -24.916 -1.619 4.615 1.00 83.31 350 LYS A N 1
ATOM 2801 C CA . LYS A 1 350 ? -23.512 -1.639 4.162 1.00 83.31 350 LYS A CA 1
ATOM 2802 C C . LYS A 1 350 ? -22.698 -2.807 4.713 1.00 83.31 350 LYS A C 1
ATOM 2804 O O . LYS A 1 350 ? -21.692 -3.164 4.103 1.00 83.31 350 LYS A O 1
ATOM 2809 N N . ILE A 1 351 ? -23.093 -3.324 5.873 1.00 82.81 351 ILE A N 1
ATOM 2810 C CA . ILE A 1 351 ? -22.378 -4.382 6.596 1.00 82.81 351 ILE A CA 1
ATOM 2811 C C . ILE A 1 351 ? -23.164 -5.694 6.635 1.00 82.81 351 ILE A C 1
ATOM 2813 O O . ILE A 1 351 ? -22.730 -6.643 7.273 1.00 82.81 351 ILE A O 1
ATOM 2817 N N . GLN A 1 352 ? -24.323 -5.752 5.977 1.00 83.06 352 GLN A N 1
ATOM 2818 C CA . GLN A 1 352 ? -25.211 -6.912 6.008 1.00 83.06 352 GLN A CA 1
ATOM 2819 C C . GLN A 1 352 ? -24.586 -8.152 5.353 1.00 83.06 352 GLN A C 1
ATOM 2821 O O . GLN A 1 352 ? -24.935 -9.272 5.707 1.00 83.06 352 GLN A O 1
ATOM 2826 N N . ASP A 1 353 ? -23.667 -7.959 4.405 1.00 86.00 353 ASP A N 1
ATOM 2827 C CA . ASP A 1 353 ? -22.941 -9.031 3.721 1.00 86.00 353 ASP A CA 1
ATOM 2828 C C . ASP A 1 353 ? -21.701 -9.524 4.489 1.00 86.00 353 ASP A C 1
ATOM 2830 O O . ASP A 1 353 ? -20.950 -10.359 3.983 1.00 86.00 353 ASP A O 1
ATOM 2834 N N . LEU A 1 354 ? -21.472 -9.007 5.700 1.00 89.88 354 LEU A N 1
ATOM 2835 C CA . LEU A 1 354 ? -20.349 -9.367 6.555 1.00 89.88 354 LEU A CA 1
ATOM 2836 C C . LEU A 1 354 ? -20.795 -10.321 7.667 1.00 89.88 354 LEU A C 1
ATOM 2838 O O . LEU A 1 354 ? -21.757 -10.047 8.383 1.00 89.88 354 LEU A O 1
ATOM 2842 N N . ASP A 1 355 ? -20.045 -11.406 7.849 1.00 90.38 355 ASP A N 1
ATOM 2843 C CA . ASP A 1 355 ? -20.257 -12.368 8.930 1.00 90.38 355 ASP A CA 1
ATOM 2844 C C . ASP A 1 355 ? -19.291 -12.072 10.083 1.00 90.38 355 ASP A C 1
ATOM 2846 O O . ASP A 1 355 ? -18.073 -12.222 9.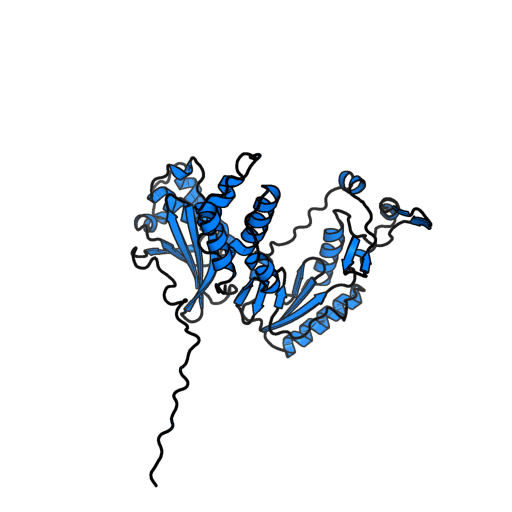953 1.00 90.38 355 ASP A O 1
ATOM 2850 N N . TYR A 1 356 ? -19.822 -11.608 11.213 1.00 91.31 356 TYR A N 1
ATOM 2851 C CA . TYR A 1 356 ? -19.008 -11.248 12.366 1.00 91.31 356 TYR A CA 1
ATOM 2852 C C . TYR A 1 356 ? -19.608 -11.686 13.693 1.00 91.31 356 TYR A C 1
ATOM 2854 O O . TYR A 1 356 ? -20.820 -11.667 13.905 1.00 91.31 356 TYR A O 1
ATOM 2862 N N . GLU A 1 357 ? -18.712 -12.009 14.619 1.00 90.62 357 GLU A N 1
ATOM 2863 C CA . GLU A 1 357 ? -19.012 -12.237 16.024 1.00 90.62 357 GLU A CA 1
ATOM 2864 C C . GLU A 1 357 ? -18.617 -10.998 16.829 1.00 90.62 357 GLU A C 1
ATOM 2866 O O . GLU A 1 357 ? -17.467 -10.556 16.784 1.00 90.62 357 GLU A O 1
ATOM 2871 N N . PHE A 1 358 ? -19.578 -10.406 17.540 1.00 88.62 358 PHE A N 1
ATOM 2872 C CA . PHE A 1 358 ? -19.323 -9.217 18.349 1.00 88.62 358 PHE A CA 1
ATOM 2873 C C . PHE A 1 358 ? -18.732 -9.597 19.711 1.00 88.62 358 PHE A C 1
ATOM 2875 O O . PHE A 1 358 ? -19.350 -10.329 20.483 1.00 88.62 358 PHE A O 1
ATOM 2882 N N . GLU A 1 359 ? -17.569 -9.039 20.032 1.00 88.50 359 GLU A N 1
ATOM 2883 C CA . GLU A 1 359 ? -16.864 -9.218 21.298 1.00 88.50 359 GLU A CA 1
ATOM 2884 C C . GLU A 1 359 ? -16.760 -7.864 22.015 1.00 88.50 359 GLU A C 1
ATOM 2886 O O . GLU A 1 359 ? -16.100 -6.932 21.556 1.00 88.50 359 GLU A O 1
ATOM 2891 N N . HIS A 1 360 ? -17.423 -7.731 23.163 1.00 84.94 360 HIS A N 1
ATOM 2892 C CA . HIS A 1 360 ? -17.354 -6.499 23.940 1.00 84.94 360 HIS A CA 1
ATOM 2893 C C . HIS A 1 360 ? -16.054 -6.423 24.755 1.00 84.94 360 HIS A C 1
ATOM 2895 O O . HIS A 1 360 ? -15.819 -7.257 25.632 1.00 84.94 360 HIS A O 1
ATOM 2901 N N . LEU A 1 361 ? -15.261 -5.372 24.538 1.00 78.50 361 LEU A N 1
ATOM 2902 C CA . LEU A 1 361 ? -14.072 -5.083 25.339 1.00 78.50 361 LEU A CA 1
ATOM 2903 C C . LEU A 1 361 ? -14.446 -4.247 26.568 1.00 78.50 361 LEU A C 1
ATOM 2905 O O . LEU A 1 361 ? -15.005 -3.159 26.457 1.00 78.50 361 LEU A O 1
ATOM 2909 N N . LYS A 1 362 ? -14.109 -4.715 27.774 1.00 69.38 362 LYS A N 1
ATOM 2910 C CA . LYS A 1 362 ? -14.235 -3.875 28.979 1.00 69.38 362 LYS A CA 1
ATOM 2911 C C . LYS A 1 362 ? -13.226 -2.727 28.860 1.00 69.38 362 LYS A C 1
ATOM 2913 O O . LYS A 1 362 ? -12.071 -2.994 28.569 1.00 69.38 362 LYS A O 1
ATOM 2918 N N . GLY A 1 363 ? -13.598 -1.475 29.143 1.00 52.03 363 GLY A N 1
ATOM 2919 C CA . GLY A 1 363 ? -12.782 -0.277 28.841 1.00 52.03 363 GLY A CA 1
ATOM 2920 C C . GLY A 1 363 ? -11.315 -0.241 29.333 1.00 52.03 363 GLY A C 1
ATOM 2921 O O . GLY A 1 363 ? -10.534 0.547 28.817 1.00 52.03 363 GLY A O 1
ATOM 2922 N N . LYS A 1 364 ? -10.890 -1.108 30.270 1.00 45.81 364 LYS A N 1
ATOM 2923 C CA . LYS A 1 364 ? -9.466 -1.291 30.651 1.00 45.81 364 LYS A CA 1
ATOM 2924 C C . LYS A 1 364 ? -8.687 -2.282 29.761 1.00 45.81 364 LYS A C 1
ATOM 2926 O O . LYS A 1 364 ? -7.465 -2.265 29.769 1.00 45.81 364 LYS A O 1
ATOM 2931 N N . GLN A 1 365 ? -9.379 -3.125 28.993 1.00 45.81 365 GLN A N 1
ATOM 2932 C CA . GLN A 1 365 ? -8.838 -4.064 27.998 1.00 45.81 365 GLN A CA 1
ATOM 2933 C C . GLN A 1 365 ? -8.742 -3.453 26.585 1.00 45.81 365 GLN A C 1
ATOM 2935 O O . GLN A 1 365 ? -8.181 -4.085 25.698 1.00 45.81 365 GLN A O 1
ATOM 2940 N N . ASN A 1 366 ? -9.179 -2.197 26.387 1.00 42.91 366 ASN A N 1
ATOM 2941 C CA . ASN A 1 366 ? -8.924 -1.394 25.173 1.00 42.91 366 ASN A CA 1
ATOM 2942 C C . ASN A 1 366 ? -7.444 -0.982 24.994 1.00 42.91 366 ASN A C 1
ATOM 2944 O O . ASN A 1 366 ? -7.094 -0.212 24.094 1.00 42.91 366 ASN A O 1
ATOM 2948 N N . ALA A 1 367 ? -6.560 -1.560 25.806 1.00 37.94 367 ALA A N 1
ATOM 2949 C CA . ALA A 1 367 ? -5.130 -1.637 25.576 1.00 37.94 367 ALA A CA 1
ATOM 2950 C C . ALA A 1 367 ? -4.727 -2.995 24.956 1.00 37.94 367 ALA A C 1
ATOM 2952 O O . ALA A 1 367 ? -3.853 -3.662 25.518 1.00 37.94 367 ALA A O 1
ATOM 2953 N N . PRO A 1 368 ? -5.300 -3.466 23.823 1.00 38.69 368 PRO A N 1
ATOM 2954 C CA . PRO A 1 368 ? -4.600 -4.511 23.103 1.00 38.69 368 PRO A CA 1
ATOM 2955 C C . PRO A 1 368 ? -3.258 -3.886 22.683 1.00 38.69 368 PRO A C 1
ATOM 2957 O O . PRO A 1 368 ? -3.238 -2.790 22.108 1.00 38.69 368 PRO A O 1
ATOM 2960 N N . CYS A 1 369 ? -2.165 -4.561 23.053 1.00 39.50 369 CYS A N 1
ATOM 2961 C CA . CYS A 1 369 ? -0.755 -4.239 22.775 1.00 39.50 369 CYS A CA 1
ATOM 2962 C C . CYS A 1 369 ? 0.107 -3.558 23.863 1.00 39.50 369 CYS A C 1
ATOM 2964 O O . CYS A 1 369 ? 1.149 -3.027 23.499 1.00 39.50 369 CYS A O 1
ATOM 2966 N N . ASP A 1 370 ? -0.189 -3.645 25.168 1.00 32.41 370 ASP A N 1
ATOM 2967 C CA . ASP A 1 370 ? 0.894 -3.470 26.176 1.00 32.41 370 ASP A CA 1
ATOM 2968 C C . ASP A 1 370 ? 1.744 -4.753 26.356 1.00 32.41 370 ASP A C 1
ATOM 2970 O O . ASP A 1 370 ? 2.755 -4.764 27.054 1.00 32.41 370 ASP A O 1
ATOM 2974 N N . TYR A 1 371 ? 1.327 -5.846 25.698 1.00 32.91 371 TYR A N 1
ATOM 2975 C CA . TYR A 1 371 ? 2.024 -7.137 25.661 1.00 32.91 371 TYR A CA 1
ATOM 2976 C C . TYR A 1 371 ? 2.905 -7.309 24.408 1.00 32.91 371 TYR A C 1
ATOM 2978 O O . TYR A 1 371 ? 3.920 -7.988 24.461 1.00 32.91 371 TYR A O 1
ATOM 2986 N N . LEU A 1 372 ? 2.574 -6.643 23.293 1.00 32.97 372 LEU A N 1
ATOM 2987 C CA . LEU A 1 372 ? 3.357 -6.698 22.043 1.00 32.97 372 LEU A CA 1
ATOM 2988 C C . LEU A 1 372 ? 4.544 -5.718 22.022 1.00 32.97 372 LEU A C 1
ATOM 2990 O O . LEU A 1 372 ? 5.375 -5.782 21.126 1.00 32.97 372 LEU A O 1
ATOM 2994 N N . SER A 1 373 ? 4.635 -4.828 23.013 1.00 31.91 373 SER A N 1
ATOM 2995 C CA . SER A 1 373 ? 5.757 -3.909 23.244 1.00 31.91 373 SER A CA 1
ATOM 2996 C C . SER A 1 373 ? 6.814 -4.466 24.210 1.00 31.91 373 SER A C 1
ATOM 2998 O O . SER A 1 373 ? 7.812 -3.796 24.466 1.00 31.91 373 SER A O 1
ATOM 3000 N N . ARG A 1 374 ? 6.610 -5.671 24.765 1.00 30.92 374 ARG A N 1
ATOM 3001 C CA . ARG A 1 374 ? 7.507 -6.306 25.744 1.00 30.92 374 ARG A CA 1
ATOM 3002 C C . ARG A 1 374 ? 8.241 -7.504 25.142 1.00 30.92 374 ARG A C 1
ATOM 3004 O O . ARG A 1 374 ? 8.091 -8.623 25.611 1.00 30.92 374 ARG A O 1
ATOM 3011 N N . PHE A 1 375 ? 9.072 -7.253 24.139 1.00 27.91 375 PHE A N 1
ATOM 3012 C CA . PHE A 1 375 ? 10.295 -8.034 23.963 1.00 27.91 375 PHE A CA 1
ATOM 3013 C C . PHE A 1 375 ? 11.469 -7.079 24.176 1.00 27.91 375 PHE A C 1
ATOM 3015 O O . PHE A 1 375 ? 11.767 -6.278 23.293 1.00 27.91 375 PHE A O 1
ATOM 3022 N N . PRO A 1 376 ? 12.094 -7.073 25.364 1.00 32.88 376 PRO A N 1
ATOM 3023 C CA . PRO A 1 376 ? 13.395 -6.457 25.508 1.00 32.88 376 PRO A CA 1
ATOM 3024 C C . PRO A 1 376 ? 14.420 -7.323 24.767 1.00 32.88 376 PRO A C 1
ATOM 3026 O O . PRO A 1 376 ? 14.668 -8.466 25.148 1.00 32.88 376 PRO A O 1
ATOM 3029 N N . ASP A 1 377 ? 15.049 -6.750 23.741 1.00 34.09 377 ASP A N 1
ATOM 3030 C CA . ASP A 1 377 ? 16.455 -7.033 23.461 1.00 34.09 377 ASP A CA 1
ATOM 3031 C C . ASP A 1 377 ? 17.225 -6.721 24.748 1.00 34.09 377 ASP A C 1
ATOM 3033 O O . ASP A 1 377 ? 17.479 -5.557 25.046 1.00 34.09 377 ASP A O 1
ATOM 3037 N N . ASN A 1 378 ? 17.433 -7.745 25.576 1.00 30.77 378 ASN A N 1
ATOM 3038 C CA . ASN A 1 378 ? 18.445 -7.868 26.625 1.00 30.77 378 ASN A CA 1
ATOM 3039 C C . ASN A 1 378 ? 18.180 -9.184 27.369 1.00 30.77 378 ASN A C 1
ATOM 3041 O O . ASN A 1 378 ? 17.573 -9.195 28.439 1.00 30.77 378 ASN A O 1
ATOM 3045 N N . ALA A 1 379 ? 18.649 -10.301 26.812 1.00 25.45 379 ALA A N 1
ATOM 3046 C CA . ALA A 1 379 ? 19.092 -11.382 27.681 1.00 25.45 379 ALA A CA 1
ATOM 3047 C C . ALA A 1 379 ? 20.379 -10.878 28.360 1.00 25.45 379 ALA A C 1
ATOM 3049 O O . ALA A 1 379 ? 21.320 -10.519 27.644 1.00 25.45 379 ALA A O 1
ATOM 3050 N N . PRO A 1 380 ? 20.446 -10.777 29.699 1.00 27.02 380 PRO A N 1
ATOM 3051 C CA . PRO A 1 380 ? 21.728 -10.636 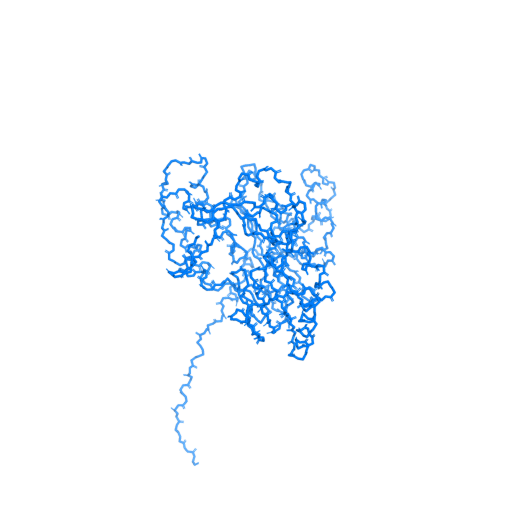30.363 1.00 27.02 380 PRO A CA 1
ATOM 3052 C C . PRO A 1 380 ? 22.556 -11.867 29.999 1.00 27.02 380 PRO A C 1
ATOM 3054 O O . PRO A 1 380 ? 22.084 -12.994 30.130 1.00 27.02 380 PRO A O 1
ATOM 3057 N N . LEU A 1 381 ? 23.780 -11.650 29.523 1.00 28.89 381 LEU A N 1
ATOM 3058 C CA . LEU A 1 381 ? 24.811 -12.674 29.599 1.00 28.89 381 LEU A CA 1
ATOM 3059 C C . LEU A 1 381 ? 25.010 -12.950 31.092 1.00 28.89 381 LEU A C 1
ATOM 3061 O O . LEU A 1 381 ? 25.609 -12.135 31.796 1.00 28.89 381 LEU A O 1
ATOM 3065 N N . GLU A 1 382 ? 24.429 -14.039 31.587 1.00 28.33 382 GLU A N 1
ATOM 3066 C CA . GLU A 1 382 ? 24.785 -14.570 32.894 1.00 28.33 382 GLU A CA 1
ATOM 3067 C C . GLU A 1 382 ? 26.249 -15.006 32.814 1.00 28.33 382 GLU A C 1
ATOM 3069 O O . GLU A 1 382 ? 26.625 -15.934 32.099 1.00 28.33 382 GLU A O 1
ATOM 3074 N N . ASN A 1 383 ? 27.091 -14.236 33.500 1.00 27.89 383 ASN A N 1
ATOM 3075 C CA . ASN A 1 383 ? 28.448 -14.616 33.836 1.00 27.89 383 ASN A CA 1
ATOM 3076 C C . ASN A 1 383 ? 28.372 -15.797 34.811 1.00 27.89 383 ASN A C 1
ATOM 3078 O O . ASN A 1 383 ? 28.258 -15.583 36.015 1.00 27.89 383 ASN A O 1
ATOM 3082 N N . GLU A 1 384 ? 28.471 -17.025 34.314 1.00 29.38 384 GLU A N 1
ATOM 3083 C CA . GLU A 1 384 ? 28.882 -18.161 35.138 1.00 29.38 384 GLU A CA 1
ATOM 3084 C C . GLU A 1 384 ? 30.413 -18.241 35.124 1.00 29.38 384 GLU A C 1
ATOM 3086 O O . GLU A 1 384 ? 31.025 -18.950 34.331 1.00 29.38 384 GLU A O 1
ATOM 3091 N N . ASN A 1 385 ? 31.033 -17.457 36.006 1.00 29.45 385 ASN A N 1
ATOM 3092 C CA . ASN A 1 385 ? 32.340 -17.775 36.567 1.00 29.45 385 ASN A CA 1
ATOM 3093 C C . ASN A 1 385 ? 32.128 -18.023 38.062 1.00 29.45 385 ASN A C 1
ATOM 3095 O O . ASN A 1 385 ? 32.112 -17.069 38.832 1.00 29.45 385 ASN A O 1
ATOM 3099 N N . GLU A 1 386 ? 31.987 -19.288 38.447 1.00 29.78 386 GLU A N 1
ATOM 3100 C CA . GLU A 1 386 ? 32.375 -19.796 39.767 1.00 29.78 386 GLU A CA 1
ATOM 3101 C C . GLU A 1 386 ? 32.776 -21.277 39.625 1.00 29.78 386 GLU A C 1
ATOM 3103 O O . GLU A 1 386 ? 31.978 -22.205 39.656 1.00 29.78 386 GLU A O 1
ATOM 3108 N N . GLU A 1 387 ? 34.047 -21.448 39.267 1.00 30.97 387 GLU A N 1
ATOM 3109 C CA . GLU A 1 387 ? 35.035 -22.275 39.961 1.00 30.97 387 GLU A CA 1
ATOM 3110 C C . GLU A 1 387 ? 34.583 -23.374 40.968 1.00 30.97 387 GLU A C 1
ATOM 3112 O O . GLU A 1 387 ? 34.010 -23.097 42.016 1.00 30.97 387 GLU A O 1
ATOM 3117 N N . ILE A 1 388 ? 35.118 -24.583 40.706 1.00 28.84 388 ILE A N 1
ATOM 3118 C CA . ILE A 1 388 ? 35.840 -25.493 41.633 1.00 28.84 388 ILE A CA 1
ATOM 3119 C C . ILE A 1 388 ? 35.120 -26.743 42.208 1.00 28.84 388 ILE A C 1
ATOM 3121 O O . ILE A 1 388 ? 34.048 -26.687 42.802 1.00 28.84 388 ILE A O 1
ATOM 3125 N N . ASN A 1 389 ? 35.891 -27.850 42.133 1.00 26.64 389 ASN A N 1
ATOM 3126 C CA . ASN A 1 389 ? 35.783 -29.217 42.690 1.00 26.64 389 ASN A CA 1
ATOM 3127 C C . ASN A 1 389 ? 35.118 -30.235 41.743 1.00 26.64 389 ASN A C 1
ATOM 3129 O O . ASN A 1 389 ? 33.927 -30.151 41.487 1.00 26.64 389 ASN A O 1
ATOM 3133 N N . THR A 1 390 ? 35.785 -31.258 41.200 1.00 32.22 390 THR A N 1
ATOM 3134 C CA . THR A 1 390 ? 36.980 -32.024 41.615 1.00 32.22 390 THR A CA 1
ATOM 3135 C C . THR A 1 390 ? 37.563 -32.740 40.400 1.00 32.22 390 THR A C 1
ATOM 3137 O O . THR A 1 390 ? 36.769 -33.001 39.465 1.00 32.22 390 THR A O 1
#

Radius of gyration: 25.74 Å; Cα contacts (8 Å, |Δi|>4): 554; chains: 1; bounding box: 74×65×80 Å

InterPro domains:
  IPR000477 Reverse transcriptase domain [PF00078] (3-160)
  IPR000477 Reverse transcriptase domain [PS50878] (1-161)
  IPR041373 Reverse transcriptase, RNase H-like domain [PF17917] (254-353)
  IPR043128 Reverse transcriptase/Diguanylate cyclase domain [G3DSA:3.30.70.270] (26-161)
  IPR043128 Reverse transcriptase/Diguanylate cyclase domain [G3DSA:3.30.70.270] (170-265)
  IPR043502 DNA/RNA polymerase superfamily [SSF56672] (3-360)